Protein AF-A0AA39INR2-F1 (afdb_monomer)

Secondary structure (DSSP, 8-state):
--HHHHHHHHHHHHHHHHHHHHHHHHHHHHHH-HHHHHSHHHHHHHHHHHHHHHHHHHHHHHHHHHHHTS--TTHHHHHHHHHHHHHHHHHHHHHHHHHHHHHHHH-----HHHHHHHHHHHHHHHHHHHHSTTS-EEE-TTT--EEE-TTSTTHHHHHHHHHHHHHHHHHHHHHHHHHHHHHHHHHHHHHHHSHHHHTSHHHHHHHHHHHHHHHHHHHHHHHHHHHHH----TTHHHHHHHHHHHHHHHHHHHHHHHHHHHHHHHHT----THHHHHHHHHHHHHHHHHHHHTTSTT--EEE-TT-SSEEE-TTSTTHHHHHHHHHHHHHHHHHHHHHHHHHHHHHHHHHHHHH--TTSHHHHHHHHHHHHHHHHHHHHHHHHHHTS------THHHHHHHHHHHHHHHTT--

Structure (mmCIF, N/CA/C/O backbone):
data_AF-A0AA39INR2-F1
#
_entry.id   AF-A0AA39INR2-F1
#
loop_
_atom_site.group_PDB
_atom_site.id
_atom_site.type_symbol
_atom_site.label_atom_id
_atom_site.label_alt_id
_atom_site.label_comp_id
_atom_site.label_asym_id
_atom_site.label_entity_id
_atom_site.label_seq_id
_atom_site.pdbx_PDB_ins_code
_atom_site.Cartn_x
_atom_site.Cartn_y
_atom_site.Cartn_z
_atom_site.occupancy
_atom_site.B_iso_or_equiv
_atom_site.auth_seq_id
_atom_site.auth_comp_id
_atom_site.auth_asym_id
_atom_site.auth_atom_id
_atom_site.pdbx_PDB_model_num
ATOM 1 N N . MET A 1 1 ? -0.374 9.250 -38.104 1.00 71.94 1 MET A N 1
ATOM 2 C CA . MET A 1 1 ? -0.024 8.849 -36.723 1.00 71.94 1 MET A CA 1
ATOM 3 C C . MET A 1 1 ? -0.312 7.373 -36.571 1.00 71.94 1 MET A C 1
ATOM 5 O O . MET A 1 1 ? -1.334 6.919 -37.065 1.00 71.94 1 MET A O 1
ATOM 9 N N . ASP A 1 2 ? 0.603 6.643 -35.949 1.00 91.62 2 ASP A N 1
ATOM 10 C CA . ASP A 1 2 ? 0.463 5.214 -35.676 1.00 91.62 2 ASP A CA 1
ATOM 11 C C . ASP A 1 2 ? -0.432 5.020 -34.441 1.00 91.62 2 ASP A C 1
ATOM 13 O O . ASP A 1 2 ? -0.230 5.676 -33.417 1.00 91.62 2 ASP A O 1
ATOM 17 N N . VAL A 1 3 ? -1.442 4.154 -34.535 1.00 92.56 3 VAL A N 1
ATOM 18 C CA . VAL A 1 3 ? -2.385 3.894 -33.433 1.00 92.56 3 VAL A CA 1
ATOM 19 C C . VAL A 1 3 ? -1.641 3.369 -32.202 1.00 92.56 3 VAL A C 1
ATOM 21 O O . VAL A 1 3 ? -1.982 3.730 -31.075 1.00 92.56 3 VAL A O 1
ATOM 24 N N . ASN A 1 4 ? -0.560 2.611 -32.409 1.00 90.19 4 ASN A N 1
ATOM 25 C CA . ASN A 1 4 ? 0.260 2.085 -31.323 1.00 90.19 4 ASN A CA 1
ATOM 26 C C . ASN A 1 4 ? 0.996 3.195 -30.563 1.00 90.19 4 ASN A C 1
ATOM 28 O O . ASN A 1 4 ? 1.068 3.155 -29.335 1.00 90.19 4 ASN A O 1
ATOM 32 N N . SER A 1 5 ? 1.516 4.212 -31.260 1.00 90.88 5 SER A N 1
ATOM 33 C CA . SER A 1 5 ? 2.209 5.325 -30.599 1.00 90.88 5 SER A CA 1
ATOM 34 C C . SER A 1 5 ? 1.238 6.238 -29.853 1.00 90.88 5 SER A C 1
ATOM 36 O O . SER A 1 5 ? 1.566 6.728 -28.772 1.00 90.88 5 SER A O 1
ATOM 38 N N . LEU A 1 6 ? 0.016 6.400 -30.374 1.00 93.69 6 LEU A N 1
ATOM 39 C CA . LEU A 1 6 ? -1.062 7.087 -29.667 1.00 93.69 6 LEU A CA 1
ATOM 40 C C . LEU A 1 6 ? -1.431 6.350 -28.374 1.00 93.69 6 LEU A C 1
ATOM 42 O O . LEU A 1 6 ? -1.443 6.966 -27.312 1.00 93.69 6 LEU A O 1
ATOM 46 N N . TYR A 1 7 ? -1.670 5.037 -28.444 1.00 91.31 7 TYR A N 1
ATOM 47 C CA . TYR A 1 7 ? -2.027 4.227 -27.276 1.00 91.31 7 TYR A CA 1
ATOM 48 C C . TYR A 1 7 ? -0.931 4.230 -26.201 1.00 91.31 7 TYR A C 1
ATOM 50 O O . TYR A 1 7 ? -1.238 4.354 -25.019 1.00 91.31 7 TYR A O 1
ATOM 58 N N . LYS A 1 8 ? 0.348 4.158 -26.599 1.00 87.12 8 LYS A N 1
ATOM 59 C CA . LYS A 1 8 ? 1.483 4.207 -25.663 1.00 87.12 8 LYS A CA 1
ATOM 60 C C . LYS A 1 8 ? 1.675 5.589 -25.032 1.00 87.12 8 LYS A C 1
ATOM 62 O O . LYS A 1 8 ? 1.933 5.674 -23.837 1.00 87.12 8 LYS A O 1
ATOM 67 N N . GLY A 1 9 ? 1.568 6.669 -25.807 1.00 91.12 9 GLY A N 1
ATOM 68 C CA . GLY A 1 9 ? 1.874 8.021 -25.325 1.00 91.12 9 GLY A CA 1
ATOM 69 C C . GLY A 1 9 ? 0.738 8.703 -24.552 1.00 91.12 9 GLY A C 1
ATOM 70 O O . GLY A 1 9 ? 0.998 9.500 -23.653 1.00 91.12 9 GLY A O 1
ATOM 71 N N . LEU A 1 10 ? -0.522 8.380 -24.853 1.00 93.94 10 LEU A N 1
ATOM 72 C CA . LEU A 1 10 ? -1.694 9.023 -24.247 1.00 93.94 10 LEU A CA 1
ATOM 73 C C . LEU A 1 10 ? -1.785 8.830 -22.712 1.00 93.94 10 LEU A C 1
ATOM 75 O O . LEU A 1 10 ? -2.061 9.818 -22.026 1.00 93.94 10 LEU A O 1
ATOM 79 N N . PRO A 1 11 ? -1.469 7.655 -22.123 1.00 90.69 11 PRO A N 1
ATOM 80 C CA . PRO A 1 11 ? -1.380 7.484 -20.669 1.00 90.69 11 PRO A CA 1
ATOM 81 C C . PRO A 1 11 ? -0.368 8.418 -19.994 1.00 90.69 11 PRO A C 1
ATOM 83 O O . PRO A 1 11 ? -0.673 8.974 -18.938 1.00 90.69 11 PRO A O 1
ATOM 86 N N . TYR A 1 12 ? 0.793 8.654 -20.620 1.00 91.62 12 TYR A N 1
ATOM 87 C CA . TYR A 1 12 ? 1.821 9.569 -20.103 1.00 91.62 12 TYR A CA 1
ATOM 88 C C . TYR A 1 12 ? 1.371 11.034 -20.081 1.00 91.62 12 TYR A C 1
ATOM 90 O O . TYR A 1 12 ? 1.942 11.832 -19.347 1.00 91.62 12 TYR A O 1
ATOM 98 N N . ILE A 1 13 ? 0.337 11.398 -20.842 1.00 96.06 13 ILE A N 1
ATOM 99 C CA . ILE A 1 13 ? -0.245 12.744 -20.814 1.00 96.06 13 ILE A CA 1
ATOM 100 C C . ILE A 1 13 ? -1.433 12.786 -19.851 1.00 96.06 13 ILE A C 1
ATOM 102 O O . ILE A 1 13 ? -1.489 13.643 -18.966 1.00 96.06 13 ILE A O 1
ATOM 106 N N . ILE A 1 14 ? -2.381 11.857 -20.002 1.00 92.62 14 ILE A N 1
ATOM 107 C CA . ILE A 1 14 ? -3.648 11.885 -19.264 1.00 92.62 14 ILE A CA 1
ATOM 108 C C . ILE A 1 14 ? -3.425 11.675 -17.768 1.00 92.62 14 ILE A C 1
ATOM 110 O O . ILE A 1 14 ? -3.957 12.449 -16.975 1.00 92.62 14 ILE A O 1
ATOM 114 N N . ILE A 1 15 ? -2.635 10.672 -17.367 1.00 87.88 15 ILE A N 1
ATOM 115 C CA . ILE A 1 15 ? -2.471 10.338 -15.946 1.00 87.88 15 ILE A CA 1
ATOM 116 C C . ILE A 1 15 ? -1.840 11.512 -15.180 1.00 87.88 15 ILE A C 1
ATOM 118 O O . ILE A 1 15 ? -2.462 11.973 -14.220 1.00 87.88 15 ILE A O 1
ATOM 122 N N . PRO A 1 16 ? -0.690 12.083 -15.597 1.00 86.50 16 PRO A N 1
ATOM 123 C CA . PRO A 1 16 ? -0.109 13.219 -14.886 1.00 86.50 16 PRO A CA 1
ATOM 124 C C . PRO A 1 16 ? -1.006 14.454 -14.916 1.00 86.50 16 PRO A C 1
ATOM 126 O O . PRO A 1 16 ? -1.094 15.148 -13.910 1.00 86.50 16 PRO A O 1
ATOM 129 N N . THR A 1 17 ? -1.734 14.707 -16.009 1.00 91.62 17 THR A N 1
ATOM 130 C CA . THR A 1 17 ? -2.670 15.843 -16.085 1.00 91.62 17 THR A CA 1
ATOM 131 C C . THR A 1 17 ? -3.838 15.697 -15.105 1.00 91.62 17 THR A C 1
ATOM 133 O O . THR A 1 17 ? -4.246 16.680 -14.491 1.00 91.62 17 THR A O 1
ATOM 136 N N . LEU A 1 18 ? -4.367 14.482 -14.916 1.00 87.19 18 LEU A N 1
ATOM 137 C CA . LEU A 1 18 ? -5.436 14.214 -13.946 1.00 87.19 18 LEU A CA 1
ATOM 138 C C . LEU A 1 18 ? -4.941 14.248 -12.495 1.00 87.19 18 LEU A C 1
ATOM 140 O O . LEU A 1 18 ? -5.689 14.635 -11.597 1.00 87.19 18 LEU A O 1
ATOM 144 N N . VAL A 1 19 ? -3.691 13.848 -12.259 1.00 80.94 19 VAL A N 1
ATOM 145 C CA . VAL A 1 19 ? -3.091 13.749 -10.922 1.00 80.94 19 VAL A CA 1
ATOM 146 C C . VAL A 1 19 ? -2.468 15.083 -10.468 1.00 80.94 19 VAL A C 1
ATOM 148 O O . VAL A 1 19 ? -2.456 15.377 -9.271 1.00 80.94 19 VAL A O 1
ATOM 151 N N . ALA A 1 20 ? -2.060 15.960 -11.393 1.00 88.69 20 ALA A N 1
ATOM 152 C CA . ALA A 1 20 ? -1.471 17.270 -11.094 1.00 88.69 20 ALA A CA 1
ATOM 153 C C . ALA A 1 20 ? -2.309 18.144 -10.137 1.00 88.69 20 ALA A C 1
ATOM 155 O O . ALA A 1 20 ? -1.749 18.667 -9.169 1.00 88.69 20 ALA A O 1
ATOM 156 N N . PRO A 1 21 ? -3.641 18.292 -10.311 1.00 89.31 21 PRO A N 1
ATOM 157 C CA . PRO A 1 21 ? -4.460 19.088 -9.400 1.00 89.31 21 PRO A CA 1
ATOM 158 C C . PRO A 1 21 ? -4.484 18.529 -7.974 1.00 89.31 21 PRO A C 1
ATOM 160 O O . PRO A 1 21 ? -4.678 19.288 -7.024 1.00 89.31 21 PRO A O 1
ATOM 163 N N . ILE A 1 22 ? -4.289 17.217 -7.807 1.00 81.94 22 ILE A N 1
ATOM 164 C CA . ILE A 1 22 ? -4.247 16.563 -6.497 1.00 81.94 22 ILE A CA 1
ATOM 165 C C . ILE A 1 22 ? -2.949 16.940 -5.778 1.00 81.94 22 ILE A C 1
ATOM 167 O O . ILE A 1 22 ? -3.031 17.459 -4.663 1.00 81.94 22 ILE A O 1
ATOM 171 N N . HIS A 1 23 ? -1.788 16.781 -6.426 1.00 86.12 23 HIS A N 1
ATOM 172 C CA . HIS A 1 23 ? -0.494 17.200 -5.862 1.00 86.12 23 HIS A CA 1
ATOM 173 C C . HIS A 1 23 ? -0.468 18.696 -5.554 1.00 86.12 23 HIS A C 1
ATOM 175 O O . HIS A 1 23 ? -0.141 19.097 -4.439 1.00 86.12 23 HIS A O 1
ATOM 181 N N . LEU A 1 24 ? -0.934 19.538 -6.484 1.00 90.94 24 LEU A N 1
ATOM 182 C CA . LEU A 1 24 ? -1.031 20.981 -6.255 1.00 90.94 24 LEU A CA 1
ATOM 183 C C . LEU A 1 24 ? -1.936 21.309 -5.065 1.00 90.94 24 LEU A C 1
ATOM 185 O O . LEU A 1 24 ? -1.601 22.168 -4.252 1.00 90.94 24 LEU A O 1
ATOM 189 N N . ARG A 1 25 ? -3.065 20.610 -4.906 1.00 89.00 25 ARG A N 1
ATOM 190 C CA . ARG A 1 25 ? -3.957 20.810 -3.759 1.00 89.00 25 ARG A CA 1
ATOM 191 C C . ARG A 1 25 ? -3.299 20.392 -2.445 1.00 89.00 25 ARG A C 1
ATOM 193 O O . ARG A 1 25 ? -3.436 21.126 -1.465 1.00 89.00 25 ARG A O 1
ATOM 200 N N . ILE A 1 26 ? -2.611 19.251 -2.406 1.00 77.62 26 ILE A N 1
ATOM 201 C CA . ILE A 1 26 ? -1.877 18.787 -1.218 1.00 77.62 26 ILE A CA 1
ATOM 202 C C . ILE A 1 26 ? -0.786 19.799 -0.865 1.00 77.62 26 ILE A C 1
ATOM 204 O O . ILE A 1 26 ? -0.732 20.269 0.274 1.00 77.62 26 ILE A O 1
ATOM 208 N N . LEU A 1 27 ? 0.005 20.220 -1.851 1.00 91.81 27 LEU A N 1
ATOM 209 C CA . LEU A 1 27 ? 1.039 21.234 -1.698 1.00 91.81 27 LEU A CA 1
ATOM 210 C C . LEU A 1 27 ? 0.462 22.554 -1.166 1.00 91.81 27 LEU A C 1
ATOM 212 O O . LEU A 1 27 ? 0.954 23.089 -0.173 1.00 91.81 27 LEU A O 1
ATOM 216 N N . CYS A 1 28 ? -0.636 23.050 -1.744 1.00 94.75 28 CYS A N 1
ATOM 217 C CA . CYS A 1 28 ? -1.321 24.249 -1.261 1.00 94.75 28 CYS A CA 1
ATOM 218 C C . CYS A 1 28 ? -1.797 24.105 0.190 1.00 94.75 28 CYS A C 1
ATOM 220 O O . CYS A 1 28 ? -1.681 25.055 0.962 1.00 94.75 28 CYS A O 1
ATOM 222 N N . VAL A 1 29 ? -2.322 22.942 0.587 1.00 87.44 29 VAL A N 1
ATOM 223 C CA . VAL A 1 29 ? -2.728 22.677 1.977 1.00 87.44 29 VAL A CA 1
ATOM 224 C C . VAL A 1 29 ? -1.511 22.716 2.903 1.00 87.44 29 VAL A C 1
ATOM 226 O O . VAL A 1 29 ? -1.536 23.427 3.909 1.00 87.44 29 VAL A O 1
ATOM 229 N N . LEU A 1 30 ? -0.426 22.021 2.559 1.00 80.19 30 LEU A N 1
ATOM 230 C CA . LEU A 1 30 ? 0.790 21.986 3.375 1.00 80.19 30 LEU A CA 1
ATOM 231 C C . LEU A 1 30 ? 1.437 23.373 3.524 1.00 80.19 30 LEU A C 1
ATOM 233 O O . LEU A 1 30 ? 1.927 23.710 4.603 1.00 80.19 30 LEU A O 1
ATOM 237 N N . LEU A 1 31 ? 1.387 24.201 2.476 1.00 93.56 31 LEU A N 1
ATOM 238 C CA . LEU A 1 31 ? 1.920 25.565 2.492 1.00 93.56 31 LEU A CA 1
ATOM 239 C C . LEU A 1 31 ? 1.015 26.563 3.232 1.00 93.56 31 LEU A C 1
ATOM 241 O O . LEU A 1 31 ? 1.523 27.482 3.880 1.00 93.56 31 LEU A O 1
ATOM 245 N N . ARG A 1 32 ? -0.313 26.398 3.150 1.00 96.44 32 ARG A N 1
ATOM 246 C CA . ARG A 1 32 ? -1.293 27.346 3.706 1.00 96.44 32 ARG A CA 1
ATOM 247 C C . ARG A 1 32 ? -1.429 27.255 5.225 1.00 96.44 32 ARG A C 1
ATOM 249 O O . ARG A 1 32 ? -1.647 28.280 5.866 1.00 96.44 32 ARG A O 1
ATOM 256 N N . TYR A 1 33 ? -1.332 26.062 5.812 1.00 88.06 33 TYR A N 1
ATOM 257 C CA . TYR A 1 33 ? -1.544 25.877 7.252 1.00 88.06 33 TYR A CA 1
ATOM 258 C C . TYR A 1 33 ? -0.232 25.965 8.040 1.00 88.06 33 TYR A C 1
ATOM 260 O O . TYR A 1 33 ? 0.631 25.091 7.963 1.00 88.06 33 TYR A O 1
ATOM 268 N N . GLU A 1 34 ? -0.100 27.006 8.867 1.00 94.62 34 GLU A N 1
ATOM 269 C CA . GLU A 1 34 ? 1.108 27.247 9.667 1.00 94.62 34 GLU A CA 1
ATOM 270 C C . GLU A 1 34 ? 1.425 26.108 10.649 1.00 94.62 34 GLU A C 1
ATOM 272 O O . GLU A 1 34 ? 2.595 25.802 10.878 1.00 94.62 34 GLU A O 1
ATOM 277 N N . GLU A 1 35 ? 0.399 25.441 11.181 1.00 88.25 35 GLU A N 1
ATOM 278 C CA . GLU A 1 35 ? 0.556 24.295 12.084 1.00 88.25 35 GLU A CA 1
ATOM 279 C C . GLU A 1 35 ? 1.366 23.160 11.443 1.00 88.25 35 GLU A C 1
ATOM 281 O O . GLU A 1 35 ? 2.245 22.586 12.089 1.00 88.25 35 GLU A O 1
ATOM 286 N N . TYR A 1 36 ? 1.134 22.873 10.157 1.00 76.44 36 TYR A N 1
ATOM 287 C CA . TYR A 1 36 ? 1.882 21.844 9.435 1.00 76.44 36 TYR A CA 1
ATOM 288 C C . TYR A 1 36 ? 3.327 22.272 9.207 1.00 76.44 36 TYR A C 1
ATOM 290 O O . TYR A 1 36 ? 4.245 21.493 9.457 1.00 76.44 36 TYR A O 1
ATOM 298 N N . ARG A 1 37 ? 3.557 23.545 8.869 1.00 89.44 37 ARG A N 1
ATOM 299 C CA . ARG A 1 37 ? 4.907 24.087 8.654 1.00 89.44 37 ARG A CA 1
ATOM 300 C C . ARG A 1 37 ? 5.801 24.015 9.892 1.00 89.44 37 ARG A C 1
ATOM 302 O O . ARG A 1 37 ? 7.019 24.078 9.750 1.00 89.44 37 ARG A O 1
ATOM 309 N N . LYS A 1 38 ? 5.249 23.872 11.100 1.00 89.75 38 LYS A N 1
ATOM 310 C CA . LYS A 1 38 ? 6.043 23.716 12.332 1.00 89.75 38 LYS A CA 1
ATOM 311 C C . LYS A 1 38 ? 6.601 22.301 12.503 1.00 89.75 38 LYS A C 1
ATOM 313 O O . LYS A 1 38 ? 7.657 22.146 13.112 1.00 89.75 38 LYS A O 1
ATOM 318 N N . MET A 1 39 ? 5.963 21.274 11.935 1.00 83.25 39 MET A N 1
ATOM 319 C CA . MET A 1 39 ? 6.395 19.884 12.120 1.00 83.25 39 MET A CA 1
ATOM 320 C C . MET A 1 39 ? 7.353 19.440 11.009 1.00 83.25 39 MET A C 1
ATOM 322 O O . MET A 1 39 ? 7.067 19.584 9.822 1.00 83.25 39 MET A O 1
ATOM 326 N N . GLN A 1 40 ? 8.479 18.830 11.388 1.00 85.88 40 GLN A N 1
ATOM 327 C CA . GLN A 1 40 ? 9.518 18.379 10.452 1.00 85.88 40 GLN A CA 1
ATOM 328 C C . GLN A 1 40 ? 8.985 17.410 9.380 1.00 85.88 40 GLN A C 1
ATOM 330 O O . GLN A 1 40 ? 9.340 17.535 8.213 1.00 85.88 40 GLN A O 1
ATOM 335 N N . CYS A 1 41 ? 8.086 16.498 9.761 1.00 84.25 41 CYS A N 1
ATOM 336 C CA . CYS A 1 41 ? 7.441 15.547 8.852 1.00 84.25 41 CYS A CA 1
ATOM 337 C C . CYS A 1 41 ? 6.751 16.231 7.665 1.00 84.25 41 CYS A C 1
ATOM 339 O O . CYS A 1 41 ? 6.924 15.819 6.523 1.00 84.25 41 CYS A O 1
ATOM 341 N N . TYR A 1 42 ? 5.963 17.273 7.940 1.00 85.25 42 TYR A N 1
ATOM 342 C CA . TYR A 1 42 ? 5.216 17.977 6.904 1.00 85.25 42 TYR A CA 1
ATOM 343 C C . TYR A 1 42 ? 6.132 18.842 6.052 1.00 85.25 42 TYR A C 1
ATOM 345 O O . TYR A 1 42 ? 5.891 18.934 4.859 1.00 85.25 42 TYR A O 1
ATOM 353 N N . LYS A 1 43 ? 7.218 19.393 6.617 1.00 91.19 43 LYS A N 1
ATOM 354 C CA . LYS A 1 43 ? 8.249 20.057 5.809 1.00 91.19 43 LYS A CA 1
ATOM 355 C C . LYS A 1 43 ? 8.822 19.099 4.768 1.00 91.19 43 LYS A C 1
ATOM 357 O O . LYS A 1 43 ? 8.891 19.471 3.609 1.00 91.19 43 LYS A O 1
ATOM 362 N N . ILE A 1 44 ? 9.215 17.884 5.157 1.00 86.44 44 ILE A N 1
ATOM 363 C CA . ILE A 1 44 ? 9.755 16.887 4.213 1.00 86.44 44 ILE A CA 1
ATOM 364 C C . ILE A 1 44 ? 8.705 16.546 3.150 1.00 86.44 44 ILE A C 1
ATOM 366 O O . ILE A 1 44 ? 8.999 16.633 1.965 1.00 86.44 44 ILE A O 1
ATOM 370 N N . MET A 1 45 ? 7.467 16.274 3.571 1.00 84.12 45 MET A N 1
ATOM 371 C CA . MET A 1 45 ? 6.350 16.002 2.660 1.00 84.12 45 MET A CA 1
ATOM 372 C C . MET A 1 45 ? 6.105 17.154 1.673 1.00 84.12 45 MET A C 1
ATOM 374 O O . MET A 1 45 ? 5.892 16.907 0.499 1.00 84.12 45 MET A O 1
ATOM 378 N N . THR A 1 46 ? 6.216 18.415 2.105 1.00 91.81 46 THR A N 1
ATOM 379 C CA . THR A 1 46 ? 6.139 19.574 1.201 1.00 91.81 46 THR A CA 1
ATOM 380 C C . THR A 1 46 ? 7.227 19.539 0.128 1.00 91.81 46 THR A C 1
ATOM 382 O O . THR A 1 46 ? 6.932 19.857 -1.016 1.00 91.81 46 THR A O 1
ATOM 385 N N . HIS A 1 47 ? 8.466 19.159 0.462 1.00 93.00 47 HIS A N 1
ATOM 386 C CA . HIS A 1 47 ? 9.539 19.071 -0.537 1.00 93.00 47 HIS A CA 1
ATOM 387 C C . HIS A 1 47 ? 9.305 17.927 -1.532 1.00 93.00 47 HIS A C 1
ATOM 389 O O . HIS A 1 47 ? 9.526 18.130 -2.722 1.00 93.00 47 HIS A O 1
ATOM 395 N N . ILE A 1 48 ? 8.811 16.773 -1.065 1.00 87.50 48 ILE A N 1
ATOM 396 C CA . ILE A 1 48 ? 8.419 15.650 -1.934 1.00 87.50 48 ILE A CA 1
ATOM 397 C C . ILE A 1 48 ? 7.348 16.110 -2.930 1.00 87.50 48 ILE A C 1
ATOM 399 O O . ILE A 1 48 ? 7.546 15.983 -4.131 1.00 87.50 48 ILE A O 1
ATOM 403 N N . GLU A 1 49 ? 6.283 16.763 -2.455 1.00 90.44 49 GLU A N 1
ATOM 404 C CA . GLU A 1 49 ? 5.201 17.250 -3.325 1.00 90.44 49 GLU A CA 1
ATOM 405 C C . GLU A 1 49 ? 5.672 18.312 -4.334 1.00 90.44 49 GLU A C 1
ATOM 407 O O . GLU A 1 49 ? 5.166 18.384 -5.454 1.00 90.44 49 GLU A O 1
ATOM 412 N N . VAL A 1 50 ? 6.659 19.143 -3.970 1.00 95.31 50 VAL A N 1
ATOM 413 C CA . VAL A 1 50 ? 7.300 20.064 -4.924 1.00 95.31 50 VAL A CA 1
ATOM 414 C C . VAL A 1 50 ? 8.030 19.281 -6.017 1.00 95.31 50 VAL A C 1
ATOM 416 O O . VAL A 1 50 ? 7.917 19.636 -7.188 1.00 95.31 50 VAL A O 1
ATOM 419 N N . PHE A 1 51 ? 8.755 18.219 -5.664 1.00 92.12 51 PHE A N 1
ATOM 420 C CA . PHE A 1 51 ? 9.451 17.377 -6.637 1.00 92.12 51 PHE A CA 1
ATOM 421 C C . PHE A 1 51 ? 8.486 16.599 -7.530 1.00 92.12 51 PHE A C 1
ATOM 423 O O . PHE A 1 51 ? 8.691 16.592 -8.741 1.00 92.12 51 PHE A O 1
ATOM 430 N N . ASP A 1 52 ? 7.397 16.058 -6.985 1.00 89.69 52 ASP A N 1
ATOM 431 C CA . ASP A 1 52 ? 6.339 15.422 -7.777 1.00 89.69 52 ASP A CA 1
ATOM 432 C C . ASP A 1 52 ? 5.743 16.402 -8.796 1.00 89.69 52 ASP A C 1
ATOM 434 O O . ASP A 1 52 ? 5.600 16.075 -9.976 1.00 89.69 52 ASP A O 1
ATOM 438 N N . CYS A 1 53 ? 5.491 17.653 -8.390 1.00 93.38 53 CYS A N 1
ATOM 439 C CA . CYS A 1 53 ? 5.031 18.692 -9.313 1.00 93.38 53 CYS A CA 1
ATOM 440 C C . CYS A 1 53 ? 6.049 18.986 -10.432 1.00 93.38 53 CYS A C 1
ATOM 442 O O . CYS A 1 53 ? 5.651 19.237 -11.570 1.00 93.38 53 CYS A O 1
ATOM 444 N N . LEU A 1 54 ? 7.352 18.944 -10.132 1.00 93.94 54 LEU A N 1
ATOM 445 C CA . LEU A 1 54 ? 8.429 19.161 -11.107 1.00 93.94 54 LEU A CA 1
ATOM 446 C C . LEU A 1 54 ? 8.662 17.964 -12.045 1.00 93.94 54 LEU A C 1
ATOM 448 O O . LEU A 1 54 ? 9.240 18.143 -13.117 1.00 93.94 54 LEU A O 1
ATOM 452 N N . ILE A 1 55 ? 8.202 16.766 -11.677 1.00 91.94 55 ILE A N 1
ATOM 453 C CA . ILE A 1 55 ? 8.260 15.556 -12.510 1.00 91.94 55 ILE A CA 1
ATOM 454 C C . ILE A 1 55 ? 7.158 15.553 -13.587 1.00 91.94 55 ILE A C 1
ATOM 456 O O . ILE A 1 55 ? 7.355 15.020 -14.677 1.00 91.94 55 ILE A O 1
ATOM 460 N N . ILE A 1 56 ? 6.004 16.179 -13.340 1.00 93.69 56 ILE A N 1
ATOM 461 C CA . ILE A 1 56 ? 4.857 16.175 -14.271 1.00 93.69 56 ILE A CA 1
ATOM 462 C C . ILE A 1 56 ? 5.214 16.652 -15.697 1.00 93.69 56 ILE A C 1
ATOM 464 O O . ILE A 1 56 ? 4.833 15.962 -16.650 1.00 93.69 56 ILE A O 1
ATOM 468 N N . PRO A 1 57 ? 5.965 17.759 -15.899 1.00 96.44 57 PRO A N 1
ATOM 469 C CA . PRO A 1 57 ? 6.386 18.191 -17.232 1.00 96.44 57 PRO A CA 1
ATOM 470 C C . PRO A 1 57 ? 7.153 17.122 -18.014 1.00 96.44 57 PRO A C 1
ATOM 472 O O . PRO A 1 57 ? 6.943 16.993 -19.218 1.00 96.44 57 PRO A O 1
ATOM 475 N N . TYR A 1 58 ? 7.991 16.319 -17.344 1.00 95.19 58 TYR A N 1
ATOM 476 C CA . TYR A 1 58 ? 8.719 15.229 -17.992 1.00 95.19 58 TYR A CA 1
ATOM 477 C C . TYR A 1 58 ? 7.762 14.222 -18.628 1.00 95.19 58 TYR A C 1
ATOM 479 O O . TYR A 1 58 ? 7.901 13.933 -19.814 1.00 95.19 58 TYR A O 1
ATOM 487 N N . TYR A 1 59 ? 6.768 13.726 -17.886 1.00 93.50 59 TYR A N 1
ATOM 488 C CA . TYR A 1 59 ? 5.840 12.727 -18.417 1.00 93.50 59 TYR A CA 1
ATOM 489 C C . TYR A 1 59 ? 4.977 13.272 -19.560 1.00 93.50 59 TYR A C 1
ATOM 491 O O . TYR A 1 59 ? 4.766 12.573 -20.550 1.00 93.50 59 TYR A O 1
ATOM 499 N N . ILE A 1 60 ? 4.558 14.539 -19.488 1.00 96.19 60 ILE A N 1
ATOM 500 C CA . ILE A 1 60 ? 3.832 15.184 -20.590 1.00 96.19 60 ILE A CA 1
ATOM 501 C C . ILE A 1 60 ? 4.729 15.284 -21.834 1.00 96.19 60 ILE A C 1
ATOM 503 O O . ILE A 1 60 ? 4.319 14.878 -22.922 1.00 96.19 60 ILE A O 1
ATOM 507 N N . CYS A 1 61 ? 5.968 15.768 -21.687 1.00 95.81 61 CYS A N 1
ATOM 508 C CA . CYS A 1 61 ? 6.934 15.841 -22.786 1.00 95.81 61 CYS A CA 1
ATOM 509 C C . CYS A 1 61 ? 7.288 14.457 -23.349 1.00 95.81 61 CYS A C 1
ATOM 511 O O . CYS A 1 61 ? 7.500 14.329 -24.552 1.00 95.81 61 CYS A O 1
ATOM 513 N N . GLN A 1 62 ? 7.355 13.432 -22.501 1.00 93.62 62 GLN A N 1
ATOM 514 C CA . GLN A 1 62 ? 7.590 12.048 -22.898 1.00 93.62 62 GLN A CA 1
ATOM 515 C C . GLN A 1 62 ? 6.426 11.524 -23.743 1.00 93.62 62 GLN A C 1
ATOM 517 O O . GLN A 1 62 ? 6.644 11.061 -24.859 1.00 93.62 62 GLN A O 1
ATOM 522 N N . GLY A 1 63 ? 5.187 11.674 -23.262 1.00 94.69 63 GLY A N 1
ATOM 523 C CA . GLY A 1 63 ? 3.992 11.264 -23.996 1.00 94.69 63 GLY A CA 1
ATOM 524 C C . GLY A 1 63 ? 3.858 11.974 -25.343 1.00 94.69 63 GLY A C 1
ATOM 525 O O . GLY A 1 63 ? 3.581 11.327 -26.351 1.00 94.69 63 GLY A O 1
ATOM 526 N N . LEU A 1 64 ? 4.132 13.282 -25.395 1.00 96.38 64 LEU A N 1
ATOM 527 C CA . LEU A 1 64 ? 4.142 14.041 -26.648 1.00 96.38 64 LEU A CA 1
ATOM 528 C C . LEU A 1 64 ? 5.223 13.545 -27.618 1.00 96.38 64 LEU A C 1
ATOM 530 O O . LEU A 1 64 ? 4.921 13.336 -28.791 1.00 96.38 64 LEU A O 1
ATOM 534 N N . SER A 1 65 ? 6.449 13.302 -27.144 1.00 95.00 65 SER A N 1
ATOM 535 C CA . SER A 1 65 ? 7.527 12.750 -27.977 1.00 95.00 65 SER A CA 1
ATOM 536 C C . SER A 1 65 ? 7.180 11.363 -28.528 1.00 95.00 65 SER A C 1
ATOM 538 O O . SER A 1 65 ? 7.394 11.115 -29.715 1.00 95.00 65 SER A O 1
ATOM 540 N N . THR A 1 66 ? 6.562 10.488 -27.723 1.00 93.50 66 THR A N 1
ATOM 541 C CA . THR A 1 66 ? 6.070 9.174 -28.174 1.00 93.50 66 THR A CA 1
ATOM 542 C C . THR A 1 66 ? 4.979 9.310 -29.240 1.00 93.50 66 THR A C 1
ATOM 544 O O . THR A 1 66 ? 5.030 8.636 -30.267 1.00 93.50 66 THR A O 1
ATOM 547 N N . ILE A 1 67 ? 3.996 10.195 -29.035 1.00 95.62 67 ILE A N 1
ATOM 548 C CA . ILE A 1 67 ? 2.880 10.403 -29.973 1.00 95.62 67 ILE A CA 1
ATOM 549 C C . ILE A 1 67 ? 3.379 10.956 -31.312 1.00 95.62 67 ILE A C 1
ATOM 551 O O . ILE A 1 67 ? 2.972 10.468 -32.370 1.00 95.62 67 ILE A O 1
ATOM 555 N N . LEU A 1 68 ? 4.258 11.960 -31.262 1.00 94.81 68 LEU A N 1
ATOM 556 C CA . LEU A 1 68 ? 4.780 12.658 -32.436 1.00 94.81 68 LEU A CA 1
ATOM 557 C C . LEU A 1 68 ? 5.896 11.889 -33.150 1.00 94.81 68 LEU A C 1
ATOM 559 O O . LEU A 1 68 ? 6.276 12.283 -34.250 1.00 94.81 68 LEU A O 1
ATOM 563 N N . LYS A 1 69 ? 6.424 10.819 -32.539 1.00 93.88 69 LYS A N 1
ATOM 564 C CA . LYS A 1 69 ? 7.627 10.107 -32.997 1.00 93.88 69 LYS A CA 1
ATOM 565 C C . LYS A 1 69 ? 8.778 11.074 -33.324 1.00 93.88 69 LYS A C 1
ATOM 567 O O . LYS A 1 69 ? 9.512 10.886 -34.290 1.00 93.88 69 LYS A O 1
ATOM 572 N N . SER A 1 70 ? 8.916 12.137 -32.534 1.00 93.44 70 SER A N 1
ATOM 573 C CA . SER A 1 70 ? 9.917 13.186 -32.733 1.00 93.44 70 SER A CA 1
ATOM 574 C C . SER A 1 70 ? 10.469 13.634 -31.392 1.00 93.44 70 SER A C 1
ATOM 576 O O . SER A 1 70 ? 9.729 13.773 -30.421 1.00 93.44 70 SER A O 1
ATOM 578 N N . GLN A 1 71 ? 11.770 13.916 -31.344 1.00 86.50 71 GLN A N 1
ATOM 579 C CA . GLN A 1 71 ? 12.375 14.544 -30.177 1.00 86.50 71 GLN A CA 1
ATOM 580 C C . GLN A 1 71 ? 11.929 16.009 -30.120 1.00 86.50 71 GLN A C 1
ATOM 582 O O . GLN A 1 71 ? 12.185 16.780 -31.045 1.00 86.50 71 GLN A O 1
ATOM 587 N N . LEU A 1 72 ? 11.263 16.408 -29.036 1.00 89.00 72 LEU A N 1
ATOM 588 C CA . LEU A 1 72 ? 10.888 17.803 -28.784 1.00 89.00 72 LEU A CA 1
ATOM 589 C C . LEU A 1 72 ? 12.131 18.646 -28.462 1.00 89.00 72 LEU A C 1
ATOM 591 O O . LEU A 1 72 ? 12.386 18.922 -27.296 1.00 89.00 72 LEU A O 1
ATOM 595 N N . THR A 1 73 ? 12.947 18.982 -29.468 1.00 87.69 73 THR A N 1
ATOM 596 C CA . THR A 1 73 ? 14.095 19.917 -29.372 1.00 87.69 73 THR A CA 1
ATOM 597 C C . THR A 1 73 ? 15.062 19.656 -28.201 1.00 87.69 73 THR A C 1
ATOM 599 O O . THR A 1 73 ? 15.678 20.575 -27.669 1.00 87.69 73 THR A O 1
ATOM 602 N N . GLY A 1 74 ? 15.199 18.397 -27.767 1.00 89.88 74 GLY A N 1
ATOM 603 C CA . GLY A 1 74 ? 16.006 18.016 -26.599 1.00 89.88 74 GLY A CA 1
ATOM 604 C C . GLY A 1 74 ? 15.351 18.274 -25.231 1.00 89.88 74 GLY A C 1
ATOM 605 O O . GLY A 1 74 ? 15.901 17.846 -24.217 1.00 89.88 74 GLY A O 1
ATOM 606 N N . LEU A 1 75 ? 14.158 18.883 -25.173 1.00 94.62 75 LEU A N 1
ATOM 607 C CA . LEU A 1 75 ? 13.402 19.121 -23.935 1.00 94.62 75 LEU A CA 1
ATOM 608 C C . LEU A 1 75 ? 13.076 17.822 -23.200 1.00 94.62 75 LEU A C 1
ATOM 610 O O . LEU A 1 75 ? 13.227 17.760 -21.984 1.00 94.62 75 LEU A O 1
ATOM 614 N N . THR A 1 76 ? 12.677 16.766 -23.916 1.00 94.06 76 THR A N 1
ATOM 615 C CA . THR A 1 76 ? 12.388 15.461 -23.295 1.00 94.06 76 THR A CA 1
ATOM 616 C C . THR A 1 76 ? 13.618 14.886 -22.598 1.00 94.06 76 THR A C 1
ATOM 618 O O . THR A 1 76 ? 13.508 14.384 -21.485 1.00 94.06 76 THR A O 1
ATOM 621 N N . VAL A 1 77 ? 14.801 15.010 -23.209 1.00 93.81 77 VAL A N 1
ATOM 622 C CA . VAL A 1 77 ? 16.060 14.547 -22.610 1.00 93.81 77 VAL A CA 1
ATOM 623 C C . VAL A 1 77 ? 16.423 15.400 -21.394 1.00 93.81 77 VAL A C 1
ATOM 625 O O . VAL A 1 77 ? 16.781 14.854 -20.355 1.00 93.81 77 VAL A O 1
ATOM 628 N N . PHE A 1 78 ? 16.275 16.724 -21.488 1.00 95.12 78 PHE A N 1
ATOM 629 C CA . PHE A 1 78 ? 16.519 17.643 -20.375 1.00 95.12 78 PHE A CA 1
ATOM 630 C C . PHE A 1 78 ? 15.620 17.348 -19.165 1.00 95.12 78 PHE A C 1
ATOM 632 O O . PHE A 1 78 ? 16.116 17.130 -18.058 1.00 95.12 78 PHE A O 1
ATOM 639 N N . PHE A 1 79 ? 14.303 17.275 -19.377 1.00 94.56 79 PHE A N 1
ATOM 640 C CA . PHE A 1 79 ? 13.353 16.927 -18.323 1.00 94.56 79 PHE A CA 1
ATOM 641 C C . PHE A 1 79 ? 13.542 15.492 -17.825 1.00 94.56 79 PHE A C 1
ATOM 643 O O . PHE A 1 79 ? 13.344 15.241 -16.641 1.00 94.56 79 PHE A O 1
ATOM 650 N N . GLY A 1 80 ? 13.988 14.570 -18.681 1.00 91.69 80 GLY A N 1
ATOM 651 C CA . GLY A 1 80 ? 14.358 13.211 -18.291 1.00 91.69 80 GLY A CA 1
ATOM 652 C C . GLY A 1 80 ? 15.527 13.173 -17.310 1.00 91.69 80 GLY A C 1
ATOM 653 O O . GLY A 1 80 ? 15.448 12.493 -16.286 1.00 91.69 80 GLY A O 1
ATOM 654 N N . SER A 1 81 ? 16.574 13.965 -17.561 1.00 92.81 81 SER A N 1
ATOM 655 C CA . SER A 1 81 ? 17.703 14.123 -16.634 1.00 92.81 81 SER A CA 1
ATOM 656 C C . SER A 1 81 ? 17.263 14.694 -15.285 1.00 92.81 81 SER A C 1
ATOM 658 O O . SER A 1 81 ? 17.675 14.192 -14.238 1.00 92.81 81 SER A O 1
ATOM 660 N N . ILE A 1 82 ? 16.400 15.717 -15.302 1.00 93.06 82 ILE A N 1
ATOM 661 C CA . ILE A 1 82 ? 15.831 16.307 -14.081 1.00 93.06 82 ILE A CA 1
ATOM 662 C C . ILE A 1 82 ? 14.995 15.269 -13.328 1.00 93.06 82 ILE A C 1
ATOM 664 O O . ILE A 1 82 ? 15.183 15.098 -12.126 1.00 93.06 82 ILE A O 1
ATOM 668 N N . ASN A 1 83 ? 14.117 14.545 -14.025 1.00 92.62 83 ASN A N 1
ATOM 669 C CA . ASN A 1 83 ? 13.261 13.517 -13.443 1.00 92.62 83 ASN A CA 1
ATOM 670 C C . ASN A 1 83 ? 14.074 12.415 -12.745 1.00 92.62 83 ASN A C 1
ATOM 672 O O . ASN A 1 83 ? 13.763 12.059 -11.612 1.00 92.62 83 ASN A O 1
ATOM 676 N N . ALA A 1 84 ? 15.147 11.920 -13.371 1.00 87.94 84 ALA A N 1
ATOM 677 C CA . ALA A 1 84 ? 16.010 10.900 -12.771 1.00 87.94 84 ALA A CA 1
ATOM 678 C C . ALA A 1 84 ? 16.623 11.360 -11.431 1.00 87.94 84 ALA A C 1
ATOM 680 O O . ALA A 1 84 ? 16.673 10.600 -10.459 1.00 87.94 84 ALA A O 1
ATOM 681 N N . SER A 1 85 ? 17.037 12.628 -11.359 1.00 92.06 85 SER A N 1
ATOM 682 C CA . SER A 1 85 ? 17.540 13.227 -10.120 1.00 92.06 85 SER A CA 1
ATOM 683 C C . SER A 1 85 ? 16.459 13.475 -9.083 1.00 92.06 85 SER A C 1
ATOM 685 O O . SER A 1 85 ? 16.656 13.146 -7.913 1.00 92.06 85 SER A O 1
ATOM 687 N N . LEU A 1 86 ? 15.311 14.019 -9.491 1.00 91.38 86 LEU A N 1
ATOM 688 C CA . LEU A 1 86 ? 14.178 14.253 -8.598 1.00 91.38 86 LEU A CA 1
ATOM 689 C C . LEU A 1 86 ? 13.694 12.949 -7.966 1.00 91.38 86 LEU A C 1
ATOM 691 O O . LEU A 1 86 ? 13.506 12.910 -6.754 1.00 91.38 86 LEU A O 1
ATOM 695 N N . LEU A 1 87 ? 13.585 11.870 -8.745 1.00 86.56 87 LEU A N 1
ATOM 696 C CA . LEU A 1 87 ? 13.179 10.561 -8.238 1.00 86.56 87 LEU A CA 1
ATOM 697 C C . LEU A 1 87 ? 14.150 10.043 -7.169 1.00 86.56 87 LEU A C 1
ATOM 699 O O . LEU A 1 87 ? 13.727 9.576 -6.114 1.00 86.56 87 LEU A O 1
ATOM 703 N N . THR A 1 88 ? 15.456 10.194 -7.399 1.00 88.38 88 THR A N 1
ATOM 704 C CA . THR A 1 88 ? 16.478 9.825 -6.409 1.00 88.38 88 THR A CA 1
ATOM 705 C C . THR A 1 88 ? 16.343 10.663 -5.134 1.00 88.38 88 THR A C 1
ATOM 707 O O . THR A 1 88 ? 16.422 10.129 -4.027 1.00 88.38 88 THR A O 1
ATOM 710 N N . CYS A 1 89 ? 16.072 11.965 -5.265 1.00 91.44 89 CYS A N 1
ATOM 711 C CA . CYS A 1 89 ? 15.837 12.846 -4.122 1.00 91.44 89 CYS A CA 1
ATOM 712 C C . CYS A 1 89 ? 14.583 12.456 -3.328 1.00 91.44 89 CYS A C 1
ATOM 714 O O . CYS A 1 89 ? 14.633 12.445 -2.099 1.00 91.44 89 CYS A O 1
ATOM 716 N N . ILE A 1 90 ? 13.482 12.126 -4.012 1.00 87.12 90 ILE A N 1
ATOM 717 C CA . ILE A 1 90 ? 12.225 11.688 -3.388 1.00 87.12 90 ILE A CA 1
ATOM 718 C C . ILE A 1 90 ? 12.468 10.429 -2.553 1.00 87.12 90 ILE A C 1
ATOM 720 O O . ILE A 1 90 ? 12.152 10.419 -1.366 1.00 87.12 90 ILE A O 1
ATOM 724 N N . VAL A 1 91 ? 13.137 9.416 -3.113 1.00 84.88 91 VAL A N 1
ATOM 725 C CA . VAL A 1 91 ? 13.427 8.165 -2.392 1.00 84.88 91 VAL A CA 1
ATOM 726 C C . VAL A 1 91 ? 14.323 8.403 -1.165 1.00 84.88 91 VAL A C 1
ATOM 728 O O . VAL A 1 91 ? 14.110 7.819 -0.099 1.00 84.88 91 VAL A O 1
ATOM 731 N N . CYS A 1 92 ? 15.301 9.306 -1.262 1.00 90.31 92 CYS A N 1
ATOM 732 C CA . CYS A 1 92 ? 16.098 9.723 -0.105 1.00 90.31 92 CYS A CA 1
ATOM 733 C C . CYS A 1 92 ? 15.253 10.455 0.954 1.00 90.31 92 CYS A C 1
ATOM 735 O O . CYS A 1 92 ? 15.447 10.245 2.154 1.00 90.31 92 CYS A O 1
ATOM 737 N N . MET A 1 93 ? 14.307 11.303 0.540 1.00 89.31 93 MET A N 1
ATOM 738 C CA . MET A 1 93 ? 13.380 11.981 1.451 1.00 89.31 93 MET A CA 1
ATOM 739 C C . MET A 1 93 ? 12.414 11.005 2.129 1.00 89.31 93 MET A C 1
ATOM 741 O O . MET A 1 93 ? 12.139 11.182 3.317 1.00 89.31 93 MET A O 1
ATOM 745 N N . ASP A 1 94 ? 11.968 9.954 1.442 1.00 83.50 94 ASP A N 1
ATOM 746 C CA . ASP A 1 94 ? 11.149 8.883 2.024 1.00 83.50 94 ASP A CA 1
ATOM 747 C C . ASP A 1 94 ? 11.898 8.117 3.117 1.00 83.50 94 ASP A C 1
ATOM 749 O O . ASP A 1 94 ? 11.337 7.831 4.180 1.00 83.50 94 ASP A O 1
ATOM 753 N N . MET A 1 95 ? 13.194 7.871 2.917 1.00 91.94 95 MET A N 1
ATOM 75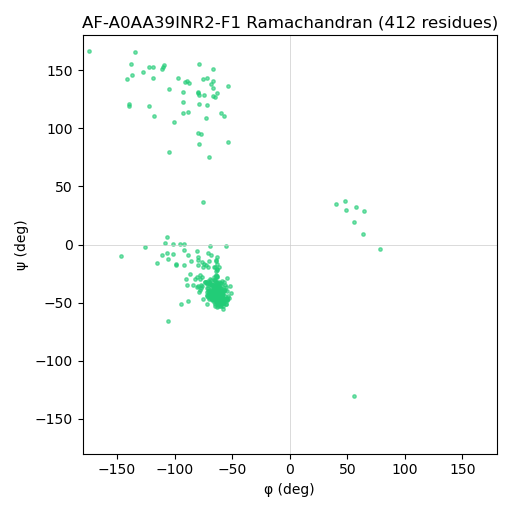4 C CA . MET A 1 95 ? 14.052 7.295 3.952 1.00 91.94 95 MET A CA 1
ATOM 755 C C . MET A 1 95 ? 14.140 8.202 5.184 1.00 91.94 95 MET A C 1
ATOM 757 O O . MET A 1 95 ? 14.002 7.735 6.317 1.00 91.94 95 MET A O 1
ATOM 761 N N . VAL A 1 96 ? 14.314 9.513 4.992 1.00 93.44 96 VAL A N 1
ATOM 762 C CA . VAL A 1 96 ? 14.337 10.479 6.103 1.00 93.44 96 VAL A CA 1
ATOM 763 C C . VAL A 1 96 ? 12.967 10.596 6.776 1.00 93.44 96 VAL A C 1
ATOM 765 O O . VAL A 1 96 ? 12.877 10.718 8.001 1.00 93.44 96 VAL A O 1
ATOM 768 N N . LEU A 1 97 ? 11.878 10.492 6.014 1.00 87.00 97 LEU A N 1
ATOM 769 C CA . LEU A 1 97 ? 10.526 10.427 6.553 1.00 87.00 97 LEU A CA 1
ATOM 770 C C . LEU A 1 97 ? 10.351 9.185 7.438 1.00 87.00 97 LEU A C 1
ATOM 772 O O . LEU A 1 97 ? 9.815 9.306 8.544 1.00 87.00 97 LEU A O 1
ATOM 776 N N . ALA A 1 98 ? 10.852 8.026 7.005 1.00 84.56 98 ALA A N 1
ATOM 777 C CA . ALA A 1 98 ? 10.841 6.790 7.780 1.00 84.56 98 ALA A CA 1
ATOM 778 C C . ALA A 1 98 ? 11.664 6.912 9.073 1.00 84.56 98 ALA A C 1
ATOM 780 O O . ALA A 1 98 ? 11.170 6.553 10.145 1.00 84.56 98 ALA A O 1
ATOM 781 N N . LEU A 1 99 ? 12.864 7.502 9.017 1.00 92.50 99 LEU A N 1
ATOM 782 C CA . LEU A 1 99 ? 13.675 7.804 10.207 1.00 92.50 99 LEU A CA 1
ATOM 783 C C . LEU A 1 99 ? 12.938 8.734 11.181 1.00 92.50 99 LEU A C 1
ATOM 785 O O . LEU A 1 99 ? 12.901 8.485 12.388 1.00 92.50 99 LEU A O 1
ATOM 789 N N . ASN A 1 100 ? 12.255 9.758 10.672 1.00 89.69 100 ASN A N 1
ATOM 790 C CA . ASN A 1 100 ? 11.439 10.633 11.503 1.00 89.69 100 ASN A CA 1
ATOM 791 C C . ASN A 1 100 ? 10.256 9.877 12.151 1.00 89.69 100 ASN A C 1
ATOM 793 O O . ASN A 1 100 ? 9.921 10.129 13.311 1.00 89.69 100 ASN A O 1
ATOM 797 N N . ARG A 1 101 ? 9.637 8.906 11.460 1.00 85.38 101 ARG A N 1
ATOM 798 C CA . ARG A 1 101 ? 8.624 8.019 12.072 1.00 85.38 101 ARG A CA 1
ATOM 799 C C . ARG A 1 101 ? 9.226 7.135 13.156 1.00 85.38 101 ARG A C 1
ATOM 801 O O . ARG A 1 101 ? 8.611 7.001 14.212 1.00 85.38 101 ARG A O 1
ATOM 808 N N . LEU A 1 102 ? 10.420 6.591 12.932 1.00 89.62 102 LEU A N 1
ATOM 809 C CA . LEU A 1 102 ? 11.160 5.818 13.926 1.00 89.62 102 LEU A CA 1
ATOM 810 C C . LEU A 1 102 ? 11.413 6.647 15.192 1.00 89.62 102 LEU A C 1
ATOM 812 O O . LEU A 1 102 ? 11.085 6.204 16.291 1.00 89.62 102 LEU A O 1
ATOM 816 N N . LYS A 1 103 ? 11.886 7.887 15.039 1.00 91.81 103 LYS A N 1
ATOM 817 C CA . LYS A 1 103 ? 12.086 8.837 16.140 1.00 91.81 103 LYS A CA 1
ATOM 818 C C . LYS A 1 103 ? 10.806 9.109 16.923 1.00 91.81 103 LYS A C 1
ATOM 820 O O . LYS A 1 103 ? 10.790 8.955 18.138 1.00 91.81 103 LYS A O 1
ATOM 825 N N . VAL A 1 104 ? 9.725 9.485 16.239 1.00 87.69 104 VAL A N 1
ATOM 826 C CA . VAL A 1 104 ? 8.469 9.891 16.895 1.00 87.69 104 VAL A CA 1
ATOM 827 C C . VAL A 1 104 ? 7.732 8.705 17.528 1.00 87.69 104 VAL A C 1
ATOM 829 O O . VAL A 1 104 ? 7.177 8.836 18.615 1.00 87.69 104 VAL A O 1
ATOM 832 N N . LEU A 1 105 ? 7.693 7.547 16.865 1.00 81.50 105 LEU A N 1
ATOM 833 C CA . LEU A 1 105 ? 6.884 6.404 17.306 1.00 81.50 105 LEU A CA 1
ATOM 834 C C . LEU A 1 105 ? 7.637 5.456 18.243 1.00 81.50 105 LEU A C 1
ATOM 836 O O . LEU A 1 105 ? 7.007 4.811 19.091 1.00 81.50 105 LEU A O 1
ATOM 840 N N . CYS A 1 106 ? 8.961 5.361 18.103 1.00 89.62 106 CYS A N 1
ATOM 841 C CA . CYS A 1 106 ? 9.807 4.464 18.892 1.00 89.62 106 CYS A CA 1
ATOM 842 C C . CYS A 1 106 ? 10.683 5.200 19.918 1.00 89.62 106 CYS A C 1
ATOM 844 O O . CYS A 1 106 ? 11.407 4.530 20.644 1.00 89.62 106 CYS A O 1
ATOM 846 N N . ASP A 1 107 ? 10.586 6.533 20.011 1.00 92.69 107 ASP A N 1
ATOM 847 C CA . ASP A 1 107 ? 11.375 7.380 20.926 1.00 92.69 107 ASP A CA 1
ATOM 848 C C . ASP A 1 107 ? 12.901 7.232 20.738 1.00 92.69 107 ASP A C 1
ATOM 850 O O . ASP A 1 107 ? 13.698 7.328 21.671 1.00 92.69 107 ASP A O 1
ATOM 854 N N . VAL A 1 108 ? 13.329 6.966 19.498 1.00 94.88 108 VAL A N 1
ATOM 855 C CA . VAL A 1 108 ? 14.748 6.821 19.145 1.00 94.88 108 VAL A CA 1
ATOM 856 C C . VAL A 1 108 ? 15.387 8.204 19.027 1.00 94.88 108 VAL A C 1
ATOM 858 O O . VAL A 1 108 ? 14.985 9.023 18.199 1.00 94.88 108 VAL A O 1
ATOM 861 N N . LYS A 1 109 ? 16.416 8.468 19.837 1.00 95.81 109 LYS A N 1
ATOM 862 C CA . LYS A 1 109 ? 17.147 9.740 19.829 1.00 95.81 109 LYS A CA 1
ATOM 863 C C . LYS A 1 109 ? 18.290 9.692 18.817 1.00 95.81 109 LYS A C 1
ATOM 865 O O . LYS A 1 109 ? 19.258 8.970 19.019 1.00 95.81 109 LYS A O 1
ATOM 870 N N . TYR A 1 110 ? 18.204 10.504 17.766 1.00 94.19 110 TYR A N 1
ATOM 871 C CA . TYR A 1 110 ? 19.324 10.773 16.861 1.00 94.19 110 TYR A CA 1
ATOM 872 C C . TYR A 1 110 ? 19.396 12.272 16.492 1.00 94.19 110 TYR A C 1
ATOM 874 O O . TYR A 1 110 ? 18.374 12.975 16.568 1.00 94.19 110 TYR A O 1
ATOM 882 N N . PRO A 1 111 ? 20.584 12.794 16.119 1.00 94.31 111 PRO A N 1
ATOM 883 C CA . PRO A 1 111 ? 20.762 14.202 15.766 1.00 94.31 111 PRO A CA 1
ATOM 884 C C . PRO A 1 111 ? 19.961 14.603 14.520 1.00 94.31 111 PRO A C 1
ATOM 886 O O . PRO A 1 111 ? 20.094 13.994 13.463 1.00 94.31 111 PRO A O 1
ATOM 889 N N . THR A 1 112 ? 19.203 15.700 14.596 1.00 90.69 112 THR A N 1
ATOM 890 C CA . THR A 1 112 ? 18.446 16.262 13.453 1.00 90.69 112 THR A CA 1
ATOM 891 C C . THR A 1 112 ? 19.334 16.745 12.303 1.00 90.69 112 THR A C 1
ATOM 893 O O . THR A 1 112 ? 18.844 17.000 11.204 1.00 90.69 112 THR A O 1
ATOM 896 N N . ALA A 1 113 ? 20.643 16.880 12.539 1.00 93.38 113 ALA A N 1
ATOM 897 C CA . ALA A 1 113 ? 21.620 17.166 11.498 1.00 93.38 113 ALA A CA 1
ATOM 898 C C . ALA A 1 113 ? 21.685 16.047 10.446 1.00 93.38 113 ALA A C 1
ATOM 900 O O . ALA A 1 113 ? 21.848 16.360 9.271 1.00 93.38 113 ALA A O 1
ATOM 901 N N . ILE A 1 114 ? 21.485 14.782 10.844 1.00 90.94 114 ILE A N 1
ATOM 902 C CA . ILE A 1 114 ? 21.506 13.631 9.927 1.00 90.94 114 ILE A CA 1
ATOM 903 C C . ILE A 1 114 ? 20.429 13.804 8.853 1.00 90.94 114 ILE A C 1
ATOM 905 O O . ILE A 1 114 ? 20.744 13.749 7.671 1.00 90.94 114 ILE A O 1
ATOM 909 N N . ASP A 1 115 ? 19.197 14.141 9.250 1.00 89.44 115 ASP A N 1
ATOM 910 C CA . ASP A 1 115 ? 18.080 14.349 8.318 1.00 89.44 115 ASP A CA 1
ATOM 911 C C . ASP A 1 115 ? 18.413 15.409 7.253 1.00 89.44 115 ASP A C 1
ATOM 913 O O . ASP A 1 115 ? 18.152 15.224 6.066 1.00 89.44 115 ASP A O 1
ATOM 917 N N . LYS A 1 116 ? 19.019 16.529 7.673 1.00 90.06 116 LYS A N 1
ATOM 918 C CA . LYS A 1 116 ? 19.380 17.627 6.767 1.00 90.06 116 LYS A CA 1
ATOM 919 C C . LYS A 1 116 ? 20.527 17.237 5.840 1.00 90.06 116 LYS A C 1
ATOM 921 O O . LYS A 1 116 ? 20.441 17.496 4.644 1.00 90.06 116 LYS A O 1
ATOM 926 N N . ILE A 1 117 ? 21.583 16.635 6.386 1.00 91.25 117 ILE A N 1
ATOM 927 C CA . ILE A 1 117 ? 22.766 16.240 5.617 1.00 91.25 117 ILE A CA 1
ATOM 928 C C . ILE A 1 117 ? 22.374 15.203 4.568 1.00 91.25 117 ILE A C 1
ATOM 930 O O . ILE A 1 117 ? 22.732 15.366 3.409 1.00 91.25 117 ILE A O 1
ATOM 934 N N . THR A 1 118 ? 21.582 14.192 4.929 1.00 88.81 118 THR A N 1
ATOM 935 C CA . THR A 1 118 ? 21.135 13.154 3.994 1.00 88.81 118 THR A CA 1
ATOM 936 C C . THR A 1 118 ? 20.337 13.733 2.825 1.00 88.81 118 THR A C 1
ATOM 938 O O . THR A 1 118 ? 20.619 13.387 1.678 1.00 88.81 118 THR A O 1
ATOM 941 N N . ILE A 1 119 ? 19.387 14.641 3.082 1.00 87.56 119 ILE A N 1
ATOM 942 C CA . ILE A 1 119 ? 18.575 15.266 2.023 1.00 87.56 119 ILE A CA 1
ATOM 943 C C . ILE A 1 119 ? 19.446 16.119 1.096 1.00 87.56 119 ILE A C 1
ATOM 945 O O . ILE A 1 119 ? 19.414 15.944 -0.120 1.00 87.56 119 ILE A O 1
ATOM 949 N N . TRP A 1 120 ? 20.236 17.037 1.660 1.00 87.69 120 TRP A N 1
ATOM 950 C CA . TRP A 1 120 ? 21.004 17.986 0.856 1.00 87.69 120 TRP A CA 1
ATOM 951 C C . TRP A 1 120 ? 22.159 17.325 0.114 1.00 87.69 120 TRP A C 1
ATOM 953 O O . TRP A 1 120 ? 22.381 17.645 -1.048 1.00 87.69 120 TRP A O 1
ATOM 963 N N . LEU A 1 121 ? 22.870 16.391 0.751 1.00 90.44 121 LEU A N 1
ATOM 964 C CA . LEU A 1 121 ? 24.003 15.714 0.131 1.00 90.44 121 LEU A CA 1
ATOM 965 C C . LEU A 1 121 ? 23.545 14.816 -1.021 1.00 90.44 121 LEU A C 1
ATOM 967 O O . LEU A 1 121 ? 24.123 14.887 -2.099 1.00 90.44 121 LEU A O 1
ATOM 971 N N . SER A 1 122 ? 22.495 14.011 -0.825 1.00 86.69 122 SER A N 1
ATOM 972 C CA . SER A 1 122 ? 21.989 13.137 -1.894 1.00 86.69 122 SER A CA 1
ATOM 973 C C . SER A 1 122 ? 21.432 13.939 -3.070 1.00 86.69 122 SER A C 1
ATOM 975 O O . SER A 1 122 ? 21.770 13.652 -4.217 1.00 86.69 122 SER A O 1
ATOM 977 N N . GLY A 1 123 ? 20.660 14.995 -2.793 1.00 87.38 123 GLY A N 1
ATOM 978 C CA . GLY A 1 123 ? 20.116 15.848 -3.841 1.00 87.38 123 GLY A CA 1
ATOM 979 C C . GLY A 1 123 ? 21.191 16.621 -4.595 1.00 87.38 123 GLY A C 1
ATOM 980 O O . GLY A 1 123 ? 21.239 16.555 -5.820 1.00 87.38 123 GLY A O 1
ATOM 981 N N . ALA A 1 124 ? 22.100 17.297 -3.889 1.00 91.50 124 ALA A N 1
ATOM 982 C CA . ALA A 1 124 ? 23.165 18.071 -4.525 1.00 91.50 124 ALA A CA 1
ATOM 983 C C . ALA A 1 124 ? 24.092 17.192 -5.375 1.00 91.50 124 ALA A C 1
ATOM 985 O O . ALA A 1 124 ? 24.459 17.590 -6.479 1.00 91.50 124 ALA A O 1
ATOM 986 N N . VAL A 1 125 ? 24.431 15.987 -4.901 1.00 92.50 125 VAL A N 1
ATOM 987 C CA . VAL A 1 125 ? 25.247 15.034 -5.666 1.00 92.50 125 VAL A CA 1
ATOM 988 C C . VAL A 1 125 ? 24.491 14.543 -6.902 1.00 92.50 125 VAL A C 1
ATOM 990 O O . VAL A 1 125 ? 25.047 14.593 -7.997 1.00 92.50 125 VAL A O 1
ATOM 993 N N . SER A 1 126 ? 23.222 14.141 -6.769 1.00 90.00 126 SER A N 1
ATOM 994 C CA . SER A 1 126 ? 22.424 13.668 -7.908 1.00 90.00 126 SER A CA 1
ATOM 995 C C . SER A 1 126 ? 22.251 14.751 -8.977 1.00 90.00 126 SER A C 1
ATOM 997 O O . SER A 1 126 ? 22.538 14.521 -10.155 1.00 90.00 126 SER A O 1
ATOM 999 N N . PHE A 1 127 ? 21.846 15.961 -8.578 1.00 91.81 127 PHE A N 1
ATOM 1000 C CA . PHE A 1 127 ? 21.700 17.094 -9.495 1.00 91.81 127 PHE A CA 1
ATOM 1001 C C . PHE A 1 127 ? 23.035 17.502 -10.116 1.00 91.81 127 PHE A C 1
ATOM 1003 O O . PHE A 1 127 ? 23.098 17.727 -11.321 1.00 91.81 127 PHE A O 1
ATOM 1010 N N . GLY A 1 128 ? 24.108 17.546 -9.323 1.00 92.31 128 GLY A N 1
ATOM 1011 C CA . GLY A 1 128 ? 25.445 17.868 -9.811 1.00 92.31 128 GLY A CA 1
ATOM 1012 C C . GLY A 1 128 ? 25.907 16.898 -10.895 1.00 92.31 128 GLY A C 1
ATOM 1013 O O . GLY A 1 128 ? 26.322 17.333 -11.961 1.00 92.31 128 GLY A O 1
ATOM 1014 N N . ILE A 1 129 ? 25.778 15.587 -10.676 1.00 89.81 129 ILE A N 1
ATOM 1015 C CA . ILE A 1 129 ? 26.226 14.589 -11.656 1.00 89.81 129 ILE A CA 1
ATOM 1016 C C . ILE A 1 129 ? 25.349 14.615 -12.917 1.00 89.81 129 ILE A C 1
ATOM 1018 O O . ILE A 1 129 ? 25.879 14.554 -14.023 1.00 89.81 129 ILE A O 1
ATOM 1022 N N . THR A 1 130 ? 24.025 14.722 -12.774 1.00 89.00 130 THR A N 1
ATOM 1023 C CA . THR A 1 130 ? 23.085 14.643 -13.913 1.00 89.00 130 THR A CA 1
ATOM 1024 C C . THR A 1 130 ? 23.013 15.900 -14.774 1.00 89.00 130 THR A C 1
ATOM 1026 O O . THR A 1 130 ? 22.708 15.787 -15.960 1.00 89.00 130 THR A O 1
ATOM 1029 N N . LEU A 1 131 ? 23.275 17.084 -14.211 1.00 89.06 131 LEU A N 1
ATOM 1030 C CA . LEU A 1 131 ? 23.273 18.344 -14.962 1.00 89.06 131 LEU A CA 1
ATOM 1031 C C . LEU A 1 131 ? 24.617 18.639 -15.642 1.00 89.06 131 LEU A C 1
ATOM 1033 O O . LEU A 1 131 ? 24.680 19.500 -16.520 1.00 89.06 131 LEU A O 1
ATOM 1037 N N . LEU A 1 132 ? 25.692 17.939 -15.268 1.00 92.25 132 LEU A N 1
ATOM 1038 C CA . LEU A 1 132 ? 26.990 18.093 -15.919 1.00 92.25 132 LEU A CA 1
ATOM 1039 C C . LEU A 1 132 ? 26.985 17.479 -17.329 1.00 92.25 132 LEU A C 1
ATOM 1041 O O . LEU A 1 132 ? 26.452 16.389 -17.528 1.00 92.25 132 LEU A O 1
ATOM 1045 N N . PRO A 1 133 ? 27.672 18.098 -18.308 1.00 91.31 133 PRO A N 1
ATOM 1046 C CA . PRO A 1 133 ? 27.706 17.609 -19.690 1.00 91.31 133 PRO A CA 1
ATOM 1047 C C . PRO A 1 133 ? 28.376 16.230 -19.841 1.00 91.31 133 PRO A C 1
ATOM 1049 O O . PRO A 1 133 ? 28.227 15.581 -20.874 1.00 91.31 133 PRO A O 1
ATOM 1052 N N . PHE A 1 134 ? 29.097 15.762 -18.818 1.00 92.12 134 PHE A N 1
ATOM 1053 C CA . PHE A 1 134 ? 29.834 14.495 -18.819 1.00 92.12 134 PHE A CA 1
ATOM 1054 C C . PHE A 1 134 ? 28.966 13.257 -18.566 1.00 92.12 134 PHE A C 1
ATOM 1056 O O . PHE A 1 134 ? 29.402 12.142 -18.863 1.00 92.12 134 PHE A O 1
ATOM 1063 N N . ALA A 1 135 ? 27.757 13.440 -18.034 1.00 92.44 135 ALA A N 1
ATOM 1064 C CA . ALA A 1 135 ? 26.741 12.404 -17.924 1.00 92.44 135 ALA A CA 1
ATOM 1065 C C . ALA A 1 135 ? 25.510 12.837 -18.725 1.00 92.44 135 ALA A C 1
ATOM 1067 O O . ALA A 1 135 ? 25.288 14.021 -18.975 1.00 92.44 135 ALA A O 1
ATOM 1068 N N . GLY A 1 136 ? 24.728 11.884 -19.211 1.00 89.62 136 GLY A N 1
ATOM 1069 C CA . GLY A 1 136 ? 23.537 12.236 -19.962 1.00 89.62 136 GLY A CA 1
ATOM 1070 C C . GLY A 1 136 ? 22.680 11.048 -20.322 1.00 89.62 136 GLY A C 1
ATOM 1071 O O . GLY A 1 136 ? 23.088 9.887 -20.246 1.00 89.62 136 GLY A O 1
ATOM 1072 N N . PHE A 1 137 ? 21.475 11.384 -20.742 1.00 92.25 137 PHE A N 1
ATOM 1073 C CA . PHE A 1 137 ? 20.543 10.452 -21.330 1.00 92.25 137 PHE A CA 1
ATOM 1074 C C . PHE A 1 137 ? 20.403 10.758 -22.818 1.00 92.25 137 PHE A C 1
ATOM 1076 O O . PHE A 1 137 ? 20.621 11.885 -23.262 1.00 92.25 137 PHE A O 1
ATOM 1083 N N . LYS A 1 138 ? 20.032 9.743 -23.586 1.00 94.56 138 LYS A N 1
ATOM 1084 C CA . LYS A 1 138 ? 19.603 9.858 -24.973 1.00 94.56 138 LYS A CA 1
ATOM 1085 C C . LYS A 1 138 ? 18.265 9.157 -25.123 1.00 94.56 138 LYS A C 1
ATOM 1087 O O . LYS A 1 138 ? 17.984 8.186 -24.425 1.00 94.56 138 LYS A O 1
ATOM 1092 N N . LEU A 1 139 ? 17.440 9.652 -26.029 1.00 92.00 139 LEU A N 1
ATOM 1093 C CA . LEU A 1 139 ? 16.190 8.989 -26.355 1.00 92.00 139 LEU A CA 1
ATOM 1094 C C . LEU A 1 139 ? 16.480 7.819 -27.303 1.00 92.00 139 LEU A C 1
ATOM 1096 O O . LEU A 1 139 ? 17.215 7.993 -28.274 1.00 92.00 139 LEU A O 1
ATOM 1100 N N . SER A 1 140 ? 15.941 6.637 -27.012 1.00 91.69 140 SER A N 1
ATOM 1101 C CA . SER A 1 140 ? 16.010 5.484 -27.913 1.00 91.69 140 SER A CA 1
ATOM 1102 C C . SER A 1 140 ? 15.188 5.765 -29.170 1.00 91.69 140 SER A C 1
ATOM 1104 O O . SER A 1 140 ? 14.059 6.239 -29.054 1.00 91.69 140 SER A O 1
ATOM 1106 N N . GLU A 1 141 ? 15.728 5.461 -30.350 1.00 88.38 141 GLU A N 1
ATOM 1107 C CA . GLU A 1 141 ? 15.058 5.730 -31.635 1.00 88.38 141 GLU A CA 1
ATOM 1108 C C . GLU A 1 141 ? 13.777 4.898 -31.812 1.00 88.38 141 GLU A C 1
ATOM 1110 O O . GLU A 1 141 ? 12.792 5.396 -32.352 1.00 88.38 141 GLU A O 1
ATOM 1115 N N . ASP A 1 142 ? 13.758 3.671 -31.281 1.00 83.88 142 ASP A N 1
ATOM 1116 C CA . ASP A 1 142 ? 12.660 2.721 -31.511 1.00 83.88 142 ASP A CA 1
ATOM 1117 C C . ASP A 1 142 ? 11.428 2.965 -30.621 1.00 83.88 142 ASP A C 1
ATOM 1119 O O . ASP A 1 142 ? 10.287 2.793 -31.048 1.00 83.88 142 ASP A O 1
ATOM 1123 N N . GLU A 1 143 ? 11.644 3.371 -29.367 1.00 80.00 143 GLU A N 1
ATOM 1124 C CA . GLU A 1 143 ? 10.594 3.381 -28.331 1.00 80.00 143 GLU A CA 1
ATOM 1125 C C . GLU A 1 143 ? 10.417 4.748 -27.665 1.00 80.00 143 GLU A C 1
ATOM 1127 O O . GLU A 1 143 ? 9.543 4.927 -26.818 1.00 80.00 143 GLU A O 1
ATOM 1132 N N . PHE A 1 144 ? 11.237 5.732 -28.050 1.00 84.44 144 PHE A N 1
ATOM 1133 C CA . PHE A 1 144 ? 11.327 7.038 -27.398 1.00 84.44 144 PHE A CA 1
ATOM 1134 C C . PHE A 1 144 ? 11.636 6.929 -25.896 1.00 84.44 144 PHE A C 1
ATOM 1136 O O . PHE A 1 144 ? 11.430 7.881 -25.155 1.00 84.44 144 PHE A O 1
ATOM 1143 N N . GLU A 1 145 ? 12.166 5.798 -25.428 1.00 84.75 145 GLU A N 1
ATOM 1144 C CA . GLU A 1 145 ? 12.546 5.602 -24.031 1.00 84.75 145 GLU A CA 1
ATOM 1145 C C . GLU A 1 145 ? 13.836 6.340 -23.686 1.00 84.75 145 GLU A C 1
ATOM 1147 O O . GLU A 1 145 ? 14.790 6.382 -24.468 1.00 84.75 145 GLU A O 1
ATOM 1152 N N . LEU A 1 146 ? 13.892 6.893 -22.477 1.00 85.62 146 LEU A N 1
ATOM 1153 C CA . LEU A 1 146 ? 15.088 7.538 -21.958 1.00 85.62 146 LEU A CA 1
ATOM 1154 C C . LEU A 1 146 ? 16.139 6.471 -21.607 1.00 85.62 146 LEU A C 1
ATOM 1156 O O . LEU A 1 146 ? 15.993 5.737 -20.632 1.00 85.62 146 LEU A O 1
ATOM 1160 N N . ARG A 1 147 ? 17.219 6.390 -22.388 1.00 88.94 147 ARG A N 1
ATOM 1161 C CA . ARG A 1 147 ? 18.343 5.471 -22.160 1.00 88.94 147 ARG A CA 1
ATOM 1162 C C . ARG A 1 147 ? 19.596 6.232 -21.754 1.00 88.94 147 ARG A C 1
ATOM 1164 O O . ARG A 1 147 ? 19.806 7.380 -22.132 1.00 88.94 147 ARG A O 1
ATOM 1171 N N . ALA A 1 148 ? 20.459 5.585 -20.981 1.00 89.88 148 ALA A N 1
ATOM 1172 C CA . ALA A 1 148 ? 21.747 6.153 -20.607 1.00 89.88 148 ALA A CA 1
ATOM 1173 C C . ALA A 1 148 ? 22.639 6.326 -21.859 1.00 89.88 148 ALA A C 1
ATOM 1175 O O . ALA A 1 148 ? 22.842 5.378 -22.622 1.00 89.88 148 ALA A O 1
ATOM 1176 N N . ASP A 1 149 ? 23.178 7.527 -22.084 1.00 94.75 149 ASP A N 1
ATOM 1177 C CA . ASP A 1 149 ? 24.132 7.788 -23.166 1.00 94.75 149 ASP A CA 1
ATOM 1178 C C . ASP A 1 149 ? 25.546 7.309 -22.793 1.00 94.75 149 ASP A C 1
ATOM 1180 O O . ASP A 1 149 ? 26.363 8.061 -22.250 1.00 94.75 149 ASP A O 1
ATOM 1184 N N . LEU A 1 150 ? 25.823 6.030 -23.064 1.00 93.94 150 LEU A N 1
ATOM 1185 C CA . LEU A 1 150 ? 27.097 5.369 -22.747 1.00 93.94 150 LEU A CA 1
ATOM 1186 C C . LEU A 1 150 ? 28.313 5.953 -23.487 1.00 93.94 150 LEU A C 1
ATOM 1188 O O . LEU A 1 150 ? 29.439 5.622 -23.126 1.00 93.94 150 LEU A O 1
ATOM 1192 N N . ASN A 1 151 ? 28.109 6.828 -24.477 1.00 96.44 151 ASN A N 1
ATOM 1193 C CA . ASN A 1 151 ? 29.203 7.506 -25.173 1.00 96.44 151 ASN A CA 1
ATOM 1194 C C . ASN A 1 151 ? 29.866 8.586 -24.306 1.00 96.44 151 ASN A C 1
ATOM 1196 O O . ASN A 1 151 ? 30.983 9.010 -24.602 1.00 96.44 151 ASN A O 1
ATOM 1200 N N . ARG A 1 152 ? 29.203 9.043 -23.234 1.00 95.12 152 ARG A N 1
ATOM 1201 C CA . ARG A 1 152 ? 29.775 10.030 -22.314 1.00 95.12 152 ARG A CA 1
ATOM 1202 C C . ARG A 1 152 ? 30.511 9.338 -21.161 1.00 95.12 152 ARG A C 1
ATOM 1204 O O . ARG A 1 152 ? 29.997 8.364 -20.602 1.00 95.12 152 ARG A O 1
ATOM 1211 N N . PRO A 1 153 ? 31.676 9.862 -20.740 1.00 95.69 153 PRO A N 1
ATOM 1212 C CA . PRO A 1 153 ? 32.588 9.151 -19.845 1.00 95.69 153 PRO A CA 1
ATOM 1213 C C . PRO A 1 153 ? 32.000 8.866 -18.456 1.00 95.69 153 PRO A C 1
ATOM 1215 O O . PRO A 1 153 ? 32.375 7.881 -17.822 1.00 95.69 153 PRO A O 1
ATOM 1218 N N . TRP A 1 154 ? 31.069 9.697 -17.972 1.00 95.06 154 TRP A N 1
ATOM 1219 C CA . TRP A 1 154 ? 30.519 9.569 -16.619 1.00 95.06 154 TRP A CA 1
ATOM 1220 C C . TRP A 1 154 ? 29.143 8.909 -16.582 1.00 95.06 154 TRP A C 1
ATOM 1222 O O . TRP A 1 154 ? 28.670 8.554 -15.502 1.00 95.06 154 TRP A O 1
ATOM 1232 N N . THR A 1 155 ? 28.503 8.677 -17.731 1.00 92.69 155 THR A N 1
ATOM 1233 C CA . THR A 1 155 ? 27.147 8.118 -17.765 1.00 92.69 155 THR A CA 1
ATOM 1234 C C . THR A 1 155 ? 27.066 6.738 -17.119 1.00 92.69 155 THR A C 1
ATOM 1236 O O . THR A 1 155 ? 26.098 6.456 -16.416 1.00 92.69 155 THR A O 1
ATOM 1239 N N . LYS A 1 156 ? 28.088 5.887 -17.289 1.00 91.38 156 LYS A N 1
ATOM 1240 C CA . LYS A 1 156 ? 28.125 4.561 -16.650 1.00 91.38 156 LYS A CA 1
ATOM 1241 C C . LYS A 1 156 ? 28.086 4.671 -15.123 1.00 91.38 156 LYS A C 1
ATOM 1243 O O . LYS A 1 156 ? 27.283 4.001 -14.480 1.00 91.38 156 LYS A O 1
ATOM 1248 N N . TYR A 1 157 ? 28.921 5.537 -14.548 1.00 93.00 157 TYR A N 1
ATOM 1249 C CA . TYR A 1 157 ? 28.977 5.750 -13.100 1.00 93.00 157 TYR A CA 1
ATOM 1250 C C . TYR A 1 157 ? 27.708 6.423 -12.573 1.00 93.00 157 TYR A C 1
ATOM 1252 O O . TYR A 1 157 ? 27.183 6.007 -11.543 1.00 93.00 157 TYR A O 1
ATOM 1260 N N . ASN A 1 158 ? 27.169 7.397 -13.311 1.00 90.94 158 ASN A N 1
ATOM 1261 C CA . ASN A 1 158 ? 25.900 8.037 -12.980 1.00 90.94 158 ASN A CA 1
ATOM 1262 C C . ASN A 1 158 ? 24.734 7.036 -12.992 1.00 90.94 158 ASN A C 1
ATOM 1264 O O . ASN A 1 158 ? 23.929 7.025 -12.072 1.00 90.94 158 ASN A O 1
ATOM 1268 N N . GLY A 1 159 ? 24.668 6.148 -13.988 1.00 85.56 159 GLY A N 1
ATOM 1269 C CA . GLY A 1 159 ? 23.645 5.102 -14.057 1.00 85.56 159 GLY A CA 1
ATOM 1270 C C . GLY A 1 159 ? 23.720 4.123 -12.882 1.00 85.56 159 GLY A C 1
ATOM 1271 O O . GLY A 1 159 ? 22.690 3.782 -12.301 1.00 85.56 159 GLY A O 1
ATOM 1272 N N . ILE A 1 160 ? 24.935 3.725 -12.479 1.00 84.94 160 ILE A N 1
ATOM 1273 C CA . ILE A 1 160 ? 25.150 2.903 -11.277 1.00 84.94 160 ILE A CA 1
ATOM 1274 C C . ILE A 1 160 ? 24.674 3.654 -10.030 1.00 84.94 160 ILE A C 1
ATOM 1276 O O . ILE A 1 160 ? 23.938 3.084 -9.232 1.00 84.94 160 ILE A O 1
ATOM 1280 N N . TYR A 1 161 ? 25.040 4.929 -9.879 1.00 89.62 161 TYR A N 1
ATOM 1281 C CA . TYR A 1 161 ? 24.629 5.764 -8.749 1.00 89.62 161 TYR A CA 1
ATOM 1282 C C . TYR A 1 161 ? 23.102 5.919 -8.662 1.00 89.62 161 TYR A C 1
ATOM 1284 O O . TYR A 1 161 ? 22.513 5.596 -7.629 1.00 89.62 161 TYR A O 1
ATOM 1292 N N . LEU A 1 162 ? 22.460 6.334 -9.760 1.00 84.31 162 LEU A N 1
ATOM 1293 C CA . LEU A 1 162 ? 21.011 6.534 -9.861 1.00 84.31 162 LEU A CA 1
ATOM 1294 C C . LEU A 1 162 ? 20.210 5.242 -9.675 1.00 84.31 162 LEU A C 1
ATOM 1296 O O . LEU A 1 162 ? 19.038 5.306 -9.330 1.00 84.31 162 LEU A O 1
ATOM 1300 N N . SER A 1 163 ? 20.816 4.072 -9.885 1.00 80.62 163 SER A N 1
ATOM 1301 C CA . SER A 1 163 ? 20.167 2.787 -9.603 1.00 80.62 163 SER A CA 1
ATOM 1302 C C . SER A 1 163 ? 20.409 2.348 -8.157 1.00 80.62 163 SER A C 1
ATOM 1304 O O . SER A 1 163 ? 19.480 1.982 -7.441 1.00 80.62 163 SER A O 1
ATOM 1306 N N . PHE A 1 164 ? 21.662 2.398 -7.702 1.00 84.12 164 PHE A N 1
ATOM 1307 C CA . PHE A 1 164 ? 22.071 1.870 -6.404 1.00 84.12 164 PHE A CA 1
ATOM 1308 C C . PHE A 1 164 ? 21.511 2.682 -5.235 1.00 84.12 164 PHE A C 1
ATOM 1310 O O . PHE A 1 164 ? 21.016 2.094 -4.275 1.00 84.12 164 PHE A O 1
ATOM 1317 N N . VAL A 1 165 ? 21.558 4.019 -5.307 1.00 86.50 165 VAL A N 1
ATOM 1318 C CA . VAL A 1 165 ? 21.115 4.885 -4.203 1.00 86.50 165 VAL A CA 1
ATOM 1319 C C . VAL A 1 165 ? 19.621 4.709 -3.913 1.00 86.50 165 VAL A C 1
ATOM 1321 O O . VAL A 1 165 ? 19.300 4.412 -2.761 1.00 86.50 165 VAL A O 1
ATOM 1324 N N . PRO A 1 166 ? 18.699 4.785 -4.895 1.00 82.69 166 PRO A N 1
ATOM 1325 C CA . PRO A 1 166 ? 17.285 4.539 -4.632 1.00 82.69 166 PRO A CA 1
ATOM 1326 C C . PRO A 1 166 ? 16.997 3.132 -4.112 1.00 82.69 166 PRO A C 1
ATOM 1328 O O . PRO A 1 166 ? 16.202 2.988 -3.185 1.00 82.69 166 PRO A O 1
ATOM 1331 N N . ILE A 1 167 ? 17.660 2.097 -4.644 1.00 78.56 167 ILE A N 1
ATOM 1332 C CA . ILE A 1 167 ? 17.494 0.718 -4.156 1.00 78.56 167 ILE A CA 1
ATOM 1333 C C . ILE A 1 167 ? 17.917 0.625 -2.687 1.00 78.56 167 ILE A C 1
ATOM 1335 O O . ILE A 1 167 ? 17.160 0.133 -1.851 1.00 78.56 167 ILE A O 1
ATOM 1339 N N . PHE A 1 168 ? 19.099 1.140 -2.351 1.00 85.94 168 PHE A N 1
ATOM 1340 C CA . PHE A 1 168 ? 19.628 1.113 -0.992 1.00 85.94 168 PHE A CA 1
ATOM 1341 C C . PHE A 1 168 ? 18.751 1.907 -0.011 1.00 85.94 168 PHE A C 1
ATOM 1343 O O . PHE A 1 168 ? 18.376 1.390 1.043 1.00 85.94 168 PHE A O 1
ATOM 1350 N N . CYS A 1 169 ? 18.355 3.130 -0.372 1.00 83.50 169 CYS A N 1
ATOM 1351 C CA . CYS A 1 169 ? 17.448 3.951 0.430 1.00 83.50 169 CYS A CA 1
ATOM 1352 C C . CYS A 1 169 ? 16.074 3.293 0.601 1.00 83.50 169 CYS A C 1
ATOM 1354 O O . CYS A 1 169 ? 15.528 3.314 1.705 1.00 83.50 169 CYS A O 1
ATOM 1356 N N . SER A 1 170 ? 15.533 2.651 -0.437 1.00 80.19 170 SER A N 1
ATOM 1357 C CA . SER A 1 170 ? 14.262 1.917 -0.362 1.00 80.19 170 SER A CA 1
ATOM 1358 C C . SER A 1 170 ? 14.359 0.706 0.567 1.00 80.19 170 SER A C 1
ATOM 1360 O O . SER A 1 170 ? 13.457 0.485 1.372 1.00 80.19 170 SER A O 1
ATOM 1362 N N . LEU A 1 171 ? 15.467 -0.042 0.525 1.00 80.56 171 LEU A N 1
ATOM 1363 C CA . LEU A 1 171 ? 15.715 -1.158 1.443 1.00 80.56 171 LEU A CA 1
ATOM 1364 C C . LEU A 1 171 ? 15.793 -0.681 2.896 1.00 80.56 171 LEU A C 1
ATOM 1366 O O . LEU A 1 171 ? 15.122 -1.242 3.761 1.00 80.56 171 LEU A O 1
ATOM 1370 N N . ILE A 1 172 ? 16.548 0.387 3.174 1.00 86.62 172 ILE A N 1
ATOM 1371 C CA . ILE A 1 172 ? 16.607 0.984 4.518 1.00 86.62 172 ILE A CA 1
ATOM 1372 C C . ILE A 1 172 ? 15.212 1.422 4.971 1.00 86.62 172 ILE A C 1
ATOM 1374 O O . ILE A 1 172 ? 14.789 1.095 6.079 1.00 86.62 172 ILE A O 1
ATOM 1378 N N . THR A 1 173 ? 14.486 2.130 4.107 1.00 80.38 173 THR A N 1
ATOM 1379 C CA . THR A 1 173 ? 13.117 2.594 4.361 1.00 80.38 173 THR A CA 1
ATOM 1380 C C . THR A 1 173 ? 12.202 1.427 4.722 1.00 80.38 173 THR A C 1
ATOM 1382 O O . THR A 1 173 ? 11.499 1.482 5.732 1.00 80.38 173 THR A O 1
ATOM 1385 N N . PHE A 1 174 ? 12.265 0.339 3.951 1.00 81.38 174 PHE A N 1
ATOM 1386 C CA . PHE A 1 174 ? 11.519 -0.888 4.200 1.00 81.38 174 PHE A CA 1
ATOM 1387 C C . PHE A 1 174 ? 11.840 -1.488 5.575 1.00 81.38 174 PHE A C 1
ATOM 1389 O O . PHE A 1 174 ? 10.921 -1.742 6.353 1.00 81.38 174 PHE A O 1
ATOM 1396 N N . PHE A 1 175 ? 13.120 -1.650 5.926 1.00 87.25 175 PHE A N 1
ATOM 1397 C CA . PHE A 1 175 ? 13.511 -2.193 7.232 1.00 87.25 175 PHE A CA 1
ATOM 1398 C C . PHE A 1 175 ? 13.113 -1.284 8.401 1.00 87.25 175 PHE A C 1
ATOM 1400 O O . PHE A 1 175 ? 12.676 -1.782 9.440 1.00 87.25 175 PHE A O 1
ATOM 1407 N N . ILE A 1 176 ? 13.202 0.040 8.239 1.00 83.88 176 ILE A N 1
ATOM 1408 C CA . ILE A 1 176 ? 12.730 0.991 9.252 1.00 83.88 176 ILE A CA 1
ATOM 1409 C C . ILE A 1 176 ? 11.225 0.834 9.458 1.00 83.88 176 ILE A C 1
ATOM 1411 O O . ILE A 1 176 ? 10.776 0.731 10.600 1.00 83.88 176 ILE A O 1
ATOM 1415 N N . TYR A 1 177 ? 10.436 0.793 8.383 1.00 80.56 177 TYR A N 1
ATOM 1416 C CA . TYR A 1 177 ? 8.994 0.603 8.504 1.00 80.56 177 TYR A CA 1
ATOM 1417 C C . TYR A 1 177 ? 8.644 -0.765 9.081 1.00 80.56 177 TYR A C 1
ATOM 1419 O O . TYR A 1 177 ? 7.763 -0.830 9.933 1.00 80.56 177 TYR A O 1
ATOM 1427 N N . LEU A 1 178 ? 9.367 -1.827 8.721 1.00 79.50 178 LEU A N 1
ATOM 1428 C CA . LEU A 1 178 ? 9.205 -3.149 9.323 1.00 79.50 178 LEU A CA 1
ATOM 1429 C C . LEU A 1 178 ? 9.435 -3.096 10.840 1.00 79.50 178 LEU A C 1
ATOM 1431 O O . LEU A 1 178 ? 8.618 -3.601 11.610 1.00 79.50 178 LEU A O 1
ATOM 1435 N N . PHE A 1 179 ? 10.497 -2.419 11.283 1.00 87.56 179 PHE A N 1
ATOM 1436 C CA . PHE A 1 179 ? 10.784 -2.223 12.701 1.00 87.56 179 PHE A CA 1
ATOM 1437 C C . PHE A 1 179 ? 9.709 -1.380 13.401 1.00 87.56 179 PHE A C 1
ATOM 1439 O O . PHE A 1 179 ? 9.216 -1.764 14.461 1.00 87.56 179 PHE A O 1
ATOM 1446 N N . VAL A 1 180 ? 9.289 -0.256 12.809 1.00 77.38 180 VAL A N 1
ATOM 1447 C CA . VAL A 1 180 ? 8.208 0.587 13.347 1.00 77.38 180 VAL A CA 1
ATOM 1448 C C . VAL A 1 180 ? 6.913 -0.216 13.463 1.00 77.38 180 VAL A C 1
ATOM 1450 O O . VAL A 1 180 ? 6.262 -0.176 14.507 1.00 77.38 180 VAL A O 1
ATOM 1453 N N . CYS A 1 181 ? 6.555 -0.986 12.436 1.00 75.19 181 CYS A N 1
ATOM 1454 C CA . CYS A 1 181 ? 5.412 -1.890 12.449 1.00 75.19 181 CYS A CA 1
ATOM 1455 C C . CYS A 1 181 ? 5.535 -2.928 13.567 1.00 75.19 181 CYS A C 1
ATOM 1457 O O . CYS A 1 181 ? 4.567 -3.119 14.298 1.00 75.19 181 CYS A O 1
ATOM 1459 N N . ALA A 1 182 ? 6.709 -3.533 13.766 1.00 83.69 182 ALA A N 1
ATOM 1460 C CA . ALA A 1 182 ? 6.952 -4.480 14.852 1.00 83.69 182 ALA A CA 1
ATOM 1461 C C . ALA A 1 182 ? 6.806 -3.829 16.239 1.00 83.69 182 ALA A C 1
ATOM 1463 O O . ALA A 1 182 ? 6.141 -4.384 17.113 1.00 83.69 182 ALA A O 1
ATOM 1464 N N . VAL A 1 183 ? 7.341 -2.620 16.444 1.00 85.12 183 VAL A N 1
ATOM 1465 C CA . VAL A 1 183 ? 7.194 -1.873 17.706 1.00 85.12 183 VAL A CA 1
ATOM 1466 C C . VAL A 1 183 ? 5.740 -1.475 17.950 1.00 85.12 183 VAL A C 1
ATOM 1468 O O . VAL A 1 183 ? 5.243 -1.608 19.070 1.00 85.12 183 VAL A O 1
ATOM 1471 N N . LEU A 1 184 ? 5.032 -0.996 16.926 1.00 77.56 184 LEU A N 1
ATOM 1472 C CA . LEU A 1 184 ? 3.613 -0.663 17.028 1.00 77.56 184 LEU A CA 1
ATOM 1473 C C . LEU A 1 184 ? 2.769 -1.908 17.295 1.00 77.56 184 LEU A C 1
ATOM 1475 O O . LEU A 1 184 ? 1.884 -1.854 18.147 1.00 77.56 184 LEU A O 1
ATOM 1479 N N . ALA A 1 185 ? 3.061 -3.024 16.629 1.00 76.94 185 ALA A N 1
ATOM 1480 C CA . ALA A 1 185 ? 2.424 -4.309 16.877 1.00 76.94 185 ALA A CA 1
ATOM 1481 C C . ALA A 1 185 ? 2.678 -4.758 18.317 1.00 76.94 185 ALA A C 1
ATOM 1483 O O . ALA A 1 185 ? 1.724 -5.056 19.025 1.00 76.94 185 ALA A O 1
ATOM 1484 N N . TYR A 1 186 ? 3.918 -4.690 18.804 1.00 87.75 186 TYR A N 1
ATOM 1485 C CA . TYR A 1 186 ? 4.265 -5.000 20.189 1.00 87.75 186 TYR A CA 1
ATOM 1486 C C . TYR A 1 186 ? 3.517 -4.108 21.190 1.00 87.75 186 TYR A C 1
ATOM 1488 O O . TYR A 1 186 ? 2.884 -4.608 22.121 1.00 87.75 186 TYR A O 1
ATOM 1496 N N . LYS A 1 187 ? 3.513 -2.783 20.983 1.00 83.69 187 LYS A N 1
ATOM 1497 C CA . LYS A 1 187 ? 2.760 -1.832 21.820 1.00 83.69 187 LYS A CA 1
ATOM 1498 C C . LYS A 1 187 ? 1.265 -2.146 21.800 1.00 83.69 187 LYS A C 1
ATOM 1500 O O . LYS A 1 187 ? 0.622 -2.133 22.848 1.00 83.69 187 LYS A O 1
ATOM 1505 N N . ARG A 1 188 ? 0.714 -2.457 20.627 1.00 76.94 188 ARG A N 1
ATOM 1506 C CA . ARG A 1 188 ? -0.700 -2.778 20.435 1.00 76.94 188 ARG A CA 1
ATOM 1507 C C . ARG A 1 188 ? -1.068 -4.107 21.091 1.00 76.94 188 ARG A C 1
ATOM 1509 O O . ARG A 1 188 ? -2.050 -4.141 21.821 1.00 76.94 188 ARG A O 1
ATOM 1516 N N . ILE A 1 189 ? -0.258 -5.152 20.928 1.00 81.56 189 ILE A N 1
ATOM 1517 C CA . ILE A 1 189 ? -0.395 -6.439 21.623 1.00 81.56 189 ILE A CA 1
ATOM 1518 C C . ILE A 1 189 ? -0.343 -6.210 23.134 1.00 81.56 189 ILE A C 1
ATOM 1520 O O . ILE A 1 189 ? -1.225 -6.667 23.849 1.00 81.56 189 ILE A O 1
ATOM 1524 N N . ARG A 1 190 ? 0.608 -5.416 23.639 1.00 88.56 190 ARG A N 1
ATOM 1525 C CA . ARG A 1 190 ? 0.696 -5.083 25.069 1.00 88.56 190 ARG A CA 1
ATOM 1526 C C . ARG A 1 190 ? -0.550 -4.355 25.585 1.00 88.56 190 ARG A C 1
ATOM 1528 O O . ARG A 1 190 ? -0.993 -4.635 26.696 1.00 88.56 190 ARG A O 1
ATOM 1535 N N . ILE A 1 191 ? -1.124 -3.434 24.805 1.00 80.62 191 ILE A N 1
ATOM 1536 C CA . ILE A 1 191 ? -2.403 -2.779 25.137 1.00 80.62 191 ILE A CA 1
ATOM 1537 C C . ILE A 1 191 ? -3.535 -3.808 25.142 1.00 80.62 191 ILE A C 1
ATOM 1539 O O . ILE A 1 191 ? -4.302 -3.856 26.101 1.00 80.62 191 ILE A O 1
ATOM 1543 N N . PHE A 1 192 ? -3.599 -4.666 24.125 1.00 74.62 192 PHE A N 1
ATOM 1544 C CA . PHE A 1 192 ? -4.589 -5.733 24.025 1.00 74.62 192 PHE A CA 1
ATOM 1545 C C . PHE A 1 192 ? -4.474 -6.775 25.136 1.00 74.62 192 PHE A C 1
ATOM 1547 O O . PHE A 1 192 ? -5.480 -7.360 25.510 1.00 74.62 192 PHE A O 1
ATOM 1554 N N . LEU A 1 193 ? -3.291 -6.991 25.710 1.00 81.75 193 LEU A N 1
ATOM 1555 C CA . LEU A 1 193 ? -3.104 -7.896 26.843 1.00 81.75 193 LEU A CA 1
ATOM 1556 C C . LEU A 1 193 ? -3.620 -7.310 28.168 1.00 81.75 193 LEU A C 1
ATOM 1558 O O . LEU A 1 193 ? -3.869 -8.069 29.107 1.00 81.75 193 LEU A O 1
ATOM 1562 N N . LYS A 1 194 ? -3.846 -5.990 28.269 1.00 86.56 194 LYS A N 1
ATOM 1563 C CA . LYS A 1 194 ? -4.423 -5.385 29.480 1.00 86.56 194 LYS A CA 1
ATOM 1564 C C . LYS A 1 194 ? -5.873 -5.841 29.668 1.00 86.56 194 LYS A C 1
ATOM 1566 O O . LYS A 1 194 ? -6.719 -5.654 28.794 1.00 86.56 194 LYS A O 1
ATOM 1571 N N . LYS A 1 195 ? -6.189 -6.346 30.867 1.00 87.00 195 LYS A N 1
ATOM 1572 C CA . LYS A 1 195 ? -7.516 -6.880 31.239 1.00 87.00 195 LYS A CA 1
ATOM 1573 C C . LYS A 1 195 ? -8.677 -5.917 30.935 1.00 87.00 195 LYS A C 1
ATOM 1575 O O . LYS A 1 195 ? -9.722 -6.368 30.489 1.00 87.00 195 LYS A O 1
ATOM 1580 N N . SER A 1 196 ? -8.468 -4.605 31.098 1.00 85.81 196 SER A N 1
ATOM 1581 C CA . SER A 1 196 ? -9.483 -3.572 30.821 1.00 85.81 196 SER A CA 1
ATOM 1582 C C . SER A 1 196 ? -9.881 -3.451 29.347 1.00 85.81 196 SER A C 1
ATOM 1584 O O . SER A 1 196 ? -10.981 -2.993 29.064 1.00 85.81 196 SER A O 1
ATOM 1586 N N . TYR A 1 197 ? -8.990 -3.796 28.414 1.00 76.12 197 TYR A N 1
ATOM 1587 C CA . TYR A 1 197 ? -9.287 -3.746 26.980 1.00 76.12 197 TYR A CA 1
ATOM 1588 C C . TYR A 1 197 ? -9.887 -5.071 26.503 1.00 76.12 197 TYR A C 1
ATOM 1590 O O . TYR A 1 197 ? -10.801 -5.066 25.684 1.00 76.12 197 TYR A O 1
ATOM 1598 N N . ARG A 1 198 ? -9.438 -6.201 27.072 1.00 80.88 198 ARG A N 1
ATOM 1599 C CA . ARG A 1 198 ? -9.965 -7.545 26.764 1.00 80.88 198 ARG A CA 1
ATOM 1600 C C . ARG A 1 198 ? -11.422 -7.745 27.170 1.00 80.88 198 ARG A C 1
ATOM 1602 O O . ARG A 1 198 ? -12.049 -8.669 26.677 1.00 80.88 198 ARG A O 1
ATOM 1609 N N . SER A 1 199 ? -11.954 -6.923 28.070 1.00 86.94 199 SER A N 1
ATOM 1610 C CA . SER A 1 199 ? -13.364 -6.993 28.458 1.00 86.94 199 SER A CA 1
ATOM 1611 C C . SER A 1 199 ? -14.305 -6.326 27.453 1.00 86.94 199 SER A C 1
ATOM 1613 O O . SER A 1 199 ? -15.512 -6.532 27.537 1.00 86.94 199 SER A O 1
ATOM 1615 N N . GLN A 1 200 ? -13.793 -5.533 26.506 1.00 86.44 200 GLN A N 1
ATOM 1616 C CA . GLN A 1 200 ? -14.628 -4.892 25.494 1.00 86.44 200 GLN A CA 1
ATOM 1617 C C . GLN A 1 200 ? -14.706 -5.752 24.229 1.00 86.44 200 GLN A C 1
ATOM 1619 O O . GLN A 1 200 ? -13.701 -6.013 23.568 1.00 86.44 200 GLN A O 1
ATOM 1624 N N . GLU A 1 201 ? -15.929 -6.117 23.845 1.00 89.50 201 GLU A N 1
ATOM 1625 C CA . GLU A 1 201 ? -16.230 -6.960 22.677 1.00 89.50 201 GLU A CA 1
ATOM 1626 C C . GLU A 1 201 ? -15.565 -6.479 21.379 1.00 89.50 201 GLU A C 1
ATOM 1628 O O . GLU A 1 201 ? -15.020 -7.285 20.630 1.00 89.50 201 GLU A O 1
ATOM 1633 N N . CYS A 1 202 ? -15.561 -5.164 21.128 1.00 87.38 202 CYS A N 1
ATOM 1634 C CA . CYS A 1 202 ? -14.932 -4.558 19.949 1.00 87.38 202 CYS A CA 1
ATOM 1635 C C . CYS A 1 202 ? -13.459 -4.965 19.819 1.00 87.38 202 CYS A C 1
ATOM 1637 O O . CYS A 1 202 ? -13.001 -5.383 18.755 1.00 87.38 202 CYS A O 1
ATOM 1639 N N . TYR A 1 203 ? -12.718 -4.886 20.927 1.00 82.75 203 TYR A N 1
ATOM 1640 C CA . TYR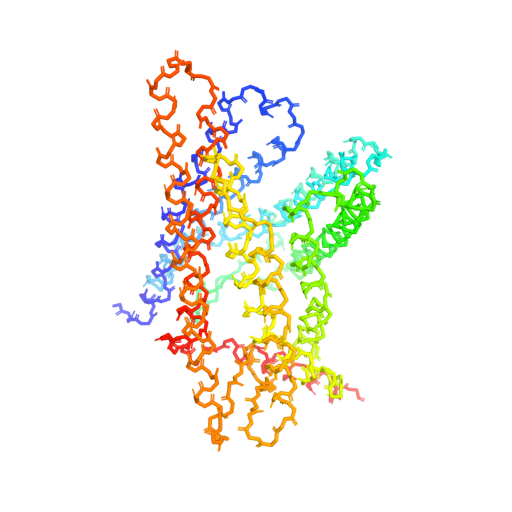 A 1 203 ? -11.304 -5.225 20.942 1.00 82.75 203 TYR A CA 1
ATOM 1641 C C . TYR A 1 203 ? -11.081 -6.731 20.814 1.00 82.75 203 TYR A C 1
ATOM 1643 O O . TYR A 1 203 ? -10.139 -7.122 20.132 1.00 82.75 203 TYR A O 1
ATOM 1651 N N . CYS A 1 204 ? -11.958 -7.574 21.368 1.00 89.38 204 CYS A N 1
ATOM 1652 C CA . CYS A 1 204 ? -11.922 -9.017 21.117 1.00 89.38 204 CYS A CA 1
ATOM 1653 C C . CYS A 1 204 ? -12.057 -9.337 19.621 1.00 89.38 204 CYS A C 1
ATOM 1655 O O . CYS A 1 204 ? -11.217 -10.054 19.082 1.00 89.38 204 CYS A O 1
ATOM 1657 N N . ILE A 1 205 ? -13.047 -8.758 18.930 1.00 89.81 205 ILE A N 1
ATOM 1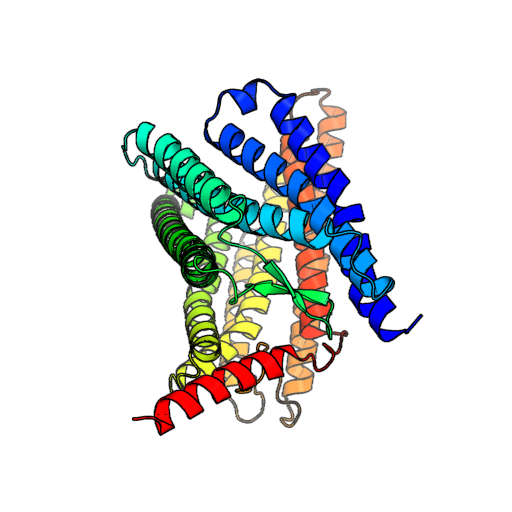658 C CA . ILE A 1 205 ? -13.244 -8.963 17.483 1.00 89.81 205 ILE A CA 1
ATOM 1659 C C . ILE A 1 205 ? -12.006 -8.496 16.701 1.00 89.81 205 ILE A C 1
ATOM 1661 O O . ILE A 1 205 ? -11.502 -9.218 15.843 1.00 89.81 205 ILE A O 1
ATOM 1665 N N . MET A 1 206 ? -11.461 -7.321 17.035 1.00 82.50 206 MET A N 1
ATOM 1666 C CA . MET A 1 206 ? -10.249 -6.799 16.391 1.00 82.50 206 MET A CA 1
ATOM 1667 C C . MET A 1 206 ? -9.013 -7.680 16.616 1.00 82.50 206 MET A C 1
ATOM 1669 O O . MET A 1 206 ? -8.160 -7.747 15.734 1.00 82.50 206 MET A O 1
ATOM 1673 N N . ILE A 1 207 ? -8.899 -8.345 17.771 1.00 85.25 207 ILE A N 1
ATOM 1674 C CA . ILE A 1 207 ? -7.828 -9.316 18.027 1.00 85.25 207 ILE A CA 1
ATOM 1675 C C . ILE A 1 207 ? -7.977 -10.518 17.091 1.00 85.25 207 ILE A C 1
ATOM 1677 O O . ILE A 1 207 ? -6.984 -10.924 16.501 1.00 85.25 207 ILE A O 1
ATOM 1681 N N . HIS A 1 208 ? -9.187 -11.053 16.898 1.00 93.56 208 HIS A N 1
ATOM 1682 C CA . HIS A 1 208 ? -9.402 -12.180 15.982 1.00 93.56 208 HIS A CA 1
ATOM 1683 C C . HIS A 1 208 ? -9.046 -11.841 14.528 1.00 93.56 208 HIS A C 1
ATOM 1685 O O . HIS A 1 208 ? -8.356 -12.636 13.893 1.00 93.56 208 HIS A O 1
ATOM 1691 N N . ILE A 1 209 ? -9.431 -10.655 14.037 1.00 88.62 209 ILE A N 1
ATOM 1692 C CA . ILE A 1 209 ? -9.023 -10.171 12.703 1.00 88.62 209 ILE A CA 1
ATOM 1693 C C . ILE A 1 209 ? -7.496 -10.077 12.622 1.00 88.62 209 ILE A C 1
ATOM 1695 O O . ILE A 1 209 ? -6.890 -10.594 11.691 1.00 88.62 209 ILE A O 1
ATOM 1699 N N . GLY A 1 210 ? -6.859 -9.474 13.632 1.00 83.50 210 GLY A N 1
ATOM 1700 C CA . GLY A 1 210 ? -5.403 -9.351 13.672 1.00 83.50 210 GLY A CA 1
ATOM 1701 C C . GLY A 1 210 ? -4.685 -10.702 13.682 1.00 83.50 210 GLY A C 1
ATOM 1702 O O . GLY A 1 210 ? -3.677 -10.856 13.004 1.00 83.50 210 GLY A O 1
ATOM 1703 N N . VAL A 1 211 ? -5.210 -11.698 14.403 1.00 87.88 211 VAL A N 1
ATOM 1704 C CA . VAL A 1 211 ? -4.658 -13.062 14.405 1.00 87.88 211 VAL A CA 1
ATOM 1705 C C . VAL A 1 211 ? -4.774 -13.699 13.020 1.00 87.88 211 VAL A C 1
ATOM 1707 O O . VAL A 1 211 ? -3.791 -14.263 12.551 1.00 87.88 211 VAL A O 1
ATOM 1710 N N . ALA A 1 212 ? -5.925 -13.580 12.351 1.00 89.44 212 ALA A N 1
ATOM 1711 C CA . ALA A 1 212 ? -6.104 -14.100 10.994 1.00 89.44 212 ALA A CA 1
ATOM 1712 C C . ALA A 1 212 ? -5.093 -13.475 10.009 1.00 89.44 212 ALA A C 1
ATOM 1714 O O . ALA A 1 212 ? -4.362 -14.202 9.336 1.00 89.44 212 ALA A O 1
ATOM 1715 N N . GLN A 1 213 ? -4.939 -12.148 10.042 1.00 86.44 213 GLN A N 1
ATOM 1716 C CA . GLN A 1 213 ? -3.971 -11.417 9.214 1.00 86.44 213 GLN A CA 1
ATOM 1717 C C . GLN A 1 213 ? -2.517 -11.811 9.519 1.00 86.44 213 GLN A C 1
ATOM 1719 O O . GLN A 1 213 ? -1.696 -11.958 8.613 1.00 86.44 213 GLN A O 1
ATOM 1724 N N . CYS A 1 214 ? -2.179 -12.022 10.796 1.00 85.94 214 CYS A N 1
ATOM 1725 C CA . CYS A 1 214 ? -0.851 -12.489 11.192 1.00 85.94 214 CYS A CA 1
ATOM 1726 C C . CYS A 1 214 ? -0.549 -13.908 10.695 1.00 85.94 214 CYS A C 1
ATOM 1728 O O . CYS A 1 214 ? 0.601 -14.183 10.364 1.00 85.94 214 CYS A O 1
ATOM 1730 N N . LEU A 1 215 ? -1.544 -14.798 10.630 1.00 86.56 215 LEU A N 1
ATOM 1731 C CA . LEU A 1 215 ? -1.377 -16.140 10.059 1.00 86.56 215 LEU A CA 1
ATOM 1732 C C . LEU A 1 215 ? -1.194 -16.092 8.536 1.00 86.56 215 LEU A C 1
ATOM 1734 O O . LEU A 1 215 ? -0.466 -16.911 7.980 1.00 86.56 215 LEU A O 1
ATOM 1738 N N . PHE A 1 216 ? -1.815 -15.119 7.873 1.00 87.00 216 PHE A N 1
ATOM 1739 C CA . PHE A 1 216 ? -1.730 -14.927 6.428 1.00 87.00 216 PHE A CA 1
ATOM 1740 C C . PHE A 1 216 ? -0.410 -14.289 5.960 1.00 87.00 216 PHE A C 1
ATOM 1742 O O . PHE A 1 216 ? 0.145 -14.691 4.935 1.00 87.00 216 PHE A O 1
ATOM 1749 N N . ALA A 1 217 ? 0.134 -13.334 6.719 1.00 83.12 217 ALA A N 1
ATOM 1750 C CA . ALA A 1 217 ? 1.302 -12.550 6.311 1.00 83.12 217 ALA A CA 1
ATOM 1751 C C . ALA A 1 217 ? 2.543 -13.378 5.890 1.00 83.12 217 ALA A C 1
ATOM 1753 O O . ALA A 1 217 ? 3.117 -13.064 4.842 1.00 83.12 217 ALA A O 1
ATOM 1754 N N . PRO A 1 218 ? 2.958 -14.448 6.607 1.00 85.81 218 PRO A N 1
ATOM 1755 C CA . PRO A 1 218 ? 4.069 -15.299 6.174 1.00 85.81 218 PRO A CA 1
ATOM 1756 C C . PRO A 1 218 ? 3.858 -15.889 4.779 1.00 85.81 218 PRO A C 1
ATOM 1758 O O . PRO A 1 218 ? 4.805 -15.998 4.004 1.00 85.81 218 PRO A O 1
ATOM 1761 N N . GLY A 1 219 ? 2.611 -16.215 4.438 1.00 86.56 219 GLY A N 1
ATOM 1762 C CA . GLY A 1 219 ? 2.258 -16.760 3.138 1.00 86.56 219 GLY 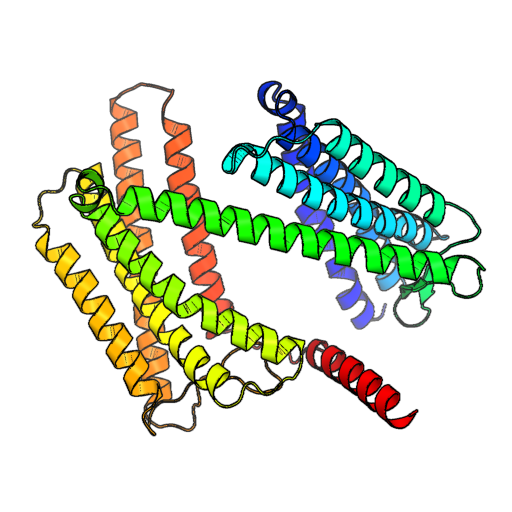A CA 1
ATOM 1763 C C . GLY A 1 219 ? 2.496 -15.801 1.987 1.00 86.56 219 GLY A C 1
ATOM 1764 O O . GLY A 1 219 ? 3.084 -16.177 0.974 1.00 86.56 219 GLY A O 1
ATOM 1765 N N . MET A 1 220 ? 2.119 -14.538 2.174 1.00 84.12 220 MET A N 1
ATOM 1766 C CA . MET A 1 220 ? 2.393 -13.491 1.190 1.00 84.12 220 MET A CA 1
ATOM 1767 C C . MET A 1 220 ? 3.883 -13.239 1.021 1.00 84.12 220 MET A C 1
ATOM 1769 O O . MET A 1 220 ? 4.340 -13.053 -0.105 1.00 84.12 220 MET A O 1
ATOM 1773 N N . ILE A 1 221 ? 4.648 -13.273 2.115 1.00 85.12 221 ILE A N 1
ATOM 1774 C CA . ILE A 1 221 ? 6.103 -13.112 2.062 1.00 85.12 221 ILE A CA 1
ATOM 1775 C C . ILE A 1 221 ? 6.723 -14.253 1.251 1.00 85.12 221 ILE A C 1
ATOM 1777 O O . ILE A 1 221 ? 7.439 -13.981 0.292 1.00 85.12 221 ILE A O 1
ATOM 1781 N N . ILE A 1 222 ? 6.394 -15.509 1.573 1.00 89.00 222 ILE A N 1
ATOM 1782 C CA . ILE A 1 222 ? 6.918 -16.697 0.882 1.00 89.00 222 ILE A CA 1
ATOM 1783 C C . ILE A 1 222 ? 6.564 -16.670 -0.610 1.00 89.00 222 ILE A C 1
ATOM 1785 O O . ILE A 1 222 ? 7.444 -16.852 -1.453 1.00 89.00 222 ILE A O 1
ATOM 1789 N N . ASN A 1 223 ? 5.304 -16.386 -0.949 1.00 85.56 223 ASN A N 1
ATOM 1790 C CA . ASN A 1 223 ? 4.858 -16.293 -2.340 1.00 85.56 223 ASN A CA 1
ATOM 1791 C C . ASN A 1 223 ? 5.575 -15.171 -3.097 1.00 85.56 223 ASN A C 1
ATOM 1793 O O . ASN A 1 223 ? 6.067 -15.385 -4.201 1.00 85.56 223 ASN A O 1
ATOM 1797 N N . THR A 1 224 ? 5.706 -13.993 -2.484 1.00 82.88 224 THR A N 1
ATOM 1798 C CA . THR A 1 224 ? 6.416 -12.862 -3.095 1.00 82.88 224 THR A CA 1
ATOM 1799 C C . THR A 1 224 ? 7.894 -13.191 -3.293 1.00 82.88 224 THR A C 1
ATOM 1801 O O . THR A 1 224 ? 8.447 -12.923 -4.355 1.00 82.88 224 THR A O 1
ATOM 1804 N N . THR A 1 225 ? 8.547 -13.824 -2.312 1.00 83.56 225 THR A N 1
ATOM 1805 C CA . THR A 1 225 ? 9.948 -14.243 -2.447 1.00 83.56 225 THR A CA 1
ATOM 1806 C C . THR A 1 225 ? 10.115 -15.277 -3.558 1.00 83.56 225 THR A C 1
ATOM 1808 O O . THR A 1 225 ? 11.051 -15.144 -4.344 1.00 83.56 225 THR A O 1
ATOM 1811 N N . ARG A 1 226 ? 9.210 -16.260 -3.687 1.00 87.25 226 ARG A N 1
ATOM 1812 C CA . ARG A 1 226 ? 9.222 -17.230 -4.800 1.00 87.25 226 ARG A CA 1
ATOM 1813 C C . ARG A 1 226 ? 9.187 -16.513 -6.144 1.00 87.25 226 ARG A C 1
ATOM 1815 O O . ARG A 1 226 ? 10.038 -16.767 -6.986 1.00 87.25 226 ARG A O 1
ATOM 1822 N N . VAL A 1 227 ? 8.243 -15.591 -6.317 1.00 82.81 227 VAL A N 1
ATOM 1823 C CA . VAL A 1 227 ? 8.075 -14.837 -7.565 1.00 82.81 227 VAL A CA 1
ATOM 1824 C C . VAL A 1 227 ? 9.305 -13.980 -7.879 1.00 82.81 227 VAL A C 1
ATOM 1826 O O . VAL A 1 227 ? 9.764 -13.963 -9.017 1.00 82.81 227 VAL A O 1
ATOM 1829 N N . LEU A 1 228 ? 9.869 -13.297 -6.879 1.00 79.56 228 LEU A N 1
ATOM 1830 C CA . LEU A 1 228 ? 11.021 -12.410 -7.075 1.00 79.56 228 LEU A CA 1
ATOM 1831 C C . LEU A 1 228 ? 12.328 -13.159 -7.352 1.00 79.56 228 LEU A C 1
ATOM 1833 O O . LEU A 1 228 ? 13.157 -12.685 -8.122 1.00 79.56 228 LEU A O 1
ATOM 1837 N N . THR A 1 229 ? 12.542 -14.300 -6.699 1.00 85.06 229 THR A N 1
ATOM 1838 C CA . THR A 1 229 ? 13.821 -15.030 -6.767 1.00 85.06 229 THR A CA 1
ATOM 1839 C C . THR A 1 229 ? 13.799 -16.191 -7.755 1.00 85.06 229 THR A C 1
ATOM 1841 O O . THR A 1 229 ? 14.854 -16.703 -8.117 1.00 85.06 229 THR A O 1
ATOM 1844 N N . GLY A 1 230 ? 12.612 -16.652 -8.159 1.00 86.19 230 GLY A N 1
ATOM 1845 C CA . GLY A 1 230 ? 12.437 -17.934 -8.838 1.00 86.19 230 GLY A CA 1
ATOM 1846 C C . GLY A 1 230 ? 12.817 -19.139 -7.967 1.00 86.19 230 GLY A C 1
ATOM 1847 O O . GLY A 1 230 ? 12.909 -20.251 -8.482 1.00 86.19 230 GLY A O 1
ATOM 1848 N N . ALA A 1 231 ? 13.079 -18.945 -6.667 1.00 88.88 231 ALA A N 1
ATOM 1849 C CA . ALA A 1 231 ? 13.465 -20.026 -5.778 1.00 88.88 231 ALA A CA 1
ATOM 1850 C C . ALA A 1 231 ? 12.253 -20.901 -5.443 1.00 88.88 231 ALA A C 1
ATOM 1852 O O . ALA A 1 231 ? 11.213 -20.425 -4.978 1.00 88.88 231 ALA A O 1
ATOM 1853 N N . ASN A 1 232 ? 12.416 -22.207 -5.632 1.00 87.19 232 ASN A N 1
ATOM 1854 C CA . ASN A 1 232 ? 11.406 -23.192 -5.278 1.00 87.19 232 ASN A CA 1
ATOM 1855 C C . ASN A 1 232 ? 11.462 -23.478 -3.773 1.00 87.19 232 ASN A C 1
ATOM 1857 O O . ASN A 1 232 ? 12.226 -24.326 -3.316 1.00 87.19 232 ASN A O 1
ATOM 1861 N N . PHE A 1 233 ? 10.617 -22.801 -2.991 1.00 86.25 233 PHE A N 1
ATOM 1862 C CA . PHE A 1 233 ? 10.439 -23.048 -1.550 1.00 86.25 233 PHE A CA 1
ATOM 1863 C C . PHE A 1 233 ? 9.629 -24.327 -1.251 1.00 86.25 233 PHE A C 1
ATOM 1865 O O . PHE A 1 233 ? 8.853 -24.375 -0.296 1.00 86.25 233 PHE A O 1
ATOM 1872 N N . TRP A 1 234 ? 9.814 -25.379 -2.054 1.00 89.00 234 TRP A N 1
ATOM 1873 C CA . TRP A 1 234 ? 9.114 -26.658 -1.919 1.00 89.00 234 TRP A CA 1
ATOM 1874 C C . TRP A 1 234 ? 7.584 -26.474 -1.945 1.00 89.00 234 TRP A C 1
ATOM 1876 O O . TRP A 1 234 ? 7.055 -25.804 -2.827 1.00 89.00 234 TRP A O 1
ATOM 1886 N N . ILE A 1 235 ? 6.876 -27.065 -0.979 1.00 91.81 235 ILE A N 1
ATOM 1887 C CA . ILE A 1 235 ? 5.412 -27.064 -0.866 1.00 91.81 235 ILE A CA 1
ATOM 1888 C C . ILE A 1 235 ? 4.860 -25.858 -0.083 1.00 91.81 235 ILE A C 1
ATOM 1890 O O . ILE A 1 235 ? 3.652 -25.632 -0.059 1.00 91.81 235 ILE A O 1
ATOM 1894 N N . LEU A 1 236 ? 5.727 -25.058 0.555 1.00 92.31 236 LEU A N 1
ATOM 1895 C CA . LEU A 1 236 ? 5.314 -23.931 1.402 1.00 92.31 236 LEU A CA 1
ATOM 1896 C C . LEU A 1 236 ? 4.444 -22.908 0.652 1.00 92.31 236 LEU A C 1
ATOM 1898 O O . LEU A 1 236 ? 3.361 -22.625 1.160 1.00 92.31 236 LEU A O 1
ATOM 1902 N N . PRO A 1 237 ? 4.833 -22.412 -0.545 1.00 90.50 237 PRO A N 1
ATOM 1903 C CA . PRO A 1 237 ? 4.012 -21.481 -1.316 1.00 90.50 237 PRO A CA 1
ATOM 1904 C C . PRO A 1 237 ? 2.611 -22.024 -1.606 1.00 90.50 237 PRO A C 1
ATOM 1906 O O . PRO A 1 237 ? 1.630 -21.290 -1.534 1.00 90.50 237 PRO A O 1
ATOM 1909 N N . GLU A 1 238 ? 2.488 -23.318 -1.913 1.00 90.75 238 GLU A N 1
ATOM 1910 C CA . GLU A 1 238 ? 1.196 -23.934 -2.221 1.00 90.75 238 GLU A CA 1
ATOM 1911 C C . GLU A 1 238 ? 0.290 -23.975 -0.983 1.00 90.75 238 GLU A C 1
ATOM 1913 O O . GLU A 1 238 ? -0.863 -23.543 -1.042 1.00 90.75 238 GLU A O 1
ATOM 1918 N N . ILE A 1 239 ? 0.830 -24.420 0.157 1.00 93.88 239 ILE A N 1
ATOM 1919 C CA . ILE A 1 239 ? 0.119 -24.438 1.444 1.00 93.88 239 ILE A CA 1
ATOM 1920 C C . ILE A 1 239 ? -0.342 -23.025 1.803 1.00 93.88 239 ILE A C 1
ATOM 1922 O O . ILE A 1 239 ? -1.504 -22.805 2.148 1.00 93.88 239 ILE A O 1
ATOM 1926 N N . THR A 1 240 ? 0.553 -22.045 1.694 1.00 92.94 240 THR A N 1
ATOM 1927 C CA . THR A 1 240 ? 0.255 -20.680 2.112 1.00 92.94 240 THR A CA 1
ATOM 1928 C C . THR A 1 240 ? -0.677 -19.945 1.159 1.00 92.94 240 THR A C 1
ATOM 1930 O O . THR A 1 240 ? -1.499 -19.150 1.606 1.00 92.94 240 THR A O 1
ATOM 1933 N N . THR A 1 241 ? -0.612 -20.230 -0.143 1.00 91.50 241 THR A N 1
ATOM 1934 C CA . THR A 1 241 ? -1.537 -19.657 -1.134 1.00 91.50 241 THR A CA 1
ATOM 1935 C C . THR A 1 241 ? -2.974 -20.082 -0.851 1.00 91.50 241 THR A C 1
ATOM 1937 O O . THR A 1 241 ? -3.890 -19.267 -0.949 1.00 91.50 241 THR A O 1
ATOM 1940 N N . LYS A 1 242 ? -3.185 -21.331 -0.419 1.00 94.88 242 LYS A N 1
ATOM 1941 C CA . LYS A 1 242 ? -4.511 -21.843 -0.037 1.00 94.88 242 LYS A CA 1
ATOM 1942 C C . LYS A 1 242 ? -5.099 -21.125 1.186 1.00 94.88 242 LYS A C 1
ATOM 1944 O O . LYS A 1 242 ? -6.317 -21.076 1.344 1.00 94.88 242 LYS A O 1
ATOM 1949 N N . LEU A 1 243 ? -4.278 -20.501 2.032 1.00 94.25 243 LEU A N 1
ATOM 1950 C CA . LEU A 1 243 ? -4.774 -19.745 3.185 1.00 94.25 243 LEU A CA 1
ATOM 1951 C C . LEU A 1 243 ? -5.509 -18.460 2.766 1.00 94.25 243 LEU A C 1
ATOM 1953 O O . LEU A 1 243 ? -6.461 -18.055 3.429 1.00 94.25 243 LEU A O 1
ATOM 1957 N N . PHE A 1 244 ? -5.125 -17.866 1.634 1.00 90.88 244 PHE A N 1
ATOM 1958 C CA . PHE A 1 244 ? -5.635 -16.576 1.165 1.00 90.88 244 PHE A CA 1
ATOM 1959 C C . PHE A 1 244 ? -7.158 -16.509 0.966 1.00 90.88 244 PHE A C 1
ATOM 1961 O O . PHE A 1 244 ? -7.805 -15.656 1.578 1.00 90.88 244 PHE A O 1
ATOM 1968 N N . PRO A 1 245 ? -7.792 -17.387 0.160 1.00 92.06 245 PRO A N 1
ATOM 1969 C CA . PRO A 1 245 ? -9.238 -17.330 -0.029 1.00 92.06 245 PRO A CA 1
ATOM 1970 C C . PRO A 1 245 ? -10.011 -17.607 1.265 1.00 92.06 245 PRO A C 1
ATOM 1972 O O . PRO A 1 245 ? -11.136 -17.128 1.393 1.00 92.06 245 PRO A O 1
ATOM 1975 N N . SER A 1 246 ? -9.426 -18.349 2.210 1.00 95.00 246 SER A N 1
ATOM 1976 C CA . SER A 1 246 ? -10.050 -18.651 3.502 1.00 95.00 246 SER A CA 1
ATOM 1977 C C . SER A 1 246 ? -10.015 -17.435 4.428 1.00 95.00 246 SER A C 1
ATOM 1979 O O . SER A 1 246 ? -11.042 -17.061 4.992 1.00 95.00 246 SER A O 1
ATOM 1981 N N . GLU A 1 247 ? -8.860 -16.776 4.534 1.00 94.62 247 GLU A N 1
ATOM 1982 C CA . GLU A 1 247 ? -8.665 -15.602 5.385 1.00 94.62 247 GLU A CA 1
ATOM 1983 C C . GLU A 1 247 ? -9.497 -14.400 4.921 1.00 94.62 247 GLU A C 1
ATOM 1985 O O . GLU A 1 247 ? -10.231 -13.839 5.735 1.00 94.62 247 GLU A O 1
ATOM 1990 N N . ASN A 1 248 ? -9.532 -14.105 3.615 1.00 89.12 248 ASN A N 1
ATOM 1991 C CA . ASN A 1 248 ? -10.352 -13.016 3.068 1.00 89.12 248 ASN A CA 1
ATOM 1992 C C . ASN A 1 248 ? -11.835 -13.153 3.465 1.00 89.12 248 ASN A C 1
ATOM 1994 O O . ASN A 1 248 ? -12.511 -12.179 3.806 1.00 89.12 248 ASN A O 1
ATOM 1998 N N . ARG A 1 249 ? -12.362 -14.386 3.446 1.00 93.69 249 ARG A N 1
ATOM 1999 C CA . ARG A 1 249 ? -13.754 -14.673 3.833 1.00 93.69 249 ARG A CA 1
ATOM 2000 C C . ARG A 1 249 ? -13.966 -14.505 5.340 1.00 93.69 249 ARG A C 1
ATOM 2002 O O . ARG A 1 249 ? -15.001 -13.984 5.758 1.00 93.69 249 ARG A O 1
ATOM 2009 N N . MET A 1 250 ? -12.998 -14.932 6.151 1.00 95.44 250 MET A N 1
ATOM 2010 C CA . MET A 1 250 ? -13.021 -14.741 7.602 1.00 95.44 250 MET A CA 1
ATOM 2011 C C . MET A 1 250 ? -12.994 -13.258 7.977 1.00 95.44 250 MET A C 1
ATOM 2013 O O . MET A 1 250 ? -13.806 -12.826 8.797 1.00 95.44 250 MET A O 1
ATOM 2017 N N . GLU A 1 251 ? -12.099 -12.476 7.365 1.00 90.81 251 GLU A N 1
ATOM 2018 C CA . GLU A 1 251 ? -11.984 -11.038 7.612 1.00 90.81 251 GLU A CA 1
ATOM 2019 C C . GLU A 1 251 ? -13.280 -10.312 7.236 1.00 90.81 251 GLU A C 1
ATOM 2021 O O . GLU A 1 251 ? -13.749 -9.473 8.011 1.00 90.81 251 GLU A O 1
ATOM 2026 N N . ALA A 1 252 ? -13.909 -10.668 6.110 1.00 90.00 252 ALA A N 1
ATOM 2027 C CA . ALA A 1 252 ? -15.188 -10.090 5.701 1.00 90.00 252 ALA A CA 1
ATOM 2028 C C . ALA A 1 252 ? -16.290 -10.321 6.756 1.00 90.00 252 ALA A C 1
ATOM 2030 O O . ALA A 1 252 ? -16.966 -9.377 7.171 1.00 90.00 252 ALA A O 1
ATOM 2031 N N . LEU A 1 253 ? -16.433 -11.554 7.262 1.00 96.06 253 LEU A N 1
ATOM 2032 C CA . LEU A 1 253 ? -17.421 -11.894 8.297 1.00 96.06 253 LEU A CA 1
ATOM 2033 C C . LEU A 1 253 ? -17.136 -11.190 9.636 1.00 96.06 253 LEU A C 1
ATOM 2035 O O . LEU A 1 253 ? -18.043 -10.641 10.267 1.00 96.06 253 LEU A O 1
ATOM 2039 N N . MET A 1 254 ? -15.876 -11.157 10.075 1.00 95.00 254 MET A N 1
ATOM 2040 C CA . MET A 1 254 ? -15.494 -10.468 11.314 1.00 95.00 254 MET A CA 1
ATOM 2041 C C . MET A 1 254 ? -15.632 -8.943 11.199 1.00 95.00 254 MET A C 1
ATOM 2043 O O . MET A 1 254 ? -15.957 -8.277 12.184 1.00 95.00 254 MET A O 1
ATOM 2047 N N . SER A 1 255 ? -15.449 -8.381 10.002 1.00 89.50 255 SER A N 1
ATOM 2048 C CA . SER A 1 255 ? -15.668 -6.957 9.729 1.00 89.50 255 SER A CA 1
ATOM 2049 C C . SER A 1 255 ? -17.143 -6.570 9.861 1.00 89.50 255 SER A C 1
ATOM 2051 O O . SER A 1 255 ? -17.445 -5.508 10.414 1.00 89.50 255 SER A O 1
ATOM 2053 N N . VAL A 1 256 ? -18.068 -7.455 9.468 1.00 93.81 256 VAL A N 1
ATOM 2054 C CA . VAL A 1 256 ? -19.505 -7.291 9.751 1.00 93.81 256 VAL A CA 1
ATOM 2055 C C . VAL A 1 256 ? -19.765 -7.312 11.258 1.00 93.81 256 VAL A C 1
ATOM 2057 O O . VAL A 1 256 ? -20.417 -6.401 11.770 1.00 93.81 256 VAL A O 1
ATOM 2060 N N . ALA A 1 257 ? -19.204 -8.278 11.997 1.00 95.94 257 ALA A N 1
ATOM 2061 C CA . ALA A 1 257 ? -19.351 -8.331 13.457 1.00 95.94 257 ALA A CA 1
ATOM 2062 C C . ALA A 1 257 ? -18.842 -7.047 14.142 1.00 95.94 257 ALA A C 1
ATOM 2064 O O . ALA A 1 257 ? -19.477 -6.527 15.063 1.00 95.94 257 ALA A O 1
ATOM 2065 N N . LEU A 1 258 ? -17.722 -6.496 13.663 1.00 90.44 258 LEU A N 1
ATOM 2066 C CA . LEU A 1 258 ? -17.162 -5.238 14.152 1.00 90.44 258 LEU A CA 1
ATOM 2067 C C . LEU A 1 258 ? -18.071 -4.038 13.837 1.00 90.44 258 LEU A C 1
ATOM 2069 O O . LEU A 1 258 ? -18.272 -3.177 14.697 1.00 90.44 258 LEU A O 1
ATOM 2073 N N . ALA A 1 259 ? -18.630 -3.973 12.626 1.00 88.62 259 ALA A N 1
ATOM 2074 C CA . ALA A 1 259 ? -19.566 -2.923 12.229 1.00 88.62 259 ALA A CA 1
ATOM 2075 C C . ALA A 1 259 ? -20.854 -2.967 13.068 1.00 88.62 259 ALA A C 1
ATOM 2077 O O . ALA A 1 259 ? -21.306 -1.928 13.551 1.00 88.62 259 ALA A O 1
ATOM 2078 N N . MET A 1 260 ? -21.390 -4.164 13.328 1.00 95.62 260 MET A N 1
ATOM 2079 C CA . MET A 1 260 ? -22.530 -4.363 14.228 1.00 95.62 260 MET A CA 1
ATOM 2080 C C . MET A 1 260 ? -22.208 -3.892 15.648 1.00 95.62 260 MET A C 1
ATOM 2082 O O . MET A 1 260 ? -22.971 -3.127 16.233 1.00 95.62 260 MET A O 1
ATOM 2086 N N . ASN A 1 261 ? -21.041 -4.256 16.189 1.00 93.12 261 ASN A N 1
ATOM 2087 C CA . ASN A 1 261 ? -20.633 -3.809 17.518 1.00 93.12 261 ASN A CA 1
ATOM 2088 C C . ASN A 1 261 ? -20.549 -2.274 17.620 1.00 93.12 261 ASN A C 1
ATOM 2090 O O . ASN A 1 261 ? -21.026 -1.690 18.595 1.00 93.12 261 ASN A O 1
ATOM 2094 N N . ARG A 1 262 ? -20.021 -1.603 16.588 1.00 88.56 262 ARG A N 1
ATOM 2095 C CA . ARG A 1 262 ? -20.012 -0.133 16.512 1.00 88.56 262 ARG A CA 1
ATOM 2096 C C . ARG A 1 262 ? -21.422 0.442 16.458 1.00 88.56 262 ARG A C 1
ATOM 2098 O O . ARG A 1 262 ? -21.693 1.399 17.178 1.00 88.56 262 ARG A O 1
ATOM 2105 N N . LEU A 1 263 ? -22.321 -0.160 15.677 1.00 92.75 263 LEU A N 1
ATOM 2106 C CA . LEU A 1 263 ? -23.730 0.232 15.633 1.00 92.75 263 LEU A CA 1
ATOM 2107 C C . LEU A 1 263 ? -24.382 0.101 17.020 1.00 92.75 263 LEU A C 1
ATOM 2109 O O . LEU A 1 263 ? -25.037 1.036 17.473 1.00 92.75 263 LEU A O 1
ATOM 2113 N N . LYS A 1 264 ? -24.142 -1.007 17.736 1.00 94.75 264 LYS A N 1
ATOM 2114 C CA . LYS A 1 264 ? -24.631 -1.228 19.108 1.00 94.75 264 LYS A CA 1
ATOM 2115 C C . LYS A 1 264 ? -24.210 -0.111 20.055 1.00 94.75 264 LYS A C 1
ATOM 2117 O O . LYS A 1 264 ? -25.052 0.455 20.745 1.00 94.75 264 LYS A O 1
ATOM 2122 N N . VAL A 1 265 ? -22.916 0.209 20.073 1.00 91.06 265 VAL A N 1
ATOM 2123 C CA . VAL A 1 265 ? -22.347 1.204 20.992 1.00 91.06 265 VAL A CA 1
ATOM 2124 C C . VAL A 1 265 ? -22.771 2.626 20.617 1.00 91.06 265 VAL A C 1
ATOM 2126 O O . VAL A 1 265 ? -23.172 3.386 21.492 1.00 91.06 265 VAL A O 1
ATOM 2129 N N . MET A 1 266 ? -22.712 2.996 19.334 1.00 86.69 266 MET A N 1
ATOM 2130 C CA . MET A 1 266 ? -22.971 4.371 18.885 1.00 86.69 266 MET A CA 1
ATOM 2131 C C . MET A 1 266 ? -24.462 4.716 18.836 1.00 86.69 266 MET A C 1
ATOM 2133 O O . MET A 1 266 ? -24.844 5.824 19.204 1.00 86.69 266 MET A O 1
ATOM 2137 N N . CYS A 1 267 ? -25.311 3.779 18.407 1.00 91.88 267 CYS A N 1
ATOM 2138 C CA . CYS A 1 267 ? -26.760 3.980 18.340 1.00 91.88 267 CYS A CA 1
ATOM 2139 C C . CYS A 1 267 ? -27.489 3.524 19.612 1.00 91.88 267 CYS A C 1
ATOM 2141 O O . CYS A 1 267 ? -28.711 3.622 19.678 1.00 91.88 267 CYS A O 1
ATOM 2143 N N . GLY A 1 268 ? -26.768 3.013 20.617 1.00 93.50 268 GLY A N 1
ATOM 2144 C CA . GLY A 1 268 ? -27.350 2.564 21.884 1.00 93.50 268 GLY A CA 1
ATOM 2145 C C . GLY A 1 268 ? -28.304 1.371 21.748 1.00 93.50 268 GLY A C 1
ATOM 2146 O O . GLY A 1 268 ? -29.236 1.243 22.544 1.00 93.50 268 GLY A O 1
ATOM 2147 N N . LEU A 1 269 ? -28.110 0.508 20.742 1.00 95.25 269 LEU A N 1
ATOM 2148 C CA . LEU A 1 269 ? -28.973 -0.657 20.533 1.00 95.25 269 LEU A CA 1
ATOM 2149 C C . LEU A 1 269 ? -28.778 -1.685 21.654 1.00 95.25 269 LEU A C 1
ATOM 2151 O O . LEU A 1 269 ? -27.657 -1.997 22.060 1.00 95.25 269 LEU A O 1
ATOM 2155 N N . ARG A 1 270 ? -29.882 -2.259 22.135 1.00 96.38 270 ARG A N 1
ATOM 2156 C CA . ARG A 1 270 ? -29.886 -3.258 23.210 1.00 96.38 270 ARG A CA 1
ATOM 2157 C C . ARG A 1 270 ? -30.143 -4.651 22.646 1.00 96.38 270 ARG A C 1
ATOM 2159 O O . ARG A 1 270 ? -31.258 -5.150 22.712 1.00 96.38 270 ARG A O 1
ATOM 2166 N N . TYR A 1 271 ? -29.110 -5.277 22.092 1.00 96.31 271 TYR A N 1
ATOM 2167 C CA . TYR A 1 271 ? -29.148 -6.697 21.727 1.00 96.31 271 TYR A CA 1
ATOM 2168 C C . TYR A 1 271 ? -28.025 -7.480 22.429 1.00 96.31 271 TYR A C 1
ATOM 2170 O O . TYR A 1 271 ? -26.984 -6.896 22.779 1.00 96.31 271 TYR A O 1
ATOM 2178 N N . PRO A 1 272 ? -28.220 -8.791 22.676 1.00 96.75 272 PRO A N 1
ATOM 2179 C CA . PRO A 1 272 ? -27.289 -9.588 23.464 1.00 96.75 272 PRO A CA 1
ATOM 2180 C C . PRO A 1 272 ? -25.938 -9.740 22.764 1.00 96.75 272 PRO A C 1
ATOM 2182 O O . PRO A 1 272 ? -25.846 -9.952 21.556 1.00 96.75 272 PRO A O 1
ATOM 2185 N N . SER A 1 273 ? -24.869 -9.676 23.551 1.00 94.00 273 SER A N 1
ATOM 2186 C CA . SER A 1 273 ? -23.482 -9.811 23.086 1.00 94.00 273 SER A CA 1
ATOM 2187 C C . SER A 1 273 ? -23.162 -11.179 22.481 1.00 94.00 273 SER A C 1
ATOM 2189 O O . SER A 1 273 ? -22.245 -11.294 21.672 1.00 94.00 273 SER A O 1
ATOM 2191 N N . ALA A 1 274 ? -23.966 -12.195 22.811 1.00 96.56 274 ALA A N 1
ATOM 2192 C CA . ALA A 1 274 ? -23.875 -13.534 22.240 1.00 96.56 274 ALA A CA 1
ATOM 2193 C C . ALA A 1 274 ? -23.940 -13.538 20.701 1.00 96.56 274 ALA A C 1
ATOM 2195 O O . ALA A 1 274 ? -23.308 -14.386 20.080 1.00 96.56 274 ALA A O 1
ATOM 2196 N N . ILE A 1 275 ? -24.626 -12.566 20.081 1.00 97.19 275 ILE A N 1
ATOM 2197 C CA . ILE A 1 275 ? -24.718 -12.454 18.616 1.00 97.19 275 ILE A CA 1
ATOM 2198 C C . ILE A 1 275 ? -23.336 -12.201 17.997 1.00 97.19 275 ILE A C 1
ATOM 2200 O O . ILE A 1 275 ? -22.967 -12.861 17.030 1.00 97.19 275 ILE A O 1
ATOM 2204 N N . HIS A 1 276 ? -22.534 -11.297 18.571 1.00 95.94 276 HIS A N 1
ATOM 2205 C CA . HIS A 1 276 ? -21.182 -11.030 18.069 1.00 95.94 276 HIS A CA 1
ATOM 2206 C C . HIS A 1 276 ? -20.281 -12.255 18.209 1.00 95.94 276 HIS A C 1
ATOM 2208 O O . HIS A 1 276 ? -19.570 -12.609 17.270 1.00 95.94 276 HIS A O 1
ATOM 2214 N N . THR A 1 277 ? -20.344 -12.920 19.364 1.00 95.75 277 THR A N 1
ATOM 2215 C CA . THR A 1 277 ? -19.578 -14.142 19.624 1.00 95.75 277 THR A CA 1
ATOM 2216 C C . THR A 1 277 ? -19.955 -15.250 18.643 1.00 95.75 277 THR A C 1
ATOM 2218 O O . THR A 1 277 ? -19.066 -15.906 18.109 1.00 95.75 277 THR A O 1
ATOM 2221 N N . ALA A 1 278 ? -21.248 -15.418 18.348 1.00 97.56 278 ALA A N 1
ATOM 2222 C CA . ALA A 1 278 ? -21.728 -16.399 17.380 1.00 97.56 278 ALA A CA 1
ATOM 2223 C C . ALA A 1 278 ? -21.216 -16.111 15.960 1.00 97.56 278 ALA A C 1
ATOM 2225 O O . ALA A 1 278 ? -20.742 -17.029 15.297 1.00 97.56 278 ALA A O 1
ATOM 2226 N N . ILE A 1 279 ? -21.234 -14.848 15.511 1.00 96.81 279 ILE A N 1
ATOM 2227 C CA . ILE A 1 279 ? -20.713 -14.471 14.184 1.00 96.81 279 ILE A CA 1
ATOM 2228 C C . ILE A 1 279 ? -19.203 -14.724 14.095 1.00 96.81 279 ILE A C 1
ATOM 2230 O O . ILE A 1 279 ? -18.734 -15.269 13.100 1.00 96.81 279 ILE A O 1
ATOM 2234 N N . VAL A 1 280 ? -18.432 -14.371 15.130 1.00 97.00 280 VAL A N 1
ATOM 2235 C CA . VAL A 1 280 ? -16.980 -14.624 15.153 1.00 97.00 280 VAL A CA 1
ATOM 2236 C C . VAL A 1 280 ? -16.683 -16.123 15.162 1.00 97.00 280 VAL A C 1
ATOM 2238 O O . VAL A 1 280 ? -15.824 -16.572 14.407 1.00 97.00 280 VAL A O 1
ATOM 2241 N N . ALA A 1 281 ? -17.400 -16.909 15.970 1.00 97.50 281 ALA A N 1
ATOM 2242 C CA . ALA A 1 281 ? -17.254 -18.363 15.993 1.00 97.50 281 ALA A CA 1
ATOM 2243 C C . ALA A 1 281 ? -17.589 -18.979 14.626 1.00 97.50 281 ALA A C 1
ATOM 2245 O O . ALA A 1 281 ? -16.817 -19.786 14.111 1.00 97.50 281 ALA A O 1
ATOM 2246 N N . PHE A 1 282 ? -18.686 -18.539 14.002 1.00 97.50 282 PHE A N 1
ATOM 2247 C CA . PHE A 1 282 ? -19.058 -18.944 12.650 1.00 97.50 282 PHE A CA 1
ATOM 2248 C C . PHE A 1 282 ? -17.975 -18.586 11.627 1.00 97.50 282 PHE A C 1
ATOM 2250 O O . PHE A 1 282 ? -17.617 -19.433 10.816 1.00 97.50 282 PHE A O 1
ATOM 2257 N N . ALA A 1 283 ? -17.398 -17.381 11.695 1.00 97.12 283 ALA A N 1
ATOM 2258 C CA . ALA A 1 283 ? -16.313 -16.968 10.808 1.00 97.12 283 ALA A CA 1
ATOM 2259 C C . ALA A 1 283 ? -15.093 -17.897 10.921 1.00 97.12 283 ALA A C 1
ATOM 2261 O O . ALA A 1 283 ? -14.565 -18.328 9.899 1.00 97.12 283 ALA A O 1
ATOM 2262 N N . TRP A 1 284 ? -14.681 -18.259 12.142 1.00 98.00 284 TRP A N 1
ATOM 2263 C CA . TRP A 1 284 ? -13.585 -19.211 12.361 1.00 98.00 284 TRP A CA 1
ATOM 2264 C C . TRP A 1 284 ? -13.894 -20.598 11.811 1.00 98.00 284 TRP A C 1
ATOM 2266 O O . TRP A 1 284 ? -13.077 -21.149 11.078 1.00 98.00 284 TRP A O 1
ATOM 2276 N N . VAL A 1 285 ? -15.069 -21.149 12.118 1.00 97.75 285 VAL A N 1
ATOM 2277 C CA . VAL A 1 285 ? -15.475 -22.465 11.604 1.00 97.75 285 VAL A CA 1
ATOM 2278 C C . VAL A 1 285 ? -15.514 -22.449 10.077 1.00 97.75 285 VAL A C 1
ATOM 2280 O O . VAL A 1 285 ? -14.928 -23.322 9.442 1.00 97.75 285 VAL A O 1
ATOM 2283 N N . PHE A 1 286 ? -16.132 -21.430 9.478 1.00 96.44 286 PHE A N 1
ATOM 2284 C CA . PHE A 1 286 ? -16.236 -21.284 8.029 1.00 96.44 286 PHE A CA 1
ATOM 2285 C C . PHE A 1 286 ? -14.862 -21.205 7.356 1.00 96.44 286 PHE A C 1
ATOM 2287 O O . PHE A 1 286 ? -14.617 -21.900 6.372 1.00 96.44 286 PHE A O 1
ATOM 2294 N N . GLY A 1 287 ? -13.948 -20.401 7.902 1.00 95.62 287 GLY A N 1
ATOM 2295 C CA . GLY A 1 287 ? -12.594 -20.267 7.376 1.00 95.62 287 GLY A CA 1
ATOM 2296 C C . GLY A 1 287 ? -11.751 -21.530 7.515 1.00 95.62 287 GLY A C 1
ATOM 2297 O O . GLY A 1 287 ? -11.116 -21.942 6.550 1.00 95.62 287 GLY A O 1
ATOM 2298 N N . VAL A 1 288 ? -11.789 -22.189 8.678 1.00 96.94 288 VAL A N 1
ATOM 2299 C CA . VAL A 1 288 ? -11.054 -23.444 8.915 1.00 96.94 288 VAL A CA 1
ATOM 2300 C C . VAL A 1 288 ? -11.574 -24.562 8.011 1.00 96.94 288 VAL A C 1
ATOM 2302 O O . VAL A 1 288 ? -10.775 -25.280 7.413 1.00 96.94 288 VAL A O 1
ATOM 2305 N N . VAL A 1 289 ? -12.895 -24.685 7.851 1.00 97.62 289 VAL A N 1
ATOM 2306 C CA . VAL A 1 289 ? -13.497 -25.655 6.924 1.00 97.62 289 VAL A CA 1
ATOM 2307 C C . VAL A 1 289 ? -13.112 -25.332 5.481 1.00 97.62 289 VAL A C 1
ATOM 2309 O O . VAL A 1 289 ? -12.720 -26.234 4.744 1.00 97.62 289 VAL A O 1
ATOM 2312 N N . ASN A 1 290 ? -13.166 -24.060 5.066 1.00 96.75 290 ASN A N 1
ATOM 2313 C CA . ASN A 1 290 ? -12.756 -23.662 3.718 1.00 96.75 290 ASN A CA 1
ATOM 2314 C C . ASN A 1 290 ? -11.288 -24.000 3.438 1.00 96.75 290 ASN A C 1
ATOM 2316 O O . ASN A 1 290 ? -10.985 -24.536 2.372 1.00 96.75 290 ASN A O 1
ATOM 2320 N N . TYR A 1 291 ? -10.414 -23.745 4.412 1.00 96.94 291 TYR A N 1
ATOM 2321 C CA . TYR A 1 291 ? -8.993 -24.048 4.322 1.00 96.94 291 TYR A CA 1
ATOM 2322 C C . TYR A 1 291 ? -8.740 -25.555 4.262 1.00 96.94 291 TYR A C 1
ATOM 2324 O O . TYR A 1 291 ? -8.009 -26.014 3.392 1.00 96.94 291 TYR A O 1
ATOM 2332 N N . GLY A 1 292 ? -9.403 -26.347 5.110 1.00 97.69 292 GLY A N 1
ATOM 2333 C CA . GLY A 1 292 ? -9.314 -27.809 5.069 1.00 97.69 292 GLY A CA 1
ATOM 2334 C C . GLY A 1 292 ? -9.774 -28.391 3.729 1.00 97.69 292 GLY A C 1
ATOM 2335 O O . GLY A 1 292 ? -9.110 -29.263 3.171 1.00 97.69 292 GLY A O 1
ATOM 2336 N N . LEU A 1 293 ? -10.862 -27.862 3.158 1.00 97.50 293 LEU A N 1
ATOM 2337 C CA . LEU A 1 293 ? -11.357 -28.288 1.847 1.00 97.50 293 LEU A CA 1
ATOM 2338 C C . LEU A 1 293 ? -10.371 -27.992 0.706 1.00 97.50 293 LEU A C 1
ATOM 2340 O O . LEU A 1 293 ? -10.376 -28.732 -0.272 1.00 97.50 293 LEU A O 1
ATOM 2344 N N . LEU A 1 294 ? -9.507 -26.977 0.815 1.00 96.25 294 LEU A N 1
ATOM 2345 C CA . LEU A 1 294 ? -8.476 -26.679 -0.197 1.00 96.25 294 LEU A CA 1
ATOM 2346 C C . LEU A 1 294 ? -7.343 -27.713 -0.261 1.00 96.25 294 LEU A C 1
ATOM 2348 O O . LEU A 1 294 ? -6.573 -27.730 -1.222 1.00 96.25 294 LEU A O 1
ATOM 2352 N N . PHE A 1 295 ? -7.231 -28.576 0.750 1.00 96.31 295 PHE A N 1
ATOM 2353 C CA . PHE A 1 295 ? -6.344 -29.742 0.721 1.00 96.31 295 PHE A CA 1
ATOM 2354 C C . PHE A 1 295 ? -7.043 -31.003 0.203 1.00 96.31 295 PHE A C 1
ATOM 2356 O O . PHE A 1 295 ? -6.398 -32.037 0.043 1.00 96.31 295 PHE A O 1
ATOM 2363 N N . SER A 1 296 ? -8.349 -30.938 -0.068 1.00 96.94 296 SER A N 1
ATOM 2364 C CA . SER A 1 296 ? -9.101 -32.061 -0.623 1.00 96.94 296 SER A CA 1
ATOM 2365 C C . SER A 1 296 ? -8.871 -32.198 -2.136 1.00 96.94 296 SER A C 1
ATOM 2367 O O . SER A 1 296 ? -8.597 -31.209 -2.817 1.00 96.94 296 SER A O 1
ATOM 2369 N N . PRO A 1 297 ? -9.053 -33.396 -2.718 1.00 97.25 297 PRO A N 1
ATOM 2370 C CA . PRO A 1 297 ? -8.903 -33.593 -4.161 1.00 97.25 297 PRO A CA 1
ATOM 2371 C C . PRO A 1 297 ? -9.994 -32.899 -5.000 1.00 97.25 297 PRO A C 1
ATOM 2373 O O . PRO A 1 297 ? -9.884 -32.861 -6.226 1.00 97.25 297 PRO A O 1
ATOM 2376 N N . TRP A 1 298 ? -11.043 -32.357 -4.370 1.00 97.50 298 TRP A N 1
ATOM 2377 C CA . TRP A 1 298 ? -12.211 -31.785 -5.051 1.00 97.50 298 TRP A CA 1
ATOM 2378 C C . TRP A 1 298 ? -12.177 -30.262 -5.187 1.00 97.50 298 TRP A C 1
ATOM 2380 O O . TRP A 1 298 ? -12.933 -29.723 -5.995 1.00 97.50 298 TRP A O 1
ATOM 2390 N N . TYR A 1 299 ? -11.333 -29.573 -4.416 1.00 97.00 299 TYR A N 1
ATOM 2391 C CA . TYR A 1 299 ? -11.235 -28.115 -4.400 1.00 97.00 299 TYR A CA 1
ATOM 2392 C C . TYR A 1 299 ? -9.771 -27.696 -4.304 1.00 97.00 299 TYR A C 1
ATOM 2394 O O . TYR A 1 299 ? -9.088 -28.060 -3.353 1.00 97.00 299 TYR A O 1
ATOM 2402 N N . ASN A 1 300 ? -9.293 -26.931 -5.288 1.00 95.75 300 ASN A N 1
ATOM 2403 C CA . ASN A 1 300 ? -7.895 -26.524 -5.345 1.00 95.75 300 ASN A CA 1
ATOM 2404 C C . ASN A 1 300 ? -7.736 -25.050 -5.743 1.00 95.75 300 ASN A C 1
ATOM 2406 O O . ASN A 1 300 ? -8.504 -24.495 -6.535 1.00 95.75 300 ASN A O 1
ATOM 2410 N N . PHE A 1 301 ? -6.712 -24.431 -5.169 1.00 93.75 301 PHE A N 1
ATOM 2411 C CA . PHE A 1 301 ? -6.318 -23.048 -5.388 1.00 93.75 301 PHE A CA 1
ATOM 2412 C C . PHE A 1 301 ? -4.796 -23.015 -5.448 1.00 93.75 301 PHE A C 1
ATOM 2414 O O . PHE A 1 301 ? -4.133 -23.430 -4.495 1.00 93.75 301 PHE A O 1
ATOM 2421 N N . TYR A 1 302 ? -4.250 -22.587 -6.580 1.00 93.12 302 TYR A N 1
ATOM 2422 C CA . TYR A 1 302 ? -2.825 -22.692 -6.869 1.00 93.12 302 TYR A CA 1
ATOM 2423 C C . TYR A 1 302 ? -2.283 -21.387 -7.443 1.00 93.12 302 TYR A C 1
ATOM 2425 O O . TYR A 1 302 ? -3.028 -20.501 -7.848 1.00 93.12 302 TYR A O 1
ATOM 2433 N N . MET A 1 303 ? -0.962 -21.265 -7.459 1.00 88.25 303 MET A N 1
ATOM 2434 C CA . MET A 1 303 ? -0.252 -20.155 -8.082 1.00 88.25 303 MET A CA 1
ATOM 2435 C C . MET A 1 303 ? 0.689 -20.748 -9.125 1.00 88.25 303 MET A C 1
ATOM 2437 O O . MET A 1 303 ? 1.529 -21.586 -8.780 1.00 88.25 303 MET A O 1
ATOM 2441 N N . SER A 1 304 ? 0.488 -20.375 -10.389 1.00 86.06 304 SER A N 1
ATOM 2442 C CA . SER A 1 304 ? 1.351 -20.786 -11.498 1.00 86.06 304 SER A CA 1
ATOM 2443 C C . SER A 1 304 ? 2.738 -20.158 -11.342 1.00 86.06 304 SER A C 1
ATOM 2445 O O . SER A 1 304 ? 2.862 -19.063 -10.800 1.00 86.06 304 SER A O 1
ATOM 2447 N N . ASP A 1 305 ? 3.787 -20.814 -11.841 1.00 82.81 305 ASP A N 1
ATOM 2448 C CA . ASP A 1 305 ? 5.165 -20.288 -11.794 1.00 82.81 305 ASP A CA 1
ATOM 2449 C C . ASP A 1 305 ? 5.361 -18.993 -12.594 1.00 82.81 305 ASP A C 1
ATOM 2451 O O . ASP A 1 305 ? 6.375 -18.308 -12.436 1.00 82.81 305 ASP A O 1
ATOM 2455 N N . GLN A 1 306 ? 4.425 -18.688 -13.491 1.00 77.94 306 GLN A N 1
ATOM 2456 C CA . GLN A 1 306 ? 4.478 -17.518 -14.365 1.00 77.94 306 GLN A CA 1
ATOM 2457 C C . GLN A 1 306 ? 3.501 -16.416 -13.946 1.00 77.94 306 GLN A C 1
ATOM 2459 O O . GLN A 1 306 ? 3.649 -15.282 -14.398 1.00 77.94 306 GLN A O 1
ATOM 2464 N N . ASP A 1 307 ? 2.564 -16.720 -13.045 1.00 76.38 307 ASP A N 1
ATOM 2465 C CA . ASP A 1 307 ? 1.496 -15.797 -12.681 1.00 76.38 307 ASP A CA 1
ATOM 2466 C C . ASP A 1 307 ? 1.760 -15.168 -11.312 1.00 76.38 307 ASP A C 1
ATOM 2468 O O . ASP A 1 307 ? 2.075 -15.834 -10.326 1.00 76.38 307 ASP A O 1
ATOM 2472 N N . TYR A 1 308 ? 1.582 -13.851 -11.239 1.00 76.88 308 TYR A N 1
ATOM 2473 C 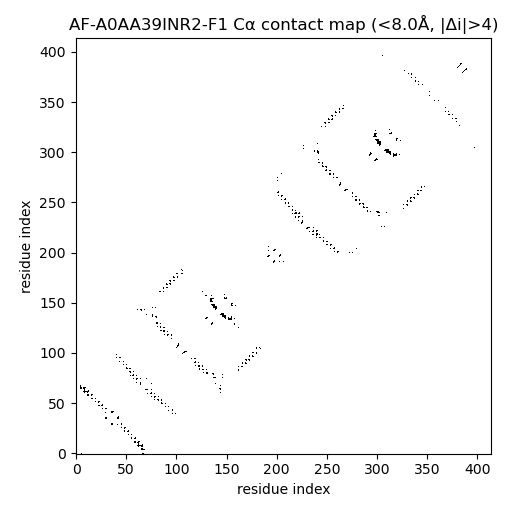CA . TYR A 1 308 ? 1.633 -13.094 -9.983 1.00 76.88 308 TYR A CA 1
ATOM 2474 C C . TYR A 1 308 ? 0.369 -13.276 -9.139 1.00 76.88 308 TYR A C 1
ATOM 2476 O O . TYR A 1 308 ? 0.352 -12.925 -7.957 1.00 76.88 308 TYR A O 1
ATOM 2484 N N . LEU A 1 309 ? -0.696 -13.803 -9.743 1.00 78.31 309 LEU A N 1
ATOM 2485 C CA . LEU A 1 309 ? -1.985 -14.012 -9.109 1.00 78.31 309 LEU A CA 1
ATOM 2486 C C . LEU A 1 309 ? -2.249 -15.500 -8.913 1.00 78.31 309 LEU A C 1
ATOM 2488 O O . LEU A 1 309 ? -1.733 -16.366 -9.614 1.00 78.31 309 LEU A O 1
ATOM 2492 N N . SER A 1 310 ? -3.044 -15.791 -7.893 1.00 86.12 310 SER A N 1
ATOM 2493 C CA . SER A 1 310 ? -3.479 -17.148 -7.601 1.00 86.12 310 SER A CA 1
ATOM 2494 C C . SER A 1 310 ? -4.772 -17.456 -8.349 1.00 86.12 310 SER A C 1
ATOM 2496 O O . SER A 1 310 ? -5.663 -16.614 -8.473 1.00 86.12 310 SER A O 1
ATOM 2498 N N . HIS A 1 311 ? -4.866 -18.682 -8.851 1.00 88.31 311 HIS A N 1
ATOM 2499 C CA . HIS A 1 311 ? -5.941 -19.153 -9.703 1.00 88.31 311 HIS A CA 1
ATOM 2500 C C . HIS A 1 311 ? -6.689 -20.312 -9.043 1.00 88.31 311 HIS A C 1
ATOM 2502 O O . HIS A 1 311 ? -6.129 -21.180 -8.368 1.00 88.31 311 HIS A O 1
ATOM 2508 N N . TYR A 1 312 ? -8.001 -20.319 -9.259 1.00 92.44 312 TYR A N 1
ATOM 2509 C CA . TYR A 1 312 ? -8.856 -21.449 -8.926 1.00 92.44 312 TYR A CA 1
ATOM 2510 C C . TYR A 1 312 ? -8.706 -22.525 -10.003 1.00 92.44 312 TYR A C 1
ATOM 2512 O O . TYR A 1 312 ? -8.876 -22.236 -11.186 1.00 92.44 312 TYR A O 1
ATOM 2520 N N . ASP A 1 313 ? -8.433 -23.765 -9.597 1.00 94.94 313 ASP A N 1
ATOM 2521 C CA . ASP A 1 313 ? -8.381 -24.901 -10.518 1.00 94.94 313 ASP A CA 1
ATOM 2522 C C . ASP A 1 313 ? -9.801 -25.345 -10.884 1.00 94.94 313 ASP A C 1
ATOM 2524 O O . ASP A 1 313 ? -10.453 -26.106 -10.157 1.00 94.94 313 ASP A O 1
ATOM 2528 N N . MET A 1 314 ? -10.290 -24.832 -12.013 1.00 94.56 314 MET A N 1
ATOM 2529 C CA . MET A 1 314 ? -11.643 -25.090 -12.510 1.00 94.56 314 MET A CA 1
ATOM 2530 C C . MET A 1 314 ? -11.828 -26.525 -13.027 1.00 94.56 314 MET A C 1
ATOM 2532 O O . MET A 1 314 ? -12.959 -26.910 -13.306 1.00 94.56 314 MET A O 1
ATOM 2536 N N . SER A 1 315 ? -10.760 -27.332 -13.121 1.00 96.81 315 SER A N 1
ATOM 2537 C CA . SER A 1 315 ? -10.872 -28.757 -13.466 1.00 96.81 315 SER A CA 1
ATOM 2538 C C . SER A 1 315 ? -11.483 -29.592 -12.335 1.00 96.81 315 SER A C 1
ATOM 2540 O O . SER A 1 315 ? -11.969 -30.699 -12.571 1.00 96.81 315 SER A O 1
ATOM 2542 N N . LYS A 1 316 ? -11.467 -29.081 -11.095 1.00 96.88 316 LYS A N 1
ATOM 2543 C CA . LYS A 1 316 ? -12.002 -29.798 -9.935 1.00 96.88 316 LYS A CA 1
ATOM 2544 C C . LYS A 1 316 ? -13.498 -29.521 -9.755 1.00 96.88 316 LYS A C 1
ATOM 2546 O O . LYS A 1 316 ? -13.918 -28.367 -9.847 1.00 96.88 316 LYS A O 1
ATOM 2551 N N . PRO A 1 317 ? -14.306 -30.542 -9.417 1.00 97.38 317 PRO A N 1
ATOM 2552 C CA . PRO A 1 317 ? -15.766 -30.437 -9.441 1.00 97.38 317 PRO A CA 1
ATOM 2553 C C . PRO A 1 317 ? -16.334 -29.451 -8.411 1.00 97.38 317 PRO A C 1
ATOM 2555 O O . PRO A 1 317 ? -17.369 -28.840 -8.659 1.00 97.38 317 PRO A O 1
ATOM 2558 N N . LEU A 1 318 ? -15.673 -29.270 -7.260 1.00 97.25 318 LEU A N 1
ATOM 2559 C CA . LEU A 1 318 ? -16.172 -28.407 -6.186 1.00 97.25 318 LEU A CA 1
ATOM 2560 C C . LEU A 1 318 ? -15.651 -26.962 -6.298 1.00 97.25 318 LEU A C 1
ATOM 2562 O O . LEU A 1 318 ? -16.239 -26.049 -5.713 1.00 97.25 318 LEU A O 1
ATOM 2566 N N . THR A 1 319 ? -14.585 -26.721 -7.071 1.00 95.56 319 THR A N 1
ATOM 2567 C CA . THR A 1 319 ? -13.967 -25.393 -7.198 1.00 95.56 319 THR A CA 1
ATOM 2568 C C . THR A 1 319 ? -14.932 -24.304 -7.688 1.00 95.56 319 THR A C 1
ATOM 2570 O O . THR A 1 319 ? -14.994 -23.263 -7.027 1.00 95.56 319 THR A O 1
ATOM 2573 N N . PRO A 1 320 ? -15.726 -24.490 -8.766 1.00 94.56 320 PRO A N 1
ATOM 2574 C CA . PRO A 1 320 ? -16.637 -23.448 -9.249 1.00 94.56 320 PRO A CA 1
ATOM 2575 C C . PRO A 1 320 ? -17.677 -23.041 -8.198 1.00 94.56 320 PRO A C 1
ATOM 2577 O O . PRO A 1 320 ? -17.930 -21.851 -7.984 1.00 94.56 320 PRO A O 1
ATOM 2580 N N . THR A 1 321 ? -18.222 -24.024 -7.479 1.00 96.12 321 THR A N 1
ATOM 2581 C CA . THR A 1 321 ? -19.195 -23.814 -6.401 1.00 96.12 321 THR A CA 1
ATOM 2582 C C . THR A 1 321 ? -18.568 -23.054 -5.235 1.00 96.12 321 THR A C 1
ATOM 2584 O O . THR A 1 321 ? -19.124 -22.060 -4.770 1.00 96.12 321 THR A O 1
ATOM 2587 N N . MET A 1 322 ? -17.372 -23.456 -4.794 1.00 95.25 322 MET A N 1
ATOM 2588 C CA . MET A 1 322 ? -16.679 -22.825 -3.663 1.00 95.25 322 MET A CA 1
ATOM 2589 C C . MET A 1 322 ? -16.153 -21.427 -3.982 1.00 95.25 322 MET A C 1
ATOM 2591 O O . MET A 1 322 ? -16.107 -20.580 -3.081 1.00 95.25 322 MET A O 1
ATOM 2595 N N . LYS A 1 323 ? -15.766 -21.177 -5.240 1.00 92.88 323 LYS A N 1
ATOM 2596 C CA . LYS A 1 323 ? -15.438 -19.844 -5.757 1.00 92.88 323 LYS A CA 1
ATOM 2597 C C . LYS A 1 323 ? -16.674 -18.949 -5.697 1.00 92.88 323 LYS A C 1
ATOM 2599 O O . LYS A 1 323 ? -16.627 -17.908 -5.051 1.00 92.88 323 LYS A O 1
ATOM 2604 N N . THR A 1 324 ? -17.791 -19.398 -6.274 1.00 91.75 324 THR A N 1
ATOM 2605 C CA . THR A 1 324 ? -19.056 -18.643 -6.312 1.00 91.75 324 THR A CA 1
ATOM 2606 C C . THR A 1 324 ? -19.568 -18.334 -4.908 1.00 91.75 324 THR A C 1
ATOM 2608 O O . THR A 1 324 ? -19.829 -17.178 -4.588 1.00 91.75 324 THR A O 1
ATOM 2611 N N . MET A 1 325 ? -19.630 -19.340 -4.032 1.00 94.19 325 MET A N 1
ATOM 2612 C CA . MET A 1 325 ? -20.043 -19.163 -2.639 1.00 94.19 325 MET A CA 1
ATOM 2613 C C . MET A 1 325 ? -19.130 -18.176 -1.902 1.00 94.19 325 MET A C 1
ATOM 2615 O O . MET A 1 325 ? -19.618 -17.298 -1.197 1.00 94.19 325 MET A O 1
ATOM 2619 N N . GLY A 1 326 ? -17.811 -18.285 -2.085 1.00 90.38 326 GLY A N 1
ATOM 2620 C CA . GLY A 1 326 ? -16.845 -17.360 -1.493 1.00 90.38 326 GLY A CA 1
ATOM 2621 C C . GLY A 1 326 ? -17.061 -15.914 -1.928 1.00 90.38 326 GLY A C 1
ATOM 2622 O O . GLY A 1 326 ? -17.130 -15.025 -1.082 1.00 90.38 326 GLY A O 1
ATOM 2623 N N . SER A 1 327 ? -17.215 -15.690 -3.234 1.00 86.38 327 SER A N 1
ATOM 2624 C CA . SER A 1 327 ? -17.485 -14.366 -3.798 1.00 86.38 327 SER A CA 1
ATOM 2625 C C . SER A 1 327 ? -18.807 -13.789 -3.292 1.00 86.38 327 SER A C 1
ATOM 2627 O O . SER A 1 327 ? -18.838 -12.632 -2.881 1.00 86.38 327 SER A O 1
ATOM 2629 N N . VAL A 1 328 ? -19.878 -14.591 -3.250 1.00 89.81 328 VAL A N 1
ATOM 2630 C CA . VAL A 1 328 ? -21.183 -14.167 -2.717 1.00 89.81 328 VAL A CA 1
ATOM 2631 C C . VAL A 1 328 ? -21.072 -13.775 -1.244 1.00 89.81 328 VAL A C 1
ATOM 2633 O O . VAL A 1 328 ? -21.566 -12.716 -0.869 1.00 89.81 328 VAL A O 1
ATOM 2636 N N . VAL A 1 329 ? -20.388 -14.571 -0.413 1.00 92.31 329 VAL A N 1
ATOM 2637 C CA . VAL A 1 329 ? -20.187 -14.251 1.012 1.00 92.31 329 VAL A CA 1
ATOM 2638 C C . VAL A 1 329 ? -19.464 -12.916 1.180 1.00 92.31 329 VAL A C 1
ATOM 2640 O O . VAL A 1 329 ? -19.929 -12.075 1.946 1.00 92.31 329 VAL A O 1
ATOM 2643 N N . ILE A 1 330 ? -18.365 -12.691 0.452 1.00 87.38 330 ILE A N 1
ATOM 2644 C CA . ILE A 1 330 ? -17.606 -11.435 0.535 1.00 87.38 330 ILE A CA 1
ATOM 2645 C C . ILE A 1 330 ? -18.483 -10.250 0.109 1.00 87.38 330 ILE A C 1
ATOM 2647 O O . ILE A 1 330 ? -18.601 -9.290 0.867 1.00 87.38 330 ILE A O 1
ATOM 2651 N N . ILE A 1 331 ? -19.159 -10.337 -1.042 1.00 85.19 331 ILE A N 1
ATOM 2652 C CA . ILE A 1 331 ? -20.024 -9.262 -1.557 1.00 85.19 331 ILE A CA 1
ATOM 2653 C C . ILE A 1 331 ? -21.159 -8.950 -0.573 1.00 85.19 331 ILE A C 1
ATOM 2655 O O . ILE A 1 331 ? -21.376 -7.786 -0.235 1.00 85.19 331 ILE A O 1
ATOM 2659 N N . CYS A 1 332 ? -21.857 -9.971 -0.067 1.00 91.88 332 CYS A N 1
ATOM 2660 C CA . CYS A 1 332 ? -22.925 -9.797 0.916 1.00 91.88 332 CYS A CA 1
ATOM 2661 C C . CYS A 1 332 ? -22.411 -9.123 2.195 1.00 91.88 332 CYS A C 1
ATOM 2663 O O . CYS A 1 332 ? -23.027 -8.169 2.671 1.00 91.88 332 CYS A O 1
ATOM 2665 N N . CYS A 1 333 ? -21.267 -9.562 2.728 1.00 90.12 333 CYS A N 1
ATOM 2666 C CA . CYS A 1 333 ? -20.638 -8.941 3.894 1.00 90.12 333 CYS A CA 1
ATOM 2667 C C . CYS A 1 333 ? -20.276 -7.471 3.642 1.00 90.12 333 CYS A C 1
ATOM 2669 O O . CYS A 1 333 ? -20.584 -6.621 4.478 1.00 90.12 333 CYS A O 1
ATOM 2671 N N . SER A 1 334 ? -19.690 -7.148 2.486 1.00 82.81 334 SER A N 1
ATOM 2672 C CA . SER A 1 334 ? -19.350 -5.771 2.108 1.00 82.81 334 SER A CA 1
ATOM 2673 C C . SER A 1 334 ? -20.590 -4.879 1.984 1.00 82.81 334 SER A C 1
ATOM 2675 O O . SER A 1 334 ? -20.576 -3.749 2.473 1.00 82.81 334 SER A O 1
ATOM 2677 N N . ILE A 1 335 ? -21.683 -5.382 1.395 1.00 87.19 335 ILE A N 1
ATOM 2678 C CA . ILE A 1 335 ? -22.965 -4.659 1.310 1.00 87.19 335 ILE A CA 1
ATOM 2679 C C . ILE A 1 335 ? -23.530 -4.410 2.711 1.00 87.19 335 ILE A C 1
ATOM 2681 O O . ILE A 1 335 ? -23.874 -3.274 3.039 1.00 87.19 335 ILE A O 1
ATOM 2685 N N . ILE A 1 336 ? -23.585 -5.440 3.564 1.00 91.06 336 ILE A N 1
ATOM 2686 C CA . ILE A 1 336 ? -24.061 -5.308 4.950 1.00 91.06 336 ILE A CA 1
ATOM 2687 C C . ILE A 1 336 ? -23.222 -4.268 5.697 1.00 91.06 336 ILE A C 1
ATOM 2689 O O . ILE A 1 336 ? -23.769 -3.385 6.356 1.00 91.06 336 ILE A O 1
ATOM 2693 N N . GLN A 1 337 ? -21.898 -4.322 5.565 1.00 87.44 337 GLN A N 1
ATOM 2694 C CA . GLN A 1 337 ? -20.991 -3.367 6.189 1.00 87.44 337 GLN A CA 1
ATOM 2695 C C . GLN A 1 337 ? -21.253 -1.930 5.717 1.00 87.44 337 GLN A C 1
ATOM 2697 O O . GLN A 1 337 ? -21.326 -1.026 6.554 1.00 87.44 337 GLN A O 1
ATOM 2702 N N . LEU A 1 338 ? -21.436 -1.708 4.411 1.00 84.00 338 LEU A N 1
ATOM 2703 C CA . LEU A 1 338 ? -21.770 -0.392 3.860 1.00 84.00 338 LEU A CA 1
ATOM 2704 C C . LEU A 1 338 ? -23.089 0.135 4.441 1.00 84.00 338 LEU A C 1
ATOM 2706 O O . LEU A 1 338 ? -23.148 1.284 4.887 1.00 84.00 338 LEU A O 1
ATOM 2710 N N . VAL A 1 339 ? -24.125 -0.708 4.491 1.00 91.06 339 VAL A N 1
ATOM 2711 C CA . VAL A 1 339 ? -25.435 -0.356 5.058 1.00 91.06 339 VAL A CA 1
ATOM 2712 C C . VAL A 1 339 ? -25.300 0.016 6.536 1.00 91.06 339 VAL A C 1
ATOM 2714 O O . VAL A 1 339 ? -25.760 1.083 6.942 1.00 91.06 339 VAL A O 1
ATOM 2717 N N . LEU A 1 340 ? -24.606 -0.799 7.337 1.00 90.75 340 LEU A N 1
ATOM 2718 C CA . LEU A 1 340 ? -24.387 -0.533 8.763 1.00 90.75 340 LEU A CA 1
ATOM 2719 C C . LEU A 1 340 ? -23.654 0.796 8.994 1.00 90.75 340 LEU A C 1
ATOM 2721 O O . LEU A 1 340 ? -24.090 1.599 9.819 1.00 90.75 340 LEU A O 1
ATOM 2725 N N . TYR A 1 341 ? -22.575 1.071 8.255 1.00 84.38 341 TYR A N 1
ATOM 2726 C CA . TYR A 1 341 ? -21.855 2.343 8.384 1.00 84.38 341 TYR A CA 1
ATOM 2727 C C . TYR A 1 341 ? -22.676 3.542 7.909 1.00 84.38 341 TYR A C 1
ATOM 2729 O O . TYR A 1 341 ? -22.604 4.604 8.529 1.00 84.38 341 TYR A O 1
ATOM 2737 N N . THR A 1 342 ? -23.500 3.372 6.875 1.00 85.25 342 THR A N 1
ATOM 2738 C CA . THR A 1 342 ? -24.429 4.413 6.414 1.00 85.25 342 THR A CA 1
ATOM 2739 C C . THR A 1 342 ? -25.441 4.759 7.503 1.00 85.25 342 THR A C 1
ATOM 2741 O O . THR A 1 342 ? -25.653 5.937 7.787 1.00 85.25 342 THR A O 1
ATOM 2744 N N . ILE A 1 343 ? -26.002 3.750 8.181 1.00 92.88 343 ILE A N 1
ATOM 2745 C CA . ILE A 1 343 ? -26.921 3.944 9.312 1.00 92.88 343 ILE A CA 1
ATOM 2746 C C . ILE A 1 343 ? -26.225 4.683 10.461 1.00 92.88 343 ILE A C 1
ATOM 2748 O O . ILE A 1 343 ? -26.770 5.667 10.964 1.00 92.88 343 ILE A O 1
ATOM 2752 N N . ILE A 1 344 ? -25.020 4.250 10.857 1.00 86.50 344 ILE A N 1
ATOM 2753 C CA . ILE A 1 344 ? -24.234 4.899 11.923 1.00 86.50 344 ILE A CA 1
ATOM 2754 C C . ILE A 1 344 ? -24.038 6.385 11.609 1.00 86.50 344 ILE A C 1
ATOM 2756 O O . ILE A 1 344 ? -24.273 7.246 12.455 1.00 86.50 344 ILE A O 1
ATOM 2760 N N . VAL A 1 345 ? -23.635 6.697 10.381 1.00 81.69 345 VAL A N 1
ATOM 2761 C CA . VAL A 1 345 ? -23.347 8.066 9.951 1.00 81.69 345 VAL A CA 1
ATOM 2762 C C . VAL A 1 345 ? -24.617 8.906 9.892 1.00 81.69 345 VAL A C 1
ATOM 2764 O O . VAL A 1 345 ? -24.630 10.013 10.424 1.00 81.69 345 VAL A O 1
ATOM 2767 N N . ALA A 1 346 ? -25.702 8.384 9.318 1.00 88.69 346 ALA A N 1
ATOM 2768 C CA . ALA A 1 346 ? -26.989 9.073 9.293 1.00 88.69 346 ALA A CA 1
ATOM 2769 C C . ALA A 1 346 ? -27.498 9.373 10.715 1.00 88.69 346 ALA A C 1
ATOM 2771 O O . ALA A 1 346 ? -27.986 10.474 10.985 1.00 88.69 346 ALA A O 1
ATOM 2772 N N . TYR A 1 347 ? -27.333 8.427 11.646 1.00 90.88 347 TYR A N 1
ATOM 2773 C CA . TYR A 1 347 ? -27.677 8.608 13.056 1.00 90.88 347 TYR A CA 1
ATOM 2774 C C . TYR A 1 347 ? -26.841 9.710 13.718 1.00 90.88 347 TYR A C 1
ATOM 2776 O O . TYR A 1 347 ? -27.395 10.595 14.374 1.00 90.88 347 TYR A O 1
ATOM 2784 N N . ILE A 1 348 ? -25.523 9.704 13.501 1.00 82.81 348 ILE A N 1
ATOM 2785 C CA . ILE A 1 348 ? -24.604 10.726 14.011 1.00 82.81 348 ILE A CA 1
ATOM 2786 C C . ILE A 1 348 ? -24.950 12.112 13.448 1.00 82.81 348 ILE A C 1
ATOM 2788 O O . ILE A 1 348 ? -25.076 13.061 14.220 1.00 82.81 348 ILE A O 1
ATOM 2792 N N . ILE A 1 349 ? -25.188 12.237 12.136 1.00 82.62 349 ILE A N 1
ATOM 2793 C CA . ILE A 1 349 ? -25.597 13.499 11.493 1.00 82.62 349 ILE A CA 1
ATOM 2794 C C . ILE A 1 349 ? -26.906 14.010 12.107 1.00 82.62 349 ILE A C 1
ATOM 2796 O O . ILE A 1 349 ? -27.009 15.184 12.471 1.00 82.62 349 ILE A O 1
ATOM 2800 N N . ARG A 1 350 ? -27.899 13.128 12.291 1.00 90.44 350 ARG A N 1
ATOM 2801 C CA . ARG A 1 350 ? -29.174 13.478 12.934 1.00 90.44 350 ARG A CA 1
ATOM 2802 C C . ARG A 1 350 ? -28.975 13.950 14.376 1.00 90.44 350 ARG A C 1
ATOM 2804 O O . ARG A 1 350 ? -29.627 14.905 14.798 1.00 90.44 350 ARG A O 1
ATOM 2811 N N . MET A 1 351 ? -28.094 13.298 15.134 1.00 85.00 351 MET A N 1
ATOM 2812 C CA . MET A 1 351 ? -27.746 13.710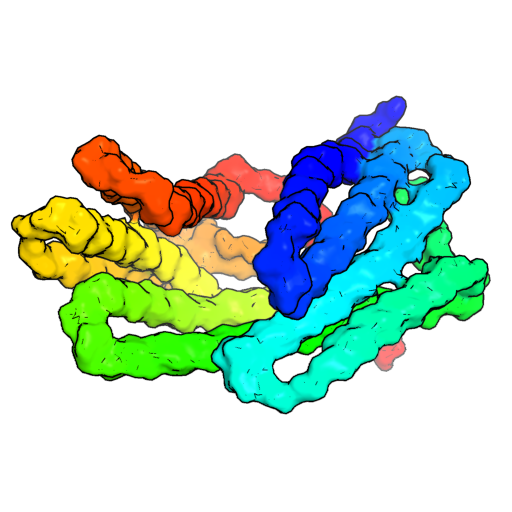 16.495 1.00 85.00 351 MET A CA 1
ATOM 2813 C C . MET A 1 351 ? -27.029 15.065 16.528 1.00 85.00 351 MET A C 1
ATOM 2815 O O . MET A 1 351 ? -27.355 15.903 17.369 1.00 85.00 351 MET A O 1
ATOM 2819 N N . GLN A 1 352 ? -26.108 15.320 15.599 1.00 80.31 352 GLN A N 1
ATOM 2820 C CA . GLN A 1 352 ? -25.402 16.598 15.492 1.00 80.31 352 GLN A CA 1
ATOM 2821 C C . GLN A 1 352 ? -26.330 17.751 15.119 1.00 80.31 352 GLN A C 1
ATOM 2823 O O . GLN A 1 352 ? -26.221 18.826 15.708 1.00 80.31 352 GLN A O 1
ATOM 2828 N N . GLY A 1 353 ? -27.284 17.515 14.211 1.00 83.69 353 GLY A N 1
ATOM 2829 C CA . GLY A 1 353 ? -28.304 18.501 13.849 1.00 83.69 353 GLY A CA 1
ATOM 2830 C C . GLY A 1 353 ? -29.146 18.954 15.045 1.00 83.69 353 GLY A C 1
ATOM 2831 O O . GLY A 1 353 ? -29.539 20.113 15.115 1.00 83.69 353 GLY A O 1
ATOM 2832 N N . LYS A 1 354 ? -29.358 18.073 16.032 1.00 84.88 354 LYS A N 1
ATOM 2833 C CA . LYS A 1 354 ? -30.055 18.417 17.282 1.00 84.88 354 LYS A CA 1
ATOM 2834 C C . LYS A 1 354 ? -29.174 19.138 18.305 1.00 84.88 354 LYS A C 1
ATOM 2836 O O . LYS A 1 354 ? -29.698 19.886 19.121 1.00 84.88 354 LYS A O 1
ATOM 2841 N N . LEU A 1 355 ? -27.859 18.905 18.295 1.00 76.25 355 LEU A N 1
ATOM 2842 C CA . LEU A 1 355 ? -26.947 19.368 19.351 1.00 76.25 355 LEU A CA 1
ATOM 2843 C C . LEU A 1 355 ? -26.232 20.698 19.057 1.00 76.25 355 LEU A C 1
ATOM 2845 O O . LEU A 1 355 ? -25.468 21.150 19.904 1.00 76.25 355 LEU A O 1
ATOM 2849 N N . SER A 1 356 ? -26.478 21.337 17.904 1.00 62.03 356 SER A N 1
ATOM 2850 C CA . SER A 1 356 ? -26.053 22.710 17.544 1.00 62.03 356 SER A CA 1
ATOM 2851 C C . SER A 1 356 ? -24.626 23.115 17.982 1.00 62.03 356 SER A C 1
ATOM 2853 O O . SER A 1 356 ? -24.356 24.263 18.334 1.00 62.03 356 SER A O 1
ATOM 2855 N N . LYS A 1 357 ? -23.669 22.173 17.973 1.00 60.69 357 LYS A N 1
ATOM 2856 C CA . LYS A 1 357 ? -22.256 22.432 18.291 1.00 60.69 357 LYS A CA 1
ATOM 2857 C C . LYS A 1 357 ? -21.379 22.123 17.083 1.00 60.69 357 LYS A C 1
ATOM 2859 O O . LYS A 1 357 ? -21.175 20.978 16.695 1.00 60.69 357 LYS A O 1
ATOM 2864 N N . LYS A 1 358 ? -20.826 23.196 16.514 1.00 58.09 358 LYS A N 1
ATOM 2865 C CA . LYS A 1 358 ? -20.129 23.284 15.217 1.00 58.09 358 LYS A CA 1
ATOM 2866 C C . LYS A 1 358 ? -18.762 22.576 15.129 1.00 58.09 358 LYS A C 1
ATOM 2868 O O . LYS A 1 358 ? -18.129 22.634 14.081 1.00 58.09 358 LYS A O 1
ATOM 2873 N N . LEU A 1 359 ? -18.266 21.947 16.198 1.00 52.12 359 LEU A N 1
ATOM 2874 C CA . LEU A 1 359 ? -16.828 21.654 16.343 1.00 52.12 359 LEU A CA 1
ATOM 2875 C C . LEU A 1 359 ? -16.411 20.175 16.264 1.00 52.12 359 LEU A C 1
ATOM 2877 O O . LEU A 1 359 ? -15.218 19.913 16.139 1.00 52.12 359 LEU A O 1
ATOM 2881 N N . GLN A 1 360 ? -17.334 19.205 16.255 1.00 55.53 360 GLN A N 1
ATOM 2882 C CA . GLN A 1 360 ? -16.957 17.776 16.299 1.00 55.53 360 GLN A CA 1
ATOM 2883 C C . GLN A 1 360 ? -17.123 17.007 14.970 1.00 55.53 360 GLN A C 1
ATOM 2885 O O . GLN A 1 360 ? -16.602 15.903 14.825 1.00 55.53 360 GLN A O 1
ATOM 2890 N N . SER A 1 361 ? -17.724 17.634 13.953 1.00 57.81 361 SER A N 1
ATOM 2891 C CA . SER A 1 361 ? -18.077 17.010 12.664 1.00 57.81 361 SER A CA 1
ATOM 2892 C C . SER A 1 361 ? -16.881 16.469 11.849 1.00 57.81 361 SER A C 1
ATOM 2894 O O . SER A 1 361 ? -16.993 15.440 11.181 1.00 57.81 361 SER A O 1
ATOM 2896 N N . ARG A 1 362 ? -15.689 17.088 11.927 1.00 63.91 362 ARG A N 1
ATOM 2897 C CA . ARG A 1 362 ? -14.550 16.703 11.061 1.00 63.91 362 ARG A CA 1
ATOM 2898 C C . ARG A 1 362 ? -13.958 15.323 11.363 1.00 63.91 362 ARG A C 1
ATOM 2900 O O . ARG A 1 362 ? -13.556 14.629 10.435 1.00 63.91 362 ARG A O 1
ATOM 2907 N N . LYS A 1 363 ? -13.887 14.908 12.634 1.00 62.25 363 LYS A N 1
ATOM 2908 C CA . LYS A 1 363 ? -13.311 13.594 12.991 1.00 62.25 363 LYS A CA 1
ATOM 2909 C C . LYS A 1 363 ? -14.199 12.441 12.527 1.00 62.25 363 LYS A C 1
ATOM 2911 O O . LYS A 1 363 ? -13.689 11.398 12.140 1.00 62.25 363 LYS A O 1
ATOM 2916 N N . GLU A 1 364 ? -15.508 12.641 12.540 1.00 58.91 364 GLU A N 1
ATOM 2917 C CA . GLU A 1 364 ? -16.489 11.620 12.172 1.00 58.91 364 GLU A CA 1
ATOM 2918 C C . GLU A 1 364 ? -16.628 11.490 10.654 1.00 58.91 364 GLU A C 1
ATOM 2920 O O . GLU A 1 364 ? -16.709 10.374 10.142 1.00 58.91 364 GLU A O 1
ATOM 2925 N N . MET A 1 365 ? -16.522 12.603 9.917 1.00 65.81 365 MET A N 1
ATOM 2926 C CA . MET A 1 365 ? -16.443 12.573 8.453 1.00 65.81 365 MET A CA 1
ATOM 2927 C C . MET A 1 365 ? -15.236 11.760 7.961 1.00 65.81 365 MET A C 1
ATOM 2929 O O . MET A 1 365 ? -15.354 11.027 6.984 1.00 65.81 365 MET A O 1
ATOM 2933 N N . ASN A 1 366 ? -14.105 11.803 8.675 1.00 69.62 366 ASN A N 1
ATOM 2934 C CA . ASN A 1 366 ? -12.945 10.968 8.350 1.00 69.62 366 ASN A CA 1
ATOM 2935 C C . ASN A 1 366 ? -13.224 9.465 8.535 1.00 69.62 366 ASN A C 1
ATOM 2937 O O . ASN A 1 366 ? -12.676 8.657 7.791 1.00 69.62 366 ASN A O 1
ATOM 2941 N N . ILE A 1 367 ? -14.083 9.076 9.487 1.00 60.91 367 ILE A N 1
ATOM 2942 C CA . ILE A 1 367 ? -14.479 7.670 9.685 1.00 60.91 367 ILE A CA 1
ATOM 2943 C C . ILE A 1 367 ? -15.363 7.199 8.524 1.00 60.91 367 ILE A C 1
ATOM 2945 O O . ILE A 1 367 ? -15.153 6.099 8.014 1.00 60.91 367 ILE A O 1
ATOM 2949 N N . LEU A 1 368 ? -16.309 8.033 8.072 1.00 58.81 368 LEU A N 1
ATOM 2950 C CA . LEU A 1 368 ? -17.134 7.740 6.894 1.00 58.81 368 LEU A CA 1
ATOM 2951 C C . LEU A 1 368 ? -16.280 7.654 5.627 1.00 58.81 368 LEU A C 1
ATOM 2953 O O . LEU A 1 368 ? -16.428 6.708 4.860 1.00 58.81 368 LEU A O 1
ATOM 2957 N N . LEU A 1 369 ? -15.382 8.620 5.414 1.00 67.25 369 LEU A N 1
ATOM 2958 C CA . LEU A 1 369 ? -14.501 8.631 4.249 1.00 67.25 369 LEU A CA 1
ATOM 2959 C C . LEU A 1 369 ? -13.607 7.387 4.233 1.00 67.25 369 LEU A C 1
ATOM 2961 O O . LEU A 1 369 ? -13.462 6.763 3.189 1.00 67.25 369 LEU A O 1
ATOM 2965 N N . TYR A 1 370 ? -13.082 6.980 5.393 1.00 72.12 370 TYR A N 1
ATOM 2966 C CA . TYR A 1 370 ? -12.344 5.726 5.537 1.00 72.12 370 TYR A CA 1
ATOM 2967 C C . TYR A 1 370 ? -13.205 4.504 5.187 1.00 72.12 370 TYR A C 1
ATOM 2969 O O . TYR A 1 370 ? -12.747 3.637 4.450 1.00 72.12 370 TYR A O 1
ATOM 2977 N N . ALA A 1 371 ? -14.448 4.430 5.675 1.00 57.84 371 ALA A N 1
ATOM 2978 C CA . ALA A 1 371 ? -15.351 3.318 5.376 1.00 57.84 371 ALA A CA 1
ATOM 2979 C C . ALA A 1 371 ? -15.738 3.258 3.888 1.00 57.84 371 ALA A C 1
ATOM 2981 O O . ALA A 1 371 ? -15.755 2.174 3.313 1.00 57.84 371 ALA A O 1
ATOM 2982 N N . CYS A 1 372 ? -15.999 4.409 3.261 1.00 63.03 372 CYS A N 1
ATOM 2983 C CA . CYS A 1 372 ? -16.321 4.516 1.839 1.00 63.03 372 CYS A CA 1
ATOM 2984 C C . CYS A 1 372 ? -15.116 4.156 0.963 1.00 63.03 372 CYS A C 1
ATOM 2986 O O . CYS A 1 372 ? -15.242 3.334 0.062 1.00 63.03 372 CYS A O 1
ATOM 2988 N N . ALA A 1 373 ? -13.933 4.698 1.273 1.00 69.62 373 ALA A N 1
ATOM 2989 C CA . ALA A 1 373 ? -12.698 4.342 0.584 1.00 69.62 373 ALA A CA 1
ATOM 2990 C C . ALA A 1 373 ? -12.421 2.842 0.712 1.00 69.62 373 ALA A C 1
ATOM 2992 O O . ALA A 1 373 ? -12.200 2.182 -0.294 1.00 69.62 373 ALA A O 1
ATOM 2993 N N . ARG A 1 374 ? -12.510 2.283 1.926 1.00 70.19 374 ARG A N 1
ATOM 2994 C CA . ARG A 1 374 ? -12.332 0.846 2.149 1.00 70.19 374 ARG A CA 1
ATOM 2995 C C . ARG A 1 374 ? -13.340 0.012 1.359 1.00 70.19 374 ARG A C 1
ATOM 2997 O O . ARG A 1 374 ? -12.923 -0.919 0.694 1.00 70.19 374 ARG A O 1
ATOM 3004 N N . PHE A 1 375 ? -14.623 0.373 1.363 1.00 66.81 375 PHE A N 1
ATOM 3005 C CA . PHE A 1 375 ? -15.635 -0.315 0.558 1.00 66.81 375 PHE A CA 1
ATOM 3006 C C . PHE A 1 375 ? -15.313 -0.258 -0.940 1.00 66.81 375 PHE A C 1
ATOM 3008 O O . PHE A 1 375 ? -15.362 -1.283 -1.608 1.00 66.81 375 PHE A O 1
ATOM 3015 N N . LEU A 1 376 ? -14.953 0.918 -1.464 1.00 68.75 376 LEU A N 1
ATOM 3016 C CA . LEU A 1 376 ? -14.579 1.077 -2.868 1.00 68.75 376 LEU A CA 1
ATOM 3017 C C . LEU A 1 376 ? -13.350 0.234 -3.212 1.00 68.75 376 LEU A C 1
ATOM 3019 O O . LEU A 1 376 ? -13.372 -0.452 -4.225 1.00 68.75 376 LEU A O 1
ATOM 3023 N N . PHE A 1 377 ? -12.314 0.231 -2.371 1.00 72.38 377 PHE A N 1
ATOM 3024 C CA . PHE A 1 377 ? -11.128 -0.599 -2.580 1.00 72.38 377 PHE A CA 1
ATOM 3025 C C . PHE A 1 377 ? -11.428 -2.093 -2.457 1.00 72.38 377 PHE A C 1
ATOM 3027 O O . PHE A 1 377 ? -10.925 -2.849 -3.275 1.00 72.38 377 PHE A O 1
ATOM 3034 N N . ASP A 1 378 ? -12.268 -2.519 -1.513 1.00 63.47 378 ASP A N 1
ATOM 3035 C CA . ASP A 1 378 ? -12.666 -3.923 -1.360 1.00 63.47 378 ASP A CA 1
ATOM 3036 C C . ASP A 1 378 ? -13.489 -4.383 -2.578 1.00 63.47 378 ASP A C 1
ATOM 3038 O O . ASP A 1 378 ? -13.230 -5.447 -3.133 1.00 63.47 378 ASP A O 1
ATOM 3042 N N . VAL A 1 379 ? -14.430 -3.562 -3.063 1.00 65.69 379 VAL A N 1
ATOM 3043 C CA . VAL A 1 379 ? -15.210 -3.849 -4.280 1.00 65.69 379 VAL A CA 1
ATOM 3044 C C . VAL A 1 379 ? -14.316 -3.851 -5.512 1.00 65.69 379 VAL A C 1
ATOM 3046 O O . VAL A 1 379 ? -14.398 -4.778 -6.308 1.00 65.69 379 VAL A O 1
ATOM 3049 N N . VAL A 1 380 ? -13.441 -2.857 -5.671 1.00 70.94 380 VAL A N 1
ATOM 3050 C CA . VAL A 1 380 ? -12.491 -2.807 -6.788 1.00 70.94 380 VAL A CA 1
ATOM 3051 C C . VAL A 1 380 ? -11.549 -4.001 -6.730 1.00 70.94 380 VAL A C 1
ATOM 3053 O O . VAL A 1 380 ? -11.357 -4.639 -7.752 1.00 70.94 380 VAL A O 1
ATOM 3056 N N . ALA A 1 381 ? -11.016 -4.371 -5.566 1.00 65.81 381 ALA A N 1
ATOM 3057 C CA . ALA A 1 381 ? -10.177 -5.553 -5.416 1.00 65.81 381 ALA A CA 1
ATOM 3058 C C . ALA A 1 381 ? -10.950 -6.826 -5.788 1.00 65.81 381 ALA A C 1
ATOM 3060 O O . ALA A 1 381 ? -10.460 -7.631 -6.570 1.00 65.81 381 ALA A O 1
ATOM 3061 N N . VAL A 1 382 ? -12.187 -6.993 -5.314 1.00 65.00 382 VAL A N 1
ATOM 3062 C CA . VAL A 1 382 ? -13.020 -8.154 -5.664 1.00 65.00 382 VAL A CA 1
ATOM 3063 C C . VAL A 1 382 ? -13.337 -8.188 -7.164 1.00 65.00 382 VAL A C 1
ATOM 3065 O O . VAL A 1 382 ? -13.163 -9.220 -7.811 1.00 65.00 382 VAL A O 1
ATOM 3068 N N . CYS A 1 383 ? -13.762 -7.069 -7.745 1.00 64.50 383 CYS A N 1
ATOM 3069 C CA . CYS A 1 383 ? -14.158 -6.983 -9.148 1.00 64.50 383 CYS A CA 1
ATOM 3070 C C . CYS A 1 383 ? -12.964 -7.069 -10.111 1.00 64.50 383 CYS A C 1
ATOM 3072 O O . CYS A 1 383 ? -13.051 -7.773 -11.119 1.00 64.50 383 CYS A O 1
ATOM 3074 N N . ALA A 1 384 ? -11.865 -6.377 -9.805 1.00 61.88 384 ALA A N 1
ATOM 3075 C CA . ALA A 1 384 ? -10.675 -6.304 -10.647 1.00 61.88 384 ALA A CA 1
ATOM 3076 C C . ALA A 1 384 ? -9.793 -7.549 -10.517 1.00 61.88 384 ALA A C 1
ATOM 3078 O O . ALA A 1 384 ? -9.317 -8.041 -11.531 1.00 61.88 384 ALA A O 1
ATOM 3079 N N . VAL A 1 385 ? -9.599 -8.085 -9.304 1.00 58.34 385 VAL A N 1
ATOM 3080 C CA . VAL A 1 385 ? -8.693 -9.229 -9.086 1.00 58.34 385 VAL A CA 1
ATOM 3081 C C . VAL A 1 385 ? -9.382 -10.564 -9.367 1.00 58.34 385 VAL A C 1
ATOM 3083 O O . VAL A 1 385 ? -8.738 -11.483 -9.862 1.00 58.34 385 VAL A O 1
ATOM 3086 N N . TYR A 1 386 ? -10.683 -10.700 -9.080 1.00 56.50 386 TYR A N 1
ATOM 3087 C CA . TYR A 1 386 ? -11.351 -12.011 -9.139 1.00 56.50 386 TYR A CA 1
ATOM 3088 C C . TYR A 1 386 ? -12.437 -12.149 -10.205 1.00 56.50 386 TYR A C 1
ATOM 3090 O O . TYR A 1 386 ? -12.879 -13.273 -10.469 1.00 56.50 386 TYR A O 1
ATOM 3098 N N . GLY A 1 387 ? -12.914 -11.034 -10.756 1.00 52.41 387 GLY A N 1
ATOM 3099 C CA . GLY A 1 387 ? -14.213 -10.991 -11.415 1.00 52.41 387 GLY A CA 1
ATOM 3100 C C . GLY A 1 387 ? -14.173 -10.927 -12.933 1.00 52.41 387 GLY A C 1
ATOM 3101 O O . GLY A 1 387 ? -14.697 -11.827 -13.581 1.00 52.41 387 GLY A O 1
ATOM 3102 N N . TYR A 1 388 ? -13.661 -9.831 -13.499 1.00 52.97 388 TYR A N 1
ATOM 3103 C CA . TYR A 1 388 ? -14.185 -9.413 -14.810 1.00 52.97 388 TYR A CA 1
ATOM 3104 C C . TYR A 1 388 ? -13.205 -8.745 -15.767 1.00 52.97 388 TYR A C 1
ATOM 3106 O O . TYR A 1 388 ? -13.549 -8.575 -16.934 1.00 52.97 388 TYR A O 1
ATOM 3114 N N . PHE A 1 389 ? -12.001 -8.390 -15.324 1.00 50.53 389 PHE A N 1
ATOM 3115 C CA . PHE A 1 389 ? -10.985 -7.884 -16.235 1.00 50.53 389 PHE A CA 1
ATOM 3116 C C . PHE A 1 389 ? -10.017 -9.021 -16.547 1.00 50.53 389 PHE A C 1
ATOM 3118 O O . PHE A 1 389 ? -9.226 -9.370 -15.670 1.00 50.53 389 PHE A O 1
ATOM 3125 N N . PRO A 1 390 ? -10.065 -9.630 -17.751 1.00 54.53 390 PRO A N 1
ATOM 3126 C CA . PRO A 1 390 ? -8.908 -10.369 -18.220 1.00 54.53 390 PRO A CA 1
ATOM 3127 C C . PRO A 1 390 ? -7.765 -9.362 -18.202 1.00 54.53 390 PRO A C 1
ATOM 3129 O O . PRO A 1 390 ? -7.801 -8.371 -18.932 1.00 54.53 390 PRO A O 1
ATOM 3132 N N . ILE A 1 391 ? -6.815 -9.547 -17.288 1.00 50.91 391 ILE A N 1
ATOM 3133 C CA . ILE A 1 391 ? -5.564 -8.806 -17.353 1.00 50.91 391 ILE A CA 1
ATOM 3134 C C . ILE A 1 391 ? -4.997 -9.219 -18.709 1.00 50.91 391 ILE A C 1
ATOM 3136 O O . ILE A 1 391 ? -4.770 -10.415 -18.894 1.00 50.91 391 ILE A O 1
ATOM 3140 N N . PRO A 1 392 ? -4.891 -8.300 -19.689 1.00 53.78 392 PRO A N 1
ATOM 3141 C CA . PRO A 1 392 ? -4.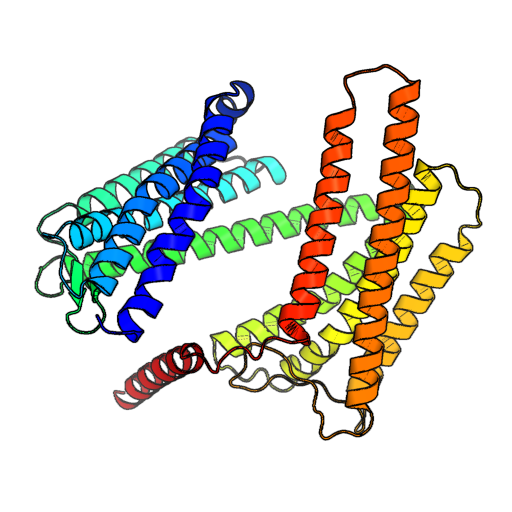334 -8.663 -20.980 1.00 53.78 392 PRO A CA 1
ATOM 3142 C C . PRO A 1 392 ? -2.971 -9.293 -20.712 1.00 53.78 392 PRO A C 1
ATOM 3144 O O . PRO A 1 392 ? -2.256 -8.781 -19.843 1.00 53.78 392 PRO A O 1
ATOM 3147 N N . ASP A 1 393 ? -2.659 -10.397 -21.398 1.00 52.75 393 ASP A N 1
ATOM 3148 C CA . ASP A 1 393 ? -1.356 -11.066 -21.354 1.00 52.75 393 ASP A CA 1
ATOM 3149 C C . ASP A 1 393 ? -0.287 -10.018 -21.674 1.00 52.75 393 ASP A C 1
ATOM 3151 O O . ASP A 1 393 ? 0.017 -9.711 -22.825 1.00 52.75 393 ASP A O 1
ATOM 3155 N N . THR A 1 394 ? 0.180 -9.332 -20.642 1.00 46.25 394 THR A N 1
ATOM 3156 C CA . THR A 1 394 ? 0.976 -8.123 -20.778 1.00 46.25 394 THR A CA 1
ATOM 3157 C C . THR A 1 394 ? 2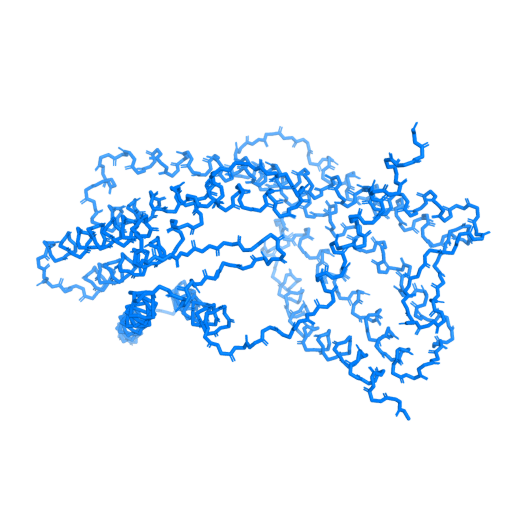.425 -8.536 -20.667 1.00 46.25 394 THR A C 1
ATOM 3159 O O . THR A 1 394 ? 2.798 -9.399 -19.870 1.00 46.25 394 THR A O 1
ATOM 3162 N N . GLU A 1 395 ? 3.266 -7.877 -21.459 1.00 48.34 395 GLU A N 1
ATOM 3163 C CA . GLU A 1 395 ? 4.709 -8.103 -21.589 1.00 48.34 395 GLU A CA 1
ATOM 3164 C C . GLU A 1 395 ? 5.503 -8.035 -20.265 1.00 48.34 395 GLU A C 1
ATOM 3166 O O . GLU A 1 395 ? 6.700 -8.311 -20.245 1.00 48.34 395 GLU A O 1
ATOM 3171 N N . PHE A 1 396 ? 4.872 -7.757 -19.122 1.00 43.78 396 PHE A N 1
ATOM 3172 C CA . PHE A 1 396 ? 5.480 -7.966 -17.806 1.00 43.78 396 PHE A CA 1
ATOM 3173 C C . PHE A 1 396 ? 5.922 -9.422 -17.579 1.00 43.78 396 PHE A C 1
ATOM 3175 O O . PHE A 1 396 ? 6.976 -9.647 -16.978 1.00 43.78 396 PHE A O 1
ATOM 3182 N N . GLY A 1 397 ? 5.212 -10.406 -18.149 1.00 44.34 397 GLY A N 1
ATOM 3183 C CA . GLY A 1 397 ? 5.700 -11.789 -18.217 1.00 44.34 397 GLY A CA 1
ATOM 3184 C C . GLY A 1 397 ? 7.026 -11.902 -18.987 1.00 44.34 397 GLY A C 1
ATOM 3185 O O . GLY A 1 397 ? 7.945 -12.609 -18.558 1.00 44.34 397 GLY A O 1
ATOM 3186 N N . HIS A 1 398 ? 7.189 -11.113 -20.055 1.00 45.47 398 HIS A N 1
ATOM 3187 C CA . HIS A 1 398 ? 8.420 -11.055 -20.841 1.00 45.47 398 HIS A CA 1
ATOM 3188 C C . HIS A 1 398 ? 9.587 -10.398 -20.095 1.00 45.47 398 HIS A C 1
ATOM 3190 O O . HIS A 1 398 ? 10.710 -10.876 -20.242 1.00 45.47 398 HIS A O 1
ATOM 3196 N N . ILE A 1 399 ? 9.364 -9.399 -19.235 1.00 45.09 399 ILE A N 1
ATOM 3197 C CA . ILE A 1 399 ? 10.439 -8.786 -18.427 1.00 45.09 399 ILE A CA 1
ATOM 3198 C C . ILE A 1 399 ? 11.056 -9.813 -17.464 1.00 45.09 399 ILE A C 1
ATOM 3200 O O . ILE A 1 399 ? 12.283 -9.907 -17.356 1.00 45.09 399 ILE A O 1
ATOM 3204 N N . SER A 1 400 ? 10.230 -10.658 -16.837 1.00 40.81 400 SER A N 1
ATOM 3205 C CA . SER A 1 400 ? 10.725 -11.758 -15.996 1.00 40.81 400 SER A CA 1
ATOM 3206 C C . SER A 1 400 ? 11.511 -12.795 -16.815 1.00 40.81 400 SER A C 1
ATOM 3208 O O . SER A 1 400 ? 12.562 -13.272 -16.378 1.00 40.81 400 SER A O 1
ATOM 3210 N N . SER A 1 401 ? 11.067 -13.090 -18.045 1.00 44.25 401 SER A N 1
ATOM 3211 C CA . SER A 1 401 ? 11.773 -13.979 -18.976 1.00 44.25 401 SER A CA 1
ATOM 3212 C C . SER A 1 401 ? 13.097 -13.379 -19.473 1.00 44.25 401 SER A C 1
ATOM 3214 O O . SER A 1 401 ? 14.086 -14.096 -19.624 1.00 44.25 401 SER A O 1
ATOM 3216 N N . PHE A 1 402 ? 13.159 -12.053 -19.635 1.00 46.00 402 PHE A N 1
ATOM 3217 C CA . PHE A 1 402 ? 14.349 -11.315 -20.045 1.00 46.00 402 PHE A CA 1
ATOM 3218 C C . PHE A 1 402 ? 15.412 -11.323 -18.941 1.00 46.00 402 PHE A C 1
ATOM 3220 O O . PHE A 1 402 ? 16.560 -11.684 -19.212 1.00 46.00 402 PHE A O 1
ATOM 3227 N N . GLN A 1 403 ? 15.026 -11.057 -17.686 1.00 48.50 403 GLN A N 1
ATOM 3228 C CA . GLN A 1 403 ? 15.901 -11.227 -16.517 1.00 48.50 403 GLN A CA 1
ATOM 3229 C C . GLN A 1 403 ? 16.399 -12.671 -16.378 1.00 48.50 403 GLN A C 1
ATOM 3231 O O . GLN A 1 403 ? 17.586 -12.893 -16.132 1.00 48.50 403 GLN A O 1
ATOM 3236 N N . ARG A 1 404 ? 15.528 -13.664 -16.609 1.00 46.72 404 ARG A N 1
ATOM 3237 C CA . ARG A 1 404 ? 15.910 -15.083 -16.604 1.00 46.72 404 ARG A CA 1
ATOM 3238 C C . ARG A 1 404 ? 16.904 -15.401 -17.727 1.00 46.72 404 ARG A C 1
ATOM 3240 O O . ARG A 1 404 ? 17.862 -16.128 -17.488 1.00 46.72 404 ARG A O 1
ATOM 3247 N N . SER A 1 405 ? 16.746 -14.809 -18.915 1.00 48.62 405 SER A N 1
ATOM 3248 C CA . SER A 1 405 ? 17.689 -14.962 -20.037 1.00 48.62 405 SER A CA 1
ATOM 3249 C C . SER A 1 405 ? 19.062 -14.340 -19.739 1.00 48.62 405 SER A C 1
ATOM 3251 O O . SER A 1 405 ? 20.087 -14.921 -20.102 1.00 48.62 405 SER A O 1
ATOM 3253 N N . LEU A 1 406 ? 19.100 -13.206 -19.027 1.00 51.50 406 LEU A N 1
ATOM 3254 C CA . LEU A 1 406 ? 20.341 -12.548 -18.611 1.00 51.50 406 LEU A CA 1
ATOM 3255 C C . LEU A 1 406 ? 21.077 -13.366 -17.544 1.00 51.50 406 LEU A C 1
ATOM 3257 O O . LEU A 1 406 ? 22.284 -13.568 -17.662 1.00 51.50 406 LEU A O 1
ATOM 3261 N N . LEU A 1 407 ? 20.355 -13.918 -16.565 1.00 50.62 407 LEU A N 1
ATOM 3262 C CA . LEU A 1 407 ? 20.924 -14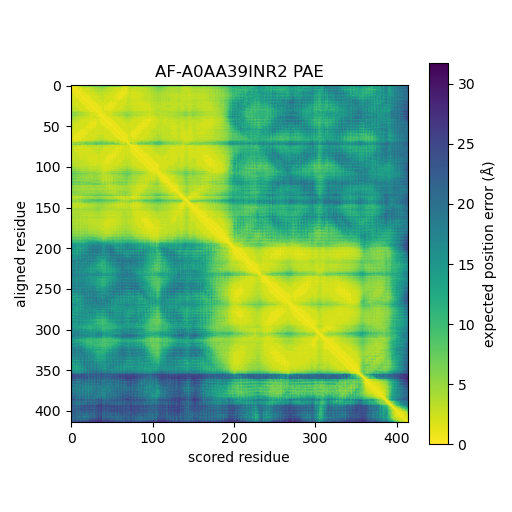.832 -15.567 1.00 50.62 407 LEU A CA 1
ATOM 3263 C C . LEU A 1 407 ? 21.433 -16.131 -16.208 1.00 50.62 407 LEU A C 1
ATOM 3265 O O . LEU A 1 407 ? 22.524 -16.598 -15.886 1.00 50.62 407 LEU A O 1
ATOM 3269 N N . HIS A 1 408 ? 20.699 -16.686 -17.178 1.00 54.41 408 HIS A N 1
ATOM 3270 C CA . HIS A 1 408 ? 21.129 -17.897 -17.875 1.00 54.41 408 HIS A CA 1
ATOM 3271 C C . HIS A 1 408 ? 22.346 -17.670 -18.776 1.00 54.41 408 HIS A C 1
ATOM 3273 O O . HIS A 1 408 ? 23.165 -18.577 -18.914 1.00 54.41 408 HIS A O 1
ATOM 3279 N N . LYS A 1 409 ? 22.483 -16.479 -19.376 1.00 57.91 409 LYS A N 1
ATOM 3280 C CA . LYS A 1 409 ? 23.691 -16.081 -20.114 1.00 57.91 409 LYS A CA 1
ATOM 3281 C C . LYS A 1 409 ? 24.873 -15.838 -19.176 1.00 57.91 409 LYS A C 1
ATOM 3283 O O . LYS A 1 409 ? 25.978 -16.248 -19.510 1.00 57.91 409 LYS A O 1
ATOM 3288 N N . SER A 1 410 ? 24.643 -15.262 -17.995 1.00 49.28 410 SER A N 1
ATOM 3289 C CA . SER A 1 410 ? 25.688 -15.072 -16.981 1.00 49.28 410 SER A CA 1
ATOM 3290 C C . SER A 1 410 ? 26.250 -16.400 -16.459 1.00 49.28 410 SER A C 1
ATOM 3292 O O . SER A 1 410 ? 27.451 -16.499 -16.246 1.00 49.28 410 SER A O 1
ATOM 3294 N N . ASN A 1 411 ? 25.415 -17.435 -16.311 1.00 43.59 411 ASN A N 1
ATOM 3295 C CA . ASN A 1 411 ? 25.848 -18.769 -15.869 1.00 43.59 411 ASN A CA 1
ATOM 3296 C C . ASN A 1 411 ? 26.466 -19.646 -16.973 1.00 43.59 411 ASN A C 1
ATOM 3298 O O . ASN A 1 411 ? 26.910 -20.746 -16.676 1.00 43.59 411 ASN A O 1
ATOM 3302 N N . ARG A 1 412 ? 26.474 -19.207 -18.239 1.00 52.62 412 ARG A N 1
ATOM 3303 C CA . ARG A 1 412 ? 27.170 -19.908 -19.340 1.00 52.62 412 ARG A CA 1
ATOM 3304 C C . ARG A 1 412 ? 28.514 -19.265 -19.708 1.00 52.62 412 ARG A C 1
ATOM 3306 O O . ARG A 1 412 ? 29.151 -19.717 -20.653 1.00 52.62 412 ARG A O 1
ATOM 3313 N N . GLY A 1 413 ? 28.898 -18.187 -19.020 1.00 49.62 413 GLY A N 1
ATOM 3314 C CA . GLY A 1 413 ? 30.168 -17.474 -19.209 1.00 49.62 413 GLY A CA 1
ATOM 3315 C C . GLY A 1 413 ? 31.197 -17.703 -18.094 1.00 49.62 413 GLY A C 1
ATOM 3316 O O . GLY A 1 413 ? 32.228 -17.036 -18.091 1.00 49.62 413 GLY A O 1
ATOM 3317 N N . LEU A 1 414 ? 30.899 -18.608 -17.162 1.00 40.38 414 LEU A N 1
ATOM 3318 C CA . LEU A 1 414 ? 31.806 -19.218 -16.185 1.00 40.38 414 LEU A CA 1
ATOM 3319 C C . LEU A 1 414 ? 31.887 -20.705 -16.525 1.00 40.38 414 LEU A C 1
ATOM 3321 O O . LEU A 1 414 ? 32.993 -21.266 -16.382 1.00 40.38 414 LEU A O 1
#

Organism: NCBI:txid289476

Radius of gyration: 25.99 Å; Cα contacts (8 Å, |Δi|>4): 389; chains: 1; bounding box: 63×61×68 Å

Mean predicted aligned error: 10.17 Å

Foldseek 3Di:
DDPVLLVVLVCLAVVLVVCLVVLVVLLCVLVVDVVNVVDPLSVLVNLLSVLSNLLSVLSNQLSVCSNVLHRPVCVNFVSVLSNLLSLLLNLLSLLLSLVVLCCVQVVDDDDPVVSVCSNCVSNVVSCVLSVDPQWTWDQDSPRRDTHTPPVRPCNVVSVCSSVVSSVVSVVSSVVSVVVSVVSVVVVLVVVLPDPVQVVQLLSVLVVLLVVLVVLLVVLVVVLVCCLVVVDCPDCSNQLSQLLVLLSLLLNLQSLLLNLVSLLCVLVVDDDDPVVSVVSNVVSVVSSVVSSVCCPPQQWHWADDSLDPAIDTPPVHPCRVVSLVVSLVSNVVSLVSSLVSLVVSLVSVVVVCVVVVDPPPPPVSVVVNVVSVVVSVVSVCCSCVRPNDDPPPPDCVSVVSVVVVVVVVVVVVVD

Sequence (414 aa):
MDVNSLYKGLPYIIIPTLVAPIHLRILCVLLRYEEYRKMQCYKIMTHIEVFDCLIIPYYICQGLSTILKSQLTGLTVFFGSINASLLTCIVCMDMVLALNRLKVLCDVKYPTAIDKITIWLSGAVSFGITLLPFAGFKLSEDEFELRADLNRPWTKYNGIYLSFVPIFCSLITFFIYLFVCAVLAYKRIRIFLKKSYRSQECYCIMIHIGVAQCLFAPGMIINTTRVLTGANFWILPEITTKLFPSENRMEALMSVALAMNRLKVMCGLRYPSAIHTAIVAFAWVFGVVNYGLLFSPWYNFYMSDQDYLSHYDMSKPLTPTMKTMGSVVIICCSIIQLVLYTIIVAYIIRMQGKLSKKLQSRKEMNILLYACARFLFDVVAVCAVYGYFPIPDTEFGHISSFQRSLLHKSNRGL

Nearest PDB structures (foldseek):
  7ew4-assembly1_R  TM=6.348E-01  e=6.968E-02  Homo sapiens
  7d3s-assembly1_R  TM=5.552E-01  e=2.870E-01  Homo sapiens
  8u54-assembly1_A  TM=5.325E-01  e=3.713E-01  Homo sapiens
  7xtq-assembly1_R  TM=3.665E-01  e=2.418E-01  Homo sapiens
  8u5x-assembly1_A  TM=5.114E-01  e=1.288E+00  Homo sapiens

pLDDT: mean 84.82, std 12.99, range [40.38, 98.0]

Solvent-accessible surface area (backbone atoms only — not comparable to full-atom values): 22115 Å² total; per-residue (Å²): 130,57,70,68,33,42,65,65,12,47,56,36,36,52,52,46,63,70,45,45,64,54,46,53,48,51,39,49,51,49,70,67,37,68,76,44,61,71,38,68,68,47,47,54,50,43,54,43,39,51,43,54,62,66,36,41,60,28,37,38,40,44,13,50,25,32,44,67,72,42,81,59,87,57,51,40,46,53,36,43,41,50,36,58,29,43,53,42,35,41,37,46,45,48,28,44,50,35,51,51,46,38,29,73,76,69,70,51,88,72,69,72,62,55,56,53,50,55,46,51,53,54,35,52,51,38,48,53,52,47,72,34,90,48,21,44,58,37,65,39,90,90,72,58,43,86,35,77,29,73,89,33,89,40,16,61,60,50,53,50,48,67,50,49,52,37,53,52,30,46,52,52,26,50,53,45,46,52,49,47,50,49,52,50,48,52,55,48,51,56,52,54,68,35,68,82,44,56,71,38,66,63,51,46,51,53,48,53,47,50,50,51,52,60,68,46,48,61,27,56,51,48,41,50,48,28,70,75,66,69,51,83,65,74,66,53,43,53,60,32,53,38,43,49,73,18,42,58,46,24,45,32,44,42,48,33,41,45,43,49,50,49,40,29,67,74,72,65,54,91,71,70,69,64,58,48,54,51,46,45,51,48,23,52,52,52,22,53,51,50,36,56,43,46,75,38,94,42,21,41,48,45,62,54,99,82,46,96,56,75,44,73,40,72,88,26,85,44,21,59,58,54,50,51,53,49,53,51,52,39,53,52,29,52,51,52,36,52,52,48,51,51,50,47,50,53,50,50,51,56,51,48,71,72,61,79,64,93,81,64,64,67,69,54,50,51,53,52,51,50,52,52,52,48,50,52,49,52,49,46,48,48,43,54,76,74,64,75,54,80,73,69,95,51,67,67,59,50,53,57,52,48,54,50,50,51,53,55,52,58,68,72,74,114